Protein AF-A0A7S0QQI0-F1 (afdb_monomer)

InterPro domains:
  IPR000209 Peptidase S8/S53 domain [PF00082] (5-312)
  IPR003137 PA domain [PF02225] (69-157)
  IPR008979 Galactose-binding-like domain superfamily [SSF49785] (331-449)
  IPR023828 Peptidase S8, subtilisin, Ser-active site [PS00138] (237-247)
  IPR036852 Peptidase S8/S53 domain superfamily [G3DSA:3.40.50.200] (168-278)
  IPR036852 Peptidase S8/S53 domain superfamily [SSF52743] (4-320)
  IPR046450 PA domain superfamily [SSF52025] (88-168)
  IPR051048 Peptidase S8/S53 subtilisin kexin sedolisin [PTHR43399] (6-418)

Solvent-accessible surface area (backbone atoms only — not comparable to full-atom values): 24967 Å² total; per-residue (Å²): 101,51,70,49,50,83,76,58,61,47,80,73,59,86,22,46,14,17,17,21,22,76,58,21,37,48,73,76,65,64,54,73,52,52,25,40,31,27,70,37,44,54,89,93,40,50,70,42,35,33,55,47,27,51,32,76,34,37,47,79,80,53,92,95,51,84,69,49,71,35,45,55,34,79,38,37,54,48,54,24,75,50,76,44,79,50,24,84,68,26,47,72,13,25,30,40,30,40,52,64,95,58,55,55,14,47,26,48,35,27,39,43,76,23,38,20,60,29,32,40,36,15,40,76,53,94,48,91,73,66,55,74,40,56,29,66,93,42,11,86,75,30,80,43,38,38,33,20,32,33,23,67,58,41,51,51,54,51,58,45,57,76,76,33,76,34,28,38,31,35,59,39,78,43,78,63,64,86,83,60,53,55,72,65,30,42,26,51,38,72,76,27,34,22,32,45,32,98,45,65,28,68,21,20,40,24,20,23,54,4,32,55,40,73,43,82,33,94,90,29,46,66,81,83,76,50,95,46,93,54,18,47,42,72,46,66,34,37,79,45,3,39,57,52,47,49,52,52,51,50,52,56,48,48,41,31,44,34,13,19,66,76,71,29,49,84,31,61,92,61,38,37,89,69,36,73,31,28,51,50,24,50,51,42,61,14,27,37,78,40,29,37,81,55,96,89,37,82,41,68,64,92,65,71,61,34,37,59,40,11,35,9,33,65,34,62,79,76,52,60,43,37,79,82,58,84,51,43,50,50,79,40,55,75,45,73,33,35,55,78,30,75,47,79,47,30,34,34,36,36,78,83,20,66,37,38,37,41,24,40,16,34,67,58,62,89,51,60,87,91,45,76,62,42,59,58,51,36,63,43,41,36,41,36,40,74,88,70,51,78,42,48,17,54,65,39,78,47,75,44,94,91,70,43,76,40,69,41,75,63,78,52,54,58,56,32,42,40,77,39,73,58,43,72,56,40,51,35,40,40,36,43,29,14,74,41,27,87,78,57,67,45,50,30,9,36,38,38,42,25,41,61,47,84,41,93,73,67,84,67,89,80,71,67,86,82,77,59,62,88,82,70,63,130

Sequence (474 aa):
APPCGPPATAKNILSVGSSTNSRAALLEYGDLAVLLTVISGPPETAGQSCDLQPAAFGPAVILGGPVWTGSLVLMKPLLGCGAATNAAQLSGAMALIQRGTCEFGTKVLNAQRAGAIAAIVFDNVLSINLLTMSAGADGGSVNIPSCFISLRNGQALKTYLDSAAVTISFPSWETVLPGEGSDAHNRLDDFSSRGPTLDQRFKPDIVCPGGNIRSALSFGNTMPRQCGAGSVVEMSGTSMAAPSCAGASALARQYFREGYHIDGVRNPSAGLNATAALIKAVMIHSGRPVYILQGGLLVLPQKVPDRSQGYGRVDLLSVLRFEESGFNLSVWNKEQVSDGGSRHYCLVVNPGASRLRVTVVWTDPPGTLGSNRILINDLDLSVVTSDSAFYYGNVLTQWSEAHGSHAVIDNLNNVEQVTLELPTAGTYRIRVDGADVPLGPQYFAMVVTGSYSWTEACSKDLVCPSNCSGHGSC

Radius of gyration: 24.89 Å; Cα contacts (8 Å, |Δi|>4): 1193; chains: 1; bounding box: 60×59×74 Å

Structure (mmCIF, N/CA/C/O backbone):
data_AF-A0A7S0QQI0-F1
#
_entry.id   AF-A0A7S0QQI0-F1
#
loop_
_atom_site.group_PDB
_atom_site.id
_atom_site.type_symbol
_atom_site.label_atom_id
_atom_site.label_alt_id
_atom_site.label_comp_id
_atom_site.label_asym_id
_atom_site.label_entity_id
_atom_site.label_seq_id
_atom_site.pdbx_PDB_ins_code
_atom_site.Cartn_x
_atom_site.Cartn_y
_atom_site.Cartn_z
_atom_site.occupancy
_atom_site.B_iso_or_equiv
_atom_site.auth_seq_id
_atom_site.auth_comp_id
_atom_site.auth_asym_id
_atom_site.auth_atom_id
_atom_site.pdbx_PDB_model_num
ATOM 1 N N . ALA A 1 1 ? 18.884 -10.183 9.380 1.00 63.31 1 ALA A N 1
ATOM 2 C CA . ALA A 1 1 ? 18.389 -8.826 9.674 1.00 63.31 1 ALA A CA 1
ATOM 3 C C . ALA A 1 1 ? 18.287 -8.628 11.182 1.00 63.31 1 ALA A C 1
ATOM 5 O O . ALA A 1 1 ? 17.952 -9.592 11.868 1.00 63.31 1 ALA A O 1
ATOM 6 N N . PRO A 1 2 ? 18.594 -7.427 11.695 1.00 76.25 2 PRO A N 1
ATOM 7 C CA . PRO A 1 2 ? 18.431 -7.100 13.111 1.00 76.25 2 PRO A CA 1
ATOM 8 C C . PRO A 1 2 ? 16.943 -7.087 13.524 1.00 76.25 2 PRO A C 1
ATOM 10 O O . PRO A 1 2 ? 16.082 -6.827 12.681 1.00 76.25 2 PRO A O 1
ATOM 13 N N . PRO A 1 3 ? 16.609 -7.345 14.800 1.00 86.50 3 PRO A N 1
ATOM 14 C CA . PRO A 1 3 ? 15.228 -7.269 15.275 1.00 86.50 3 PRO A CA 1
ATOM 15 C C . PRO A 1 3 ? 14.728 -5.816 15.350 1.00 86.50 3 PRO A C 1
ATOM 17 O O . PRO A 1 3 ? 15.511 -4.881 15.536 1.00 86.50 3 PRO A O 1
ATOM 20 N N . CYS A 1 4 ? 13.414 -5.610 15.237 1.00 86.25 4 CYS A N 1
ATOM 21 C CA . CYS A 1 4 ? 12.785 -4.323 15.546 1.00 86.25 4 CYS A CA 1
ATOM 22 C C . CYS A 1 4 ? 12.866 -4.024 17.056 1.00 86.25 4 CYS A C 1
ATOM 24 O O . CYS A 1 4 ? 12.324 -4.769 17.870 1.00 86.25 4 CYS A O 1
ATOM 26 N N . GLY A 1 5 ? 13.502 -2.908 17.428 1.00 87.50 5 GLY A N 1
ATOM 27 C CA . GLY A 1 5 ? 13.627 -2.447 18.817 1.00 87.50 5 GLY A CA 1
ATOM 28 C C . GLY A 1 5 ? 12.861 -1.147 19.109 1.00 87.50 5 GLY A C 1
ATOM 29 O O . GLY A 1 5 ? 12.347 -0.507 18.189 1.00 87.50 5 GLY A O 1
ATOM 30 N N . PRO A 1 6 ? 12.759 -0.724 20.381 1.00 88.94 6 PRO A N 1
ATOM 31 C CA . PRO A 1 6 ? 12.222 0.588 20.734 1.00 88.94 6 PRO A CA 1
ATOM 32 C C . PRO A 1 6 ? 13.024 1.735 20.080 1.00 88.94 6 PRO A C 1
ATOM 34 O O . PRO A 1 6 ? 14.236 1.607 19.919 1.00 88.94 6 PRO A O 1
ATOM 37 N N . PRO A 1 7 ? 12.385 2.863 19.714 1.00 92.25 7 PRO A N 1
ATOM 38 C CA . PRO A 1 7 ? 10.961 3.153 19.877 1.00 92.25 7 PRO A CA 1
ATOM 39 C C . PRO A 1 7 ? 10.070 2.502 18.806 1.00 92.25 7 PRO A C 1
ATOM 41 O O . PRO A 1 7 ? 8.853 2.544 18.960 1.00 92.25 7 PRO A O 1
ATOM 44 N N . ALA A 1 8 ? 10.638 1.874 17.764 1.00 93.56 8 ALA A N 1
ATOM 45 C CA . ALA A 1 8 ? 9.912 1.324 16.607 1.00 93.56 8 ALA A CA 1
ATOM 46 C C . ALA A 1 8 ? 8.825 0.291 16.983 1.00 93.56 8 ALA A C 1
ATOM 48 O O . ALA A 1 8 ? 7.848 0.112 16.258 1.00 93.56 8 ALA A O 1
ATOM 49 N N . THR A 1 9 ? 8.956 -0.355 18.143 1.00 92.19 9 THR A N 1
ATOM 50 C CA . THR A 1 9 ? 7.989 -1.329 18.665 1.00 92.19 9 THR A CA 1
ATOM 51 C C . THR A 1 9 ? 6.738 -0.708 19.294 1.00 92.19 9 THR A C 1
ATOM 53 O O . THR A 1 9 ? 5.811 -1.449 19.615 1.00 92.19 9 THR A O 1
ATOM 56 N N . ALA A 1 10 ? 6.636 0.615 19.464 1.00 93.06 10 ALA A N 1
ATOM 57 C CA . ALA A 1 10 ? 5.429 1.234 20.018 1.00 93.06 10 ALA A CA 1
ATOM 58 C C . ALA A 1 10 ? 4.189 1.012 19.114 1.00 93.06 10 ALA A C 1
ATOM 60 O O . ALA A 1 10 ? 4.271 1.050 17.884 1.00 93.06 10 ALA A O 1
ATOM 61 N N . LYS A 1 11 ? 3.017 0.765 19.721 1.00 93.12 11 LYS A N 1
ATOM 62 C CA . LYS A 1 11 ? 1.751 0.464 19.009 1.00 93.12 11 LYS A CA 1
ATOM 63 C C . LYS A 1 11 ? 1.309 1.615 18.098 1.00 93.12 11 LYS A C 1
ATOM 65 O O . LYS A 1 11 ? 1.011 1.439 16.917 1.00 93.12 11 LYS A O 1
ATOM 70 N N . ASN A 1 12 ? 1.350 2.832 18.633 1.00 95.56 12 ASN A N 1
ATOM 71 C CA . ASN A 1 12 ? 0.722 3.998 18.005 1.00 95.5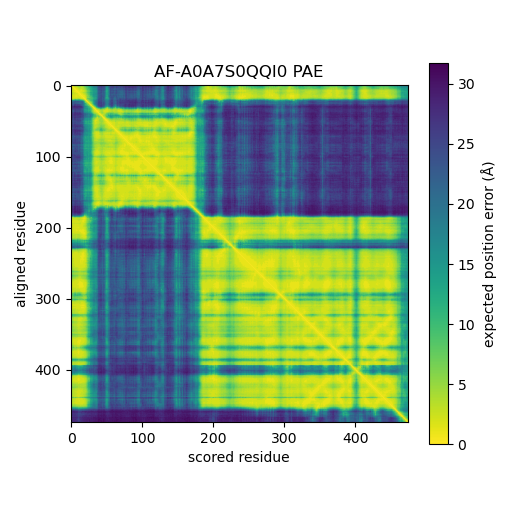6 12 ASN A CA 1
ATOM 72 C C . ASN A 1 12 ? 1.598 4.730 16.985 1.00 95.56 12 ASN A C 1
ATOM 74 O O . ASN A 1 12 ? 1.113 5.637 16.315 1.00 95.56 12 ASN A O 1
ATOM 78 N N . ILE A 1 13 ? 2.871 4.360 16.848 1.00 94.19 13 ILE A N 1
ATOM 79 C CA . ILE A 1 13 ? 3.745 4.965 15.839 1.00 94.19 13 ILE A CA 1
ATOM 80 C C . ILE A 1 13 ? 3.626 4.238 14.499 1.00 94.19 13 ILE A C 1
ATOM 82 O O . ILE A 1 13 ? 3.208 3.078 14.439 1.00 94.19 13 ILE A O 1
ATOM 86 N N . LEU A 1 14 ? 4.050 4.922 13.440 1.00 95.62 14 LEU A N 1
ATOM 87 C CA . LEU A 1 14 ? 4.304 4.343 12.128 1.00 95.62 14 LEU A CA 1
ATOM 88 C C . LEU A 1 14 ? 5.803 4.033 12.020 1.00 95.62 14 LEU A C 1
ATOM 90 O O . LEU A 1 14 ? 6.625 4.921 11.817 1.00 95.62 14 LEU A O 1
ATOM 94 N N . SER A 1 15 ? 6.158 2.776 12.242 1.00 96.69 15 SER A N 1
ATOM 95 C CA . SER A 1 15 ? 7.515 2.256 12.101 1.00 96.69 15 SER A CA 1
ATOM 96 C C . SER A 1 15 ? 7.800 1.885 10.649 1.00 96.69 15 SER A C 1
ATOM 98 O O . SER A 1 15 ? 6.928 1.375 9.941 1.00 96.69 15 SER A O 1
ATOM 100 N N . VAL A 1 16 ? 9.028 2.155 10.214 1.00 97.31 16 VAL A N 1
ATOM 101 C CA . VAL A 1 16 ? 9.394 2.154 8.799 1.00 97.31 16 VAL A CA 1
ATOM 102 C C . VAL A 1 16 ? 10.585 1.229 8.568 1.00 97.31 16 VAL A C 1
ATOM 104 O O . VAL A 1 16 ? 11.648 1.412 9.163 1.00 97.31 16 VAL A O 1
ATOM 107 N N . GLY A 1 17 ? 10.391 0.234 7.707 1.00 95.56 17 GLY A N 1
ATOM 108 C CA . GLY A 1 17 ? 11.454 -0.561 7.101 1.00 95.56 17 GLY A CA 1
ATOM 109 C C . GLY A 1 17 ? 12.031 0.123 5.864 1.00 95.56 17 GLY A C 1
ATOM 110 O O . GLY A 1 17 ? 11.492 1.118 5.375 1.00 95.56 17 GLY A O 1
ATOM 111 N N . SER A 1 18 ? 13.123 -0.425 5.343 1.00 92.00 18 SER A N 1
ATOM 112 C CA . SER A 1 18 ? 13.828 0.119 4.181 1.00 92.00 18 SER A CA 1
ATOM 113 C C . SER A 1 18 ? 13.670 -0.787 2.968 1.00 92.00 18 SER A C 1
ATOM 115 O O . SER A 1 18 ? 13.859 -1.999 3.079 1.00 92.00 18 SER A O 1
ATOM 117 N N . SER A 1 19 ? 13.319 -0.204 1.823 1.00 87.19 19 SER A N 1
ATOM 118 C CA . SER A 1 19 ? 13.445 -0.850 0.518 1.00 87.19 19 SER A CA 1
ATOM 119 C C . SER A 1 19 ? 14.544 -0.199 -0.305 1.00 87.19 19 SER A C 1
ATOM 121 O O . SER A 1 19 ? 14.843 0.995 -0.147 1.00 87.19 19 SER A O 1
ATOM 123 N N . THR A 1 20 ? 15.018 -0.949 -1.293 1.00 73.56 20 THR A N 1
ATOM 124 C CA . THR A 1 20 ? 15.780 -0.398 -2.398 1.00 73.56 20 THR A CA 1
ATOM 125 C C . THR A 1 20 ? 14.975 0.724 -3.057 1.00 73.56 20 THR A C 1
ATOM 127 O O . THR A 1 20 ? 13.737 0.755 -3.055 1.00 73.56 20 THR A O 1
ATOM 130 N N . ASN A 1 21 ? 15.700 1.716 -3.558 1.00 68.06 21 ASN A N 1
ATOM 131 C CA . ASN A 1 21 ? 15.177 2.706 -4.488 1.00 68.06 21 ASN A CA 1
ATOM 132 C C . ASN A 1 21 ? 15.724 2.396 -5.891 1.00 68.06 21 ASN A C 1
ATOM 134 O O . ASN A 1 21 ? 16.496 1.447 -6.073 1.00 68.06 21 ASN A O 1
ATOM 138 N N . SER A 1 22 ? 15.387 3.240 -6.869 1.00 53.81 22 SER A N 1
ATOM 139 C CA . SER A 1 22 ? 15.897 3.096 -8.235 1.00 53.81 22 SER A CA 1
ATOM 140 C C . SER A 1 22 ? 17.412 3.191 -8.394 1.00 53.81 22 SER A C 1
ATOM 142 O O . SER A 1 22 ? 17.951 2.810 -9.421 1.00 53.81 22 SER A O 1
ATOM 144 N N . ARG A 1 23 ? 18.107 3.665 -7.361 1.00 45.88 23 ARG A N 1
ATOM 145 C CA . ARG A 1 23 ? 19.550 3.896 -7.297 1.00 45.88 23 ARG A CA 1
ATOM 146 C C . ARG A 1 23 ? 20.294 2.875 -6.414 1.00 45.88 23 ARG A C 1
ATOM 148 O O . ARG A 1 23 ? 21.486 2.671 -6.606 1.00 45.88 23 ARG A O 1
ATOM 155 N N . ALA A 1 24 ? 19.621 2.223 -5.466 1.00 39.00 24 ALA A N 1
ATOM 156 C CA . ALA A 1 24 ? 20.200 1.313 -4.478 1.00 39.00 24 ALA A CA 1
ATOM 157 C C . ALA A 1 24 ? 20.375 -0.100 -5.011 1.00 39.00 24 ALA A C 1
ATOM 159 O O . ALA A 1 24 ? 21.438 -0.692 -4.844 1.00 39.00 24 ALA A O 1
ATOM 160 N N . ALA A 1 25 ? 19.374 -0.566 -5.762 1.00 41.28 25 ALA A N 1
ATOM 161 C CA . ALA A 1 25 ? 19.464 -1.792 -6.549 1.00 41.28 25 ALA A CA 1
ATOM 162 C C . ALA A 1 25 ? 20.680 -1.782 -7.505 1.00 41.28 25 ALA A C 1
ATOM 164 O O . ALA A 1 25 ? 21.235 -2.827 -7.821 1.00 41.28 25 ALA A O 1
ATOM 165 N N . LEU A 1 26 ? 21.140 -0.588 -7.908 1.00 40.66 26 LEU A N 1
ATOM 166 C CA . LEU A 1 26 ? 22.240 -0.400 -8.858 1.00 40.66 26 LEU A CA 1
ATOM 167 C C . LEU A 1 26 ? 23.635 -0.645 -8.264 1.00 40.66 26 LEU A C 1
ATOM 169 O O . LEU A 1 26 ? 24.542 -1.036 -8.992 1.00 40.66 26 LEU A O 1
ATOM 173 N N . LEU A 1 27 ? 23.838 -0.355 -6.973 1.00 37.09 27 LEU A N 1
ATOM 174 C CA . LEU A 1 27 ? 25.177 -0.295 -6.363 1.00 37.09 27 LEU A CA 1
ATOM 175 C C . LEU A 1 27 ? 25.500 -1.498 -5.471 1.00 37.09 27 LEU A C 1
ATOM 177 O O . LEU A 1 27 ? 26.676 -1.792 -5.279 1.00 37.09 27 LEU A O 1
ATOM 181 N N . GLU A 1 28 ? 24.492 -2.170 -4.906 1.00 38.47 28 GLU A N 1
ATOM 182 C CA . GLU A 1 28 ? 24.725 -3.212 -3.897 1.00 38.47 28 GLU A CA 1
ATOM 183 C C . GLU A 1 28 ? 24.873 -4.621 -4.498 1.00 38.47 28 GLU A C 1
ATOM 185 O O . GLU A 1 28 ? 25.611 -5.427 -3.937 1.00 38.47 28 GLU A O 1
ATOM 190 N N . TYR A 1 29 ? 24.248 -4.918 -5.648 1.00 40.91 29 TYR A N 1
ATOM 191 C CA . TYR A 1 29 ? 24.170 -6.309 -6.130 1.00 40.91 29 TYR A CA 1
ATOM 192 C C . TYR A 1 29 ? 24.457 -6.564 -7.610 1.00 40.91 29 TYR A C 1
ATOM 194 O O . TYR A 1 29 ? 24.559 -7.728 -7.987 1.00 40.91 29 TYR A O 1
ATOM 202 N N . GLY A 1 30 ? 24.645 -5.542 -8.455 1.00 40.12 30 GLY A N 1
ATOM 203 C CA . GLY A 1 30 ? 24.792 -5.793 -9.897 1.00 40.12 30 GLY A CA 1
ATOM 204 C C . GLY A 1 30 ? 23.633 -6.644 -10.437 1.00 40.12 30 GLY A C 1
ATOM 205 O O . GLY A 1 30 ? 23.866 -7.578 -11.202 1.00 40.12 30 GLY A O 1
ATOM 206 N N . ASP A 1 31 ? 22.412 -6.368 -9.961 1.00 40.31 31 ASP A N 1
ATOM 207 C CA . ASP A 1 31 ? 21.219 -7.162 -10.245 1.00 40.31 31 ASP A CA 1
ATOM 208 C C . ASP A 1 31 ? 20.957 -7.189 -11.755 1.00 40.31 31 ASP A C 1
ATOM 210 O O . ASP A 1 31 ? 20.660 -6.173 -12.386 1.00 40.31 31 ASP A O 1
ATOM 214 N N . LEU A 1 32 ? 21.074 -8.381 -12.335 1.00 43.75 32 LEU A N 1
ATOM 215 C CA . LEU A 1 32 ? 20.760 -8.641 -13.733 1.00 43.75 32 LEU A CA 1
ATOM 216 C C . LEU A 1 32 ? 19.244 -8.818 -13.848 1.00 43.75 32 LEU A C 1
ATOM 218 O O . LEU A 1 32 ? 18.727 -9.930 -13.741 1.00 43.75 32 LEU A O 1
ATOM 222 N N . ALA A 1 33 ? 18.526 -7.711 -14.034 1.00 49.53 33 ALA A N 1
ATOM 223 C CA . ALA A 1 33 ? 17.143 -7.761 -14.488 1.00 49.53 33 ALA A CA 1
ATOM 224 C C . ALA A 1 33 ? 17.112 -8.282 -15.934 1.00 49.53 33 ALA A C 1
ATOM 226 O O . ALA A 1 33 ? 17.933 -7.887 -16.765 1.00 49.53 33 ALA A O 1
ATOM 227 N N . VAL A 1 34 ? 16.175 -9.183 -16.240 1.00 54.00 34 VAL A N 1
ATO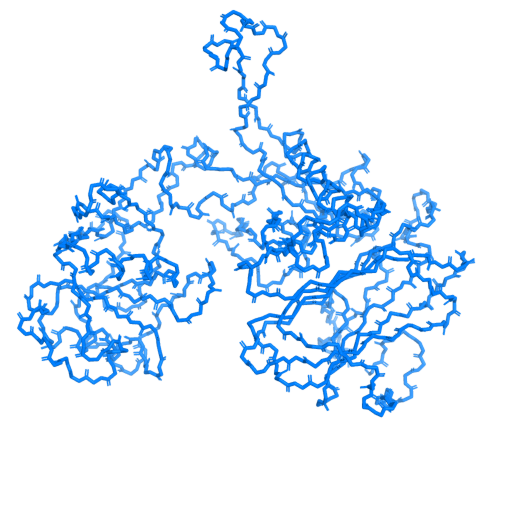M 228 C CA . VAL A 1 34 ? 15.902 -9.564 -17.628 1.00 54.00 34 VAL A CA 1
ATOM 229 C C . VAL A 1 34 ? 14.961 -8.511 -18.185 1.00 54.00 34 VAL A C 1
ATOM 231 O O . VAL A 1 34 ? 13.826 -8.391 -17.724 1.00 54.00 34 VAL A O 1
ATOM 234 N N . LEU A 1 35 ? 15.449 -7.729 -19.141 1.00 67.00 35 LEU A N 1
ATOM 235 C CA . LEU A 1 35 ? 14.724 -6.581 -19.661 1.00 67.00 35 LEU A CA 1
ATOM 236 C C . LEU A 1 35 ? 14.259 -6.810 -21.097 1.00 67.00 35 LEU A C 1
ATOM 238 O O . LEU A 1 35 ? 14.845 -7.567 -21.880 1.00 67.00 35 LEU A O 1
ATOM 242 N N . LEU A 1 36 ? 13.170 -6.121 -21.418 1.00 72.31 36 LEU A N 1
ATOM 243 C CA . LEU A 1 36 ? 12.729 -5.834 -22.770 1.00 72.31 36 LEU A CA 1
ATOM 244 C C . LEU A 1 36 ? 13.088 -4.381 -23.073 1.00 72.31 36 LEU A C 1
ATOM 246 O O . LEU A 1 36 ? 12.588 -3.493 -22.385 1.00 72.31 36 LEU A O 1
ATOM 250 N N . THR A 1 37 ? 13.891 -4.138 -24.110 1.00 74.62 37 THR A N 1
ATOM 251 C CA . THR A 1 37 ? 14.334 -2.785 -24.488 1.00 74.62 37 THR A CA 1
ATOM 252 C C . THR A 1 37 ? 13.801 -2.379 -25.857 1.00 74.62 37 THR A C 1
ATOM 254 O O . THR A 1 37 ? 13.885 -3.134 -26.829 1.00 74.62 37 THR A O 1
ATOM 257 N N . VAL A 1 38 ? 13.292 -1.153 -25.950 1.00 76.88 38 VAL A N 1
ATOM 258 C CA . VAL A 1 38 ? 12.930 -0.487 -27.202 1.00 76.88 38 VAL A CA 1
ATOM 259 C C . VAL A 1 38 ? 14.193 0.091 -27.839 1.00 76.88 38 VAL A C 1
ATOM 261 O O . VAL A 1 38 ? 14.771 1.055 -27.349 1.00 76.88 38 VAL A O 1
ATOM 264 N N . ILE A 1 39 ? 14.633 -0.493 -28.952 1.00 77.00 39 ILE A N 1
ATOM 265 C CA . ILE A 1 39 ? 15.858 -0.086 -29.662 1.00 77.00 39 ILE A CA 1
ATOM 266 C C . ILE A 1 39 ? 15.596 1.098 -30.596 1.00 77.00 39 ILE A C 1
ATOM 268 O O . ILE A 1 39 ? 16.447 1.968 -30.766 1.00 77.00 39 ILE A O 1
ATOM 272 N N . SER A 1 40 ? 14.415 1.145 -31.211 1.00 77.25 40 SER A N 1
ATOM 273 C CA . SER A 1 40 ? 13.984 2.263 -32.048 1.00 77.25 40 SER A CA 1
ATOM 274 C C . SER A 1 40 ? 12.463 2.387 -32.046 1.00 77.25 40 SER A C 1
ATOM 276 O O . SER A 1 40 ? 11.750 1.391 -31.920 1.00 77.25 40 SER A O 1
ATOM 278 N N . GLY A 1 41 ? 11.978 3.621 -32.160 1.00 70.12 41 GLY A N 1
ATOM 279 C CA . GLY A 1 41 ? 10.569 3.993 -32.057 1.00 70.12 41 GLY A CA 1
ATOM 280 C C . GLY A 1 41 ? 10.422 5.519 -32.086 1.00 70.12 41 GLY A C 1
ATOM 281 O O . GLY A 1 41 ? 11.374 6.208 -32.472 1.00 70.12 41 GLY A O 1
ATOM 282 N N . PRO A 1 42 ? 9.267 6.076 -31.680 1.00 64.50 42 PRO A N 1
ATOM 283 C CA . PRO A 1 42 ? 9.113 7.517 -31.472 1.00 64.50 42 PRO A CA 1
ATOM 284 C C . PRO A 1 42 ? 10.250 8.097 -30.601 1.00 64.50 42 PRO A C 1
ATOM 286 O O . PRO A 1 42 ? 10.728 7.388 -29.710 1.00 64.50 42 PRO A O 1
ATOM 289 N N . PRO A 1 43 ? 10.689 9.358 -30.806 1.00 51.50 43 PRO A N 1
ATOM 290 C CA . PRO A 1 43 ? 11.887 9.926 -30.163 1.00 51.50 43 PRO A CA 1
ATOM 291 C C . PRO A 1 43 ? 11.919 9.823 -28.630 1.00 51.50 43 PRO A C 1
ATOM 293 O O . PRO A 1 43 ? 12.988 9.763 -28.037 1.00 51.50 43 PRO A O 1
ATOM 296 N N . GLU A 1 44 ? 10.747 9.780 -28.001 1.00 52.16 44 GLU A N 1
ATOM 297 C CA . GLU A 1 44 ? 10.538 9.641 -26.554 1.00 52.16 44 GLU A CA 1
ATOM 298 C C . GLU A 1 44 ? 10.642 8.203 -26.010 1.00 52.16 44 GLU A C 1
ATOM 300 O O . GLU A 1 44 ? 10.529 8.005 -24.805 1.00 52.16 44 GLU A O 1
ATOM 305 N N . THR A 1 45 ? 10.847 7.204 -26.874 1.00 51.78 45 THR A N 1
ATOM 306 C CA . THR A 1 45 ? 10.770 5.770 -26.519 1.00 51.78 45 THR A CA 1
ATOM 307 C C . THR A 1 45 ? 12.053 4.985 -26.785 1.00 51.78 45 THR A C 1
ATOM 309 O O . THR A 1 45 ? 12.207 3.877 -26.278 1.00 51.78 45 THR A O 1
ATOM 312 N N . ALA A 1 46 ? 12.985 5.528 -27.573 1.00 53.34 46 ALA A N 1
ATOM 313 C CA . ALA A 1 46 ? 14.241 4.851 -27.881 1.00 53.34 46 ALA A CA 1
ATOM 314 C C . ALA A 1 46 ? 15.127 4.763 -26.626 1.00 53.34 46 ALA A C 1
ATOM 316 O O . ALA A 1 46 ? 15.440 5.780 -26.012 1.00 53.34 46 ALA A O 1
ATOM 317 N N . GLY A 1 47 ? 15.531 3.545 -26.261 1.00 54.62 47 GLY A N 1
ATOM 318 C CA . GLY A 1 47 ? 16.278 3.249 -25.038 1.00 54.62 47 GLY A CA 1
ATOM 319 C C . GLY A 1 47 ? 15.405 2.873 -23.839 1.00 54.62 47 GLY A C 1
ATOM 320 O O . GLY A 1 47 ? 15.955 2.469 -22.816 1.00 54.62 47 GLY A O 1
ATOM 321 N N . GLN A 1 48 ? 14.071 2.938 -23.957 1.00 63.31 48 GLN A N 1
ATOM 322 C CA . GLN A 1 48 ? 13.200 2.554 -22.850 1.00 63.31 48 GLN A CA 1
ATOM 323 C C . GLN A 1 48 ? 13.243 1.056 -22.587 1.00 63.31 48 GLN A C 1
ATOM 325 O O . GLN A 1 48 ? 13.143 0.252 -23.518 1.00 63.31 48 GLN A O 1
ATOM 330 N N . SER A 1 49 ? 13.345 0.686 -21.313 1.00 66.44 49 SER A N 1
ATOM 331 C CA . SER A 1 49 ? 13.366 -0.712 -20.883 1.00 66.44 49 SER A CA 1
ATOM 332 C C . SER A 1 49 ? 12.262 -1.013 -19.880 1.00 66.44 49 SER A C 1
ATOM 334 O O . SER A 1 49 ? 11.844 -0.147 -19.115 1.00 66.44 49 SER A O 1
ATOM 336 N N . CYS A 1 50 ? 11.777 -2.251 -19.879 1.00 66.06 50 CYS A N 1
ATOM 337 C CA . CYS A 1 50 ? 10.847 -2.724 -18.865 1.00 66.06 50 CYS A CA 1
ATOM 338 C C . CYS A 1 50 ? 11.103 -4.176 -18.467 1.00 66.06 50 CYS A C 1
ATOM 340 O O . CYS A 1 50 ? 11.661 -4.951 -19.249 1.00 66.06 50 CYS A O 1
ATOM 342 N N . ASP A 1 51 ? 10.661 -4.544 -17.265 1.00 65.19 51 ASP A N 1
ATOM 343 C CA . ASP A 1 51 ? 10.753 -5.925 -16.798 1.00 65.19 51 ASP A CA 1
ATOM 344 C C . ASP A 1 51 ? 9.949 -6.883 -17.668 1.00 65.19 51 ASP A C 1
ATOM 346 O O . ASP A 1 51 ? 8.824 -6.593 -18.104 1.00 65.19 51 ASP A O 1
ATOM 350 N N . LEU A 1 52 ? 10.519 -8.072 -17.836 1.00 72.06 52 LEU A N 1
ATOM 351 C CA . LEU A 1 52 ? 9.849 -9.213 -18.425 1.00 72.06 52 LEU A CA 1
ATOM 352 C C . LEU A 1 52 ? 9.999 -10.449 -17.533 1.00 72.06 52 LEU A C 1
ATOM 354 O O . LEU A 1 52 ? 10.969 -10.601 -16.796 1.00 72.06 52 LEU A O 1
ATOM 358 N N . GLN A 1 53 ? 9.047 -11.369 -17.652 1.00 73.94 53 GLN A N 1
ATOM 359 C CA . GLN A 1 53 ? 9.134 -12.711 -17.087 1.00 73.94 53 GLN A CA 1
ATOM 360 C C . GLN A 1 53 ? 9.225 -13.721 -18.237 1.00 73.94 53 GLN A C 1
ATOM 362 O O . GLN A 1 53 ? 8.282 -13.818 -19.026 1.00 73.94 53 GLN A O 1
ATOM 367 N N . PRO A 1 54 ? 10.323 -14.482 -18.380 1.00 77.31 54 PRO A N 1
ATOM 368 C CA . PRO A 1 54 ? 10.422 -15.532 -19.388 1.00 77.31 54 PRO A CA 1
ATOM 369 C C . PRO A 1 54 ? 9.302 -16.571 -19.292 1.00 77.31 54 PRO A C 1
ATOM 371 O O . PRO A 1 54 ? 8.855 -16.930 -18.198 1.00 77.31 54 PRO A O 1
ATOM 374 N N . ALA A 1 55 ? 8.877 -17.101 -20.438 1.00 80.81 55 ALA A N 1
ATOM 375 C CA . ALA A 1 55 ? 8.001 -18.263 -20.458 1.00 80.81 55 ALA A CA 1
ATOM 376 C C . ALA A 1 55 ? 8.732 -19.517 -19.952 1.00 80.81 55 ALA A C 1
ATOM 378 O O . ALA A 1 55 ? 9.926 -19.698 -20.184 1.00 80.81 55 ALA A O 1
ATOM 379 N N . ALA A 1 56 ? 7.999 -20.426 -19.306 1.00 76.12 56 ALA A N 1
ATOM 380 C CA . ALA A 1 56 ? 8.532 -21.713 -18.850 1.00 76.12 56 ALA A CA 1
ATOM 381 C C . ALA A 1 56 ? 8.581 -22.779 -19.969 1.00 76.12 56 ALA A C 1
ATOM 383 O O . ALA A 1 56 ? 8.666 -23.973 -19.689 1.00 76.12 56 ALA A O 1
ATOM 384 N N . PHE A 1 57 ? 8.457 -22.365 -21.232 1.00 83.12 57 PHE A N 1
ATOM 385 C CA . PHE A 1 57 ? 8.387 -23.231 -22.406 1.00 83.12 57 PHE A CA 1
ATOM 386 C C . PHE A 1 57 ? 9.034 -22.567 -23.622 1.00 83.12 57 PHE A C 1
ATOM 388 O O . PHE A 1 57 ? 9.227 -21.351 -23.655 1.00 83.12 57 PHE A O 1
ATOM 395 N N . GLY A 1 58 ? 9.325 -23.376 -24.640 1.00 86.31 58 GLY A N 1
ATOM 396 C CA . GLY A 1 58 ? 10.100 -22.950 -25.799 1.00 86.31 58 GLY A CA 1
ATOM 397 C C . GLY A 1 58 ? 11.581 -22.720 -25.475 1.00 86.31 58 GLY A C 1
ATOM 398 O O . GLY A 1 58 ? 12.065 -23.149 -24.423 1.00 86.31 58 GLY A O 1
ATOM 399 N N . PRO A 1 59 ? 12.330 -22.081 -26.390 1.00 84.56 59 PRO A N 1
ATOM 400 C CA . PRO A 1 59 ? 13.716 -21.696 -26.167 1.00 84.56 59 PRO A CA 1
ATOM 401 C C . PRO A 1 59 ? 13.876 -20.880 -24.883 1.00 84.56 59 PRO A C 1
ATOM 403 O O . PRO A 1 59 ? 13.196 -19.873 -24.680 1.00 84.56 59 PRO A O 1
ATOM 406 N N . ALA A 1 60 ? 14.800 -21.317 -24.029 1.00 72.19 60 ALA A N 1
ATOM 407 C CA . ALA A 1 60 ? 15.028 -20.693 -22.737 1.00 72.19 60 ALA A CA 1
ATOM 408 C C . ALA A 1 60 ? 15.627 -19.285 -22.898 1.00 72.19 60 ALA A C 1
ATOM 410 O O . ALA A 1 60 ? 16.665 -19.103 -23.536 1.00 72.19 60 ALA A O 1
ATOM 411 N N . VAL A 1 61 ? 14.985 -18.298 -22.273 1.00 70.06 61 VAL A N 1
ATOM 412 C CA . VAL A 1 61 ? 15.492 -16.926 -22.145 1.00 70.06 61 VAL A CA 1
ATOM 413 C C . VAL A 1 61 ? 16.310 -16.865 -20.855 1.00 70.06 61 VAL A C 1
ATOM 415 O O . VAL A 1 61 ? 15.753 -16.746 -19.766 1.00 70.06 61 VAL A O 1
ATOM 418 N N . ILE A 1 62 ? 17.627 -17.027 -20.976 1.00 60.25 62 ILE A N 1
ATOM 419 C CA . ILE A 1 62 ? 18.557 -17.117 -19.842 1.00 60.25 62 ILE A CA 1
ATOM 420 C C . ILE A 1 62 ? 19.644 -16.050 -19.925 1.00 60.25 62 ILE A C 1
ATOM 422 O O . ILE A 1 62 ? 19.981 -15.554 -21.001 1.00 60.25 62 ILE A O 1
ATOM 426 N N . LEU A 1 63 ? 20.227 -15.732 -18.774 1.00 53.56 63 LEU A N 1
ATOM 427 C CA . LEU A 1 63 ? 21.361 -14.827 -18.679 1.00 53.56 63 LEU A CA 1
ATOM 428 C C . LEU A 1 63 ? 22.558 -15.341 -19.500 1.00 53.56 63 LEU A C 1
ATOM 430 O O . LEU A 1 63 ? 22.922 -16.512 -19.403 1.00 53.56 63 LEU A O 1
ATOM 434 N N . GLY A 1 64 ? 23.168 -14.462 -20.303 1.00 56.38 64 GLY A N 1
ATOM 435 C CA . GLY A 1 64 ? 24.266 -14.819 -21.213 1.00 56.38 64 GLY A CA 1
ATOM 436 C C . GLY A 1 64 ? 23.837 -15.649 -22.433 1.00 56.38 64 GLY A C 1
ATOM 437 O O . GLY A 1 64 ? 24.692 -16.094 -23.196 1.00 56.38 64 GLY A O 1
ATOM 438 N N . GLY A 1 65 ? 22.530 -15.867 -22.614 1.00 65.25 65 GLY A N 1
ATOM 439 C CA . GLY A 1 65 ? 21.953 -16.517 -23.786 1.00 65.25 65 GLY A CA 1
ATOM 440 C C . GLY A 1 65 ? 21.881 -15.607 -25.023 1.00 65.25 65 GLY A C 1
ATOM 441 O O . GLY A 1 65 ? 22.311 -14.451 -24.985 1.00 65.25 65 GLY A O 1
ATOM 442 N N . PRO A 1 66 ? 21.342 -16.124 -26.143 1.00 72.94 66 PRO A N 1
ATOM 443 C CA . PRO A 1 66 ? 21.156 -15.343 -27.363 1.00 72.94 66 PRO A CA 1
ATOM 444 C C . PRO A 1 66 ? 20.184 -14.175 -27.142 1.00 72.94 66 PRO A C 1
ATOM 446 O O . PRO A 1 66 ? 19.152 -14.328 -26.494 1.00 72.94 66 PRO A O 1
ATOM 449 N N . VAL A 1 67 ? 20.517 -13.018 -27.720 1.00 79.50 67 VAL A N 1
ATOM 450 C CA . VAL A 1 67 ? 19.659 -11.827 -27.747 1.00 79.50 67 VAL A CA 1
ATOM 451 C C . VAL A 1 67 ? 18.848 -11.840 -29.038 1.00 79.50 67 VAL A C 1
ATOM 453 O O . VAL A 1 67 ? 19.405 -11.967 -30.129 1.00 79.50 67 VAL A O 1
ATOM 456 N N . TRP A 1 68 ? 17.533 -11.697 -28.921 1.00 85.19 68 TRP A N 1
ATOM 457 C CA . TRP A 1 68 ? 16.617 -11.594 -30.047 1.00 85.19 68 TRP A CA 1
ATOM 458 C C . TRP A 1 68 ? 16.266 -10.131 -30.281 1.00 85.19 68 TRP A C 1
ATOM 460 O O . TRP A 1 68 ? 15.817 -9.448 -29.366 1.00 85.19 68 TRP A O 1
ATOM 470 N N . THR A 1 69 ? 16.428 -9.658 -31.515 1.00 89.94 69 THR A N 1
ATOM 471 C CA . THR A 1 69 ? 16.075 -8.292 -31.925 1.00 89.94 69 THR A CA 1
ATOM 472 C C . THR A 1 69 ? 15.195 -8.344 -33.165 1.00 89.94 69 THR A C 1
ATOM 474 O O . THR A 1 69 ? 15.468 -9.110 -34.089 1.00 89.94 69 THR A O 1
ATOM 477 N N . GLY A 1 70 ? 14.132 -7.543 -33.200 1.00 91.00 70 GLY A N 1
ATOM 478 C CA . GLY A 1 70 ? 13.212 -7.533 -34.330 1.00 91.00 70 GLY A CA 1
ATOM 479 C C . GLY A 1 70 ? 12.150 -6.449 -34.238 1.00 91.00 70 GLY A C 1
ATOM 480 O O . GLY A 1 70 ? 11.906 -5.870 -33.179 1.00 91.00 70 GLY A O 1
ATOM 481 N N . SER A 1 71 ? 11.513 -6.167 -35.373 1.00 94.81 71 SER A N 1
ATOM 482 C CA . SER A 1 71 ? 10.372 -5.256 -35.424 1.00 94.81 71 SER A CA 1
ATOM 483 C C . SER A 1 71 ? 9.189 -5.853 -34.666 1.00 94.81 71 SER A C 1
ATOM 485 O O . SER A 1 71 ? 8.885 -7.037 -34.808 1.00 94.81 71 SER A O 1
ATOM 487 N N . LEU A 1 72 ? 8.522 -5.036 -33.862 1.00 95.75 72 LEU A N 1
ATOM 488 C CA . LEU A 1 72 ? 7.359 -5.421 -33.080 1.00 95.75 72 LEU A CA 1
ATOM 489 C C . LEU A 1 72 ? 6.092 -5.248 -33.916 1.00 95.75 72 LEU A C 1
ATOM 491 O O . LEU A 1 72 ? 5.883 -4.212 -34.543 1.00 95.75 72 LEU A O 1
ATOM 495 N N . VAL A 1 73 ? 5.230 -6.260 -33.915 1.00 97.19 73 VAL A N 1
ATOM 496 C CA . VAL A 1 73 ? 3.970 -6.256 -34.659 1.00 97.19 73 VAL A CA 1
ATOM 497 C C . VAL A 1 73 ? 2.844 -6.731 -33.754 1.00 97.19 73 VAL A C 1
ATOM 499 O O . VAL A 1 73 ? 2.916 -7.792 -33.135 1.00 97.19 73 VAL A O 1
ATOM 502 N N . LEU A 1 74 ? 1.765 -5.950 -33.700 1.00 96.94 74 LEU A N 1
ATOM 503 C CA . LEU A 1 74 ? 0.557 -6.328 -32.975 1.00 96.94 74 LEU A CA 1
ATOM 504 C C . LEU A 1 74 ? -0.127 -7.517 -33.669 1.00 96.94 74 LEU A C 1
ATOM 506 O O . LEU A 1 74 ? -0.488 -7.440 -34.849 1.00 96.94 74 LEU A O 1
ATOM 510 N N . MET A 1 75 ? -0.331 -8.616 -32.944 1.00 96.94 75 MET A N 1
ATOM 511 C CA . MET A 1 75 ? -0.983 -9.807 -33.493 1.00 96.94 75 MET A CA 1
ATOM 512 C C . MET A 1 75 ? -2.477 -9.558 -33.758 1.00 96.94 75 MET A C 1
ATOM 514 O O . MET A 1 75 ? -3.155 -8.888 -32.978 1.00 96.94 75 MET A O 1
ATOM 518 N N . LYS A 1 76 ? -3.019 -10.119 -34.850 1.00 95.88 76 LYS A N 1
ATOM 519 C CA . LYS A 1 76 ? -4.460 -10.093 -35.157 1.00 95.88 76 LYS A CA 1
ATOM 520 C C . LYS A 1 76 ? -4.992 -11.513 -35.394 1.00 95.88 76 LYS A C 1
ATOM 522 O O . LYS A 1 76 ? -4.599 -12.122 -36.388 1.00 95.88 76 LYS A O 1
ATOM 527 N N . PRO A 1 77 ? -5.916 -12.037 -34.566 1.00 96.06 77 PRO A N 1
ATOM 528 C CA . PRO A 1 77 ? -6.592 -11.364 -33.453 1.00 96.06 77 PRO A CA 1
ATOM 529 C C . PRO A 1 77 ? -5.656 -11.080 -32.268 1.00 96.06 77 PRO A C 1
ATOM 531 O O . PRO A 1 77 ? -4.738 -11.851 -32.007 1.00 96.06 77 PRO A O 1
ATOM 534 N N . LEU A 1 78 ? -5.936 -10.004 -31.522 1.00 94.06 78 LEU A N 1
ATOM 535 C CA . LEU A 1 78 ? -5.080 -9.503 -30.433 1.00 94.06 78 LEU A CA 1
ATOM 536 C C . LEU A 1 78 ? -4.807 -10.537 -29.335 1.00 94.06 78 LEU A C 1
ATOM 538 O O . LEU A 1 78 ? -3.731 -10.556 -28.744 1.00 94.06 78 LEU A O 1
ATOM 542 N N . LEU A 1 79 ? -5.776 -11.416 -29.075 1.00 95.19 79 LEU A N 1
ATOM 543 C CA . LEU A 1 79 ? -5.632 -12.467 -28.072 1.00 95.19 79 LEU A CA 1
ATOM 544 C C . LEU A 1 79 ? -4.814 -13.667 -28.569 1.00 95.19 79 LEU A C 1
ATOM 546 O O . LEU A 1 79 ? -4.539 -14.550 -27.769 1.00 95.19 79 LEU A O 1
ATOM 550 N N . GLY A 1 80 ? -4.484 -13.770 -29.858 1.00 94.44 80 GLY A N 1
ATOM 551 C CA . GLY A 1 80 ? -3.707 -14.889 -30.407 1.00 94.44 80 GLY A CA 1
ATOM 552 C C . GLY A 1 80 ? -4.363 -16.273 -30.300 1.00 94.44 80 GLY A C 1
ATOM 553 O O . GLY A 1 80 ? -3.693 -17.285 -30.481 1.00 94.44 80 GLY A O 1
ATOM 554 N N . CYS A 1 81 ? -5.667 -16.344 -30.011 1.00 95.00 81 CYS A N 1
ATOM 555 C CA . CYS A 1 81 ? -6.376 -17.612 -29.787 1.00 95.00 81 CYS A CA 1
ATOM 556 C C . CYS A 1 81 ? -6.728 -18.382 -31.069 1.00 95.00 81 CYS A C 1
ATOM 558 O O . CYS A 1 81 ? -7.221 -19.501 -30.992 1.00 95.00 81 CYS A O 1
ATOM 560 N N . GLY A 1 82 ? -6.482 -17.798 -32.240 1.00 93.31 82 GLY A N 1
ATOM 561 C CA . GLY A 1 82 ? -6.673 -18.438 -33.538 1.00 93.31 82 GLY A CA 1
ATOM 562 C C . GLY A 1 82 ? -5.546 -18.073 -34.497 1.00 93.31 82 GLY A C 1
ATOM 563 O O . GLY A 1 82 ? -4.629 -17.331 -34.135 1.00 93.31 82 GLY A O 1
ATOM 564 N N . ALA A 1 83 ? -5.628 -18.585 -35.726 1.00 94.31 83 ALA A N 1
ATOM 565 C CA . ALA A 1 83 ? -4.649 -18.295 -36.769 1.00 94.31 83 ALA A CA 1
ATOM 566 C C . ALA A 1 83 ? -4.504 -16.780 -36.993 1.00 94.31 83 ALA A C 1
ATOM 568 O O . ALA A 1 83 ? -5.498 -16.048 -37.044 1.00 94.31 83 ALA A O 1
ATOM 569 N N . ALA A 1 84 ? -3.261 -16.311 -37.126 1.00 95.88 84 ALA A N 1
ATOM 570 C CA . ALA A 1 84 ? -3.001 -14.898 -37.345 1.00 95.88 84 ALA A CA 1
ATOM 571 C C . ALA A 1 84 ? -3.471 -14.472 -38.743 1.00 95.88 84 ALA A C 1
ATOM 573 O O . ALA A 1 84 ? -2.997 -14.967 -39.762 1.00 95.88 84 ALA A O 1
ATOM 574 N N . THR A 1 85 ? -4.375 -13.501 -38.785 1.00 97.12 85 THR A N 1
ATOM 575 C CA . THR A 1 85 ? -4.889 -12.891 -40.022 1.00 97.12 85 THR A CA 1
ATOM 576 C C . THR A 1 85 ? -3.878 -11.953 -40.683 1.00 97.12 85 THR A C 1
ATOM 578 O O . THR A 1 85 ? -3.997 -11.654 -41.866 1.00 97.12 85 THR A O 1
ATOM 581 N N . ASN A 1 86 ? -2.856 -11.513 -39.942 1.00 96.75 86 ASN A N 1
ATOM 582 C CA . ASN A 1 86 ? -1.782 -10.647 -40.420 1.00 96.75 86 ASN A CA 1
ATOM 583 C C . ASN A 1 86 ? -0.421 -11.358 -40.505 1.00 96.75 86 ASN A C 1
ATOM 585 O O . ASN A 1 86 ? 0.615 -10.746 -40.254 1.00 96.75 86 ASN A O 1
ATOM 589 N N . ALA A 1 87 ? -0.409 -12.641 -40.883 1.00 94.69 87 ALA A N 1
ATOM 590 C CA . ALA A 1 87 ? 0.813 -13.448 -40.958 1.00 94.69 87 ALA A CA 1
ATOM 591 C C . ALA A 1 87 ? 1.925 -12.820 -41.819 1.00 94.69 87 ALA A C 1
ATOM 593 O O . ALA A 1 87 ? 3.086 -12.843 -41.429 1.00 94.69 87 ALA A O 1
ATOM 594 N N . ALA A 1 88 ? 1.580 -12.160 -42.930 1.00 94.88 88 ALA A N 1
ATOM 595 C CA . ALA A 1 88 ? 2.562 -11.467 -43.771 1.00 94.88 88 ALA A CA 1
ATOM 596 C C . ALA A 1 88 ? 3.340 -10.361 -43.027 1.00 94.88 88 ALA A C 1
ATOM 598 O O . ALA A 1 88 ? 4.492 -10.109 -43.355 1.00 94.88 88 ALA A O 1
ATOM 599 N N . GLN A 1 89 ? 2.726 -9.718 -42.026 1.00 94.62 89 GLN A N 1
ATOM 600 C CA . GLN A 1 89 ? 3.380 -8.705 -41.189 1.00 94.62 89 GLN A CA 1
ATOM 601 C C . GLN A 1 89 ? 4.181 -9.336 -40.044 1.00 94.62 89 GLN A C 1
ATOM 603 O O . GLN A 1 89 ? 5.163 -8.759 -39.598 1.00 94.62 89 GLN A O 1
ATOM 608 N N . LEU A 1 90 ? 3.748 -10.502 -39.554 1.00 96.75 90 LEU A N 1
ATOM 609 C CA . LEU A 1 90 ? 4.399 -11.219 -38.455 1.00 96.75 90 LEU A CA 1
ATOM 610 C C . LEU A 1 90 ? 5.624 -12.021 -38.907 1.00 96.75 90 LEU A C 1
ATOM 612 O O . LEU A 1 90 ? 6.502 -12.281 -38.091 1.00 96.75 90 LEU A O 1
ATOM 616 N N . SER A 1 91 ? 5.698 -12.405 -40.181 1.00 96.94 91 SER A N 1
ATOM 617 C CA . SER A 1 91 ? 6.818 -13.166 -40.733 1.00 96.94 91 SER A CA 1
ATOM 618 C C . SER A 1 91 ? 8.146 -12.420 -40.556 1.00 96.94 91 SER A C 1
ATOM 620 O O . SER A 1 91 ? 8.365 -11.380 -41.172 1.00 96.94 91 SER A O 1
ATOM 622 N N . GLY A 1 92 ? 9.049 -12.963 -39.735 1.00 94.69 92 GLY A N 1
ATOM 623 C CA . GLY A 1 92 ? 10.335 -12.338 -39.402 1.00 94.69 92 GLY A CA 1
ATOM 624 C C . GLY A 1 92 ? 10.275 -11.283 -38.286 1.00 94.69 92 GLY A C 1
ATOM 625 O O . GLY A 1 92 ? 11.306 -10.708 -37.951 1.00 94.69 92 GLY A O 1
ATOM 626 N N . ALA A 1 93 ? 9.100 -11.032 -37.703 1.00 96.56 93 ALA A N 1
ATOM 627 C CA . ALA A 1 93 ? 8.860 -10.012 -36.682 1.00 96.56 93 ALA A CA 1
ATOM 628 C C . ALA A 1 93 ? 8.584 -10.624 -35.294 1.00 96.56 93 ALA A C 1
ATOM 630 O O . ALA A 1 93 ? 8.411 -11.835 -35.142 1.00 96.56 93 ALA A O 1
ATOM 631 N N . MET A 1 94 ? 8.532 -9.783 -34.261 1.00 96.62 94 MET A N 1
ATOM 632 C CA . MET A 1 94 ? 8.118 -10.166 -32.909 1.00 96.62 94 MET A CA 1
ATOM 633 C C . MET A 1 94 ? 6.628 -9.894 -32.712 1.00 96.62 94 MET A C 1
ATOM 635 O O . MET A 1 94 ? 6.150 -8.792 -32.983 1.00 96.62 94 MET A O 1
ATOM 639 N N . ALA A 1 95 ? 5.887 -10.877 -32.208 1.00 97.94 95 ALA A N 1
ATOM 640 C CA . ALA A 1 95 ? 4.451 -10.743 -31.987 1.00 97.94 95 ALA A CA 1
ATOM 641 C C . ALA A 1 95 ? 4.148 -10.118 -30.616 1.00 97.94 95 ALA A C 1
ATOM 643 O O . ALA A 1 95 ? 4.519 -10.692 -29.595 1.00 97.94 95 ALA A O 1
ATOM 644 N N . LEU A 1 96 ? 3.411 -9.003 -30.578 1.00 97.62 96 LEU A N 1
ATOM 645 C CA . LEU A 1 96 ? 2.794 -8.478 -29.353 1.00 97.62 96 LEU A CA 1
ATOM 646 C C . LEU A 1 96 ? 1.369 -9.030 -29.215 1.00 97.62 96 LEU A C 1
ATOM 648 O O . LEU A 1 96 ? 0.525 -8.811 -30.089 1.00 97.62 96 LEU A O 1
ATOM 652 N N . ILE A 1 97 ? 1.099 -9.738 -28.117 1.00 98.25 97 ILE A N 1
ATOM 653 C CA . ILE A 1 97 ? -0.140 -10.498 -27.899 1.00 98.25 97 ILE A CA 1
ATOM 654 C C . ILE A 1 97 ? -0.715 -10.150 -26.527 1.00 98.25 97 ILE A C 1
ATOM 656 O O . ILE A 1 97 ? 0.009 -10.114 -25.539 1.00 98.25 97 ILE A O 1
ATOM 660 N N . GLN A 1 98 ? -2.025 -9.949 -26.426 1.00 97.19 98 GLN A N 1
ATOM 661 C CA . GLN A 1 98 ? -2.662 -9.725 -25.129 1.00 97.19 98 GLN A CA 1
ATOM 662 C C . GLN A 1 98 ? -3.055 -11.052 -24.462 1.00 97.19 98 GLN A C 1
ATOM 664 O O . GLN A 1 98 ? -3.569 -11.990 -25.097 1.00 97.19 98 GLN A O 1
ATOM 669 N N . ARG A 1 99 ? -2.865 -11.135 -23.143 1.00 94.19 99 ARG A N 1
ATOM 670 C CA . ARG A 1 99 ? -3.447 -12.195 -22.315 1.00 94.19 99 ARG A CA 1
ATOM 671 C C . ARG A 1 99 ? -4.973 -12.205 -22.461 1.00 94.19 99 ARG A C 1
ATOM 673 O O . ARG A 1 99 ? -5.612 -11.179 -22.665 1.00 94.19 99 ARG A O 1
ATOM 680 N N . GLY A 1 100 ? -5.573 -13.388 -22.398 1.00 91.56 100 GLY A N 1
ATOM 681 C CA . GLY A 1 100 ? -7.012 -13.537 -22.572 1.00 91.56 100 GLY A CA 1
ATOM 682 C C . GLY A 1 100 ? -7.462 -14.957 -22.280 1.00 91.56 100 GLY A C 1
ATOM 683 O O . GLY A 1 100 ? -6.924 -15.602 -21.390 1.00 91.56 100 GLY A O 1
ATOM 684 N N . THR A 1 101 ? -8.428 -15.435 -23.054 1.00 90.56 101 THR A N 1
ATOM 685 C CA . THR A 1 101 ? -9.188 -16.660 -22.767 1.00 90.56 101 THR A CA 1
ATOM 686 C C . THR A 1 101 ? -8.486 -17.970 -23.124 1.00 90.56 101 THR A C 1
ATOM 688 O O . THR A 1 101 ? -8.834 -19.001 -22.563 1.00 90.56 101 THR A O 1
ATOM 691 N N . CYS A 1 102 ? -7.524 -17.957 -24.047 1.00 93.19 102 CYS A N 1
ATOM 692 C CA . CYS A 1 102 ? -6.761 -19.144 -24.444 1.00 93.19 102 CYS A CA 1
ATOM 693 C C . CYS A 1 102 ? -5.414 -19.259 -23.717 1.00 93.19 102 CYS A C 1
ATOM 695 O O . CYS A 1 102 ? -4.877 -18.270 -23.209 1.00 93.19 102 CYS A O 1
ATOM 697 N N . GLU A 1 103 ? -4.853 -20.468 -23.726 1.00 94.31 103 GLU A N 1
ATOM 698 C CA . GLU A 1 103 ? -3.580 -20.795 -23.082 1.00 94.31 103 GLU A CA 1
ATOM 699 C C . GLU A 1 103 ? -2.381 -20.071 -23.712 1.00 94.31 103 GLU A C 1
ATOM 701 O O . GLU A 1 103 ? -2.373 -19.718 -24.895 1.00 94.31 103 GLU A O 1
ATOM 706 N N . PHE A 1 104 ? -1.330 -19.865 -22.915 1.00 95.62 104 PHE A N 1
ATOM 707 C CA . PHE A 1 104 ? -0.115 -19.174 -23.345 1.00 95.62 104 PHE A CA 1
ATOM 708 C C . PHE A 1 104 ? 0.631 -19.909 -24.464 1.00 95.62 104 PHE A C 1
ATOM 710 O O . PHE A 1 104 ? 1.021 -19.267 -25.439 1.00 95.62 104 PHE A O 1
ATOM 717 N N . GLY A 1 105 ? 0.776 -21.236 -24.370 1.00 95.25 105 GLY A N 1
ATOM 718 C CA . GLY A 1 105 ? 1.400 -22.043 -25.423 1.00 95.25 105 GLY A CA 1
ATOM 719 C C . GLY A 1 105 ? 0.699 -21.888 -26.772 1.00 95.25 105 GLY A C 1
ATOM 720 O O . GLY A 1 105 ? 1.357 -21.633 -27.777 1.00 95.25 105 GLY A O 1
ATOM 721 N N . THR A 1 106 ? -0.638 -21.924 -26.790 1.00 97.19 106 THR A N 1
ATOM 722 C CA . THR A 1 106 ? -1.447 -21.744 -28.008 1.00 97.19 106 THR A CA 1
ATOM 723 C C . THR A 1 106 ? -1.202 -20.385 -28.664 1.00 97.19 106 THR A C 1
ATOM 725 O O . THR A 1 106 ? -1.028 -20.305 -29.881 1.00 97.19 106 THR A O 1
ATOM 728 N N . LYS A 1 107 ? -1.140 -19.307 -27.869 1.00 97.94 107 LYS A N 1
ATOM 729 C CA . LYS A 1 107 ? -0.863 -17.947 -28.366 1.00 97.94 107 LYS A CA 1
ATOM 730 C C . LYS A 1 107 ? 0.476 -17.881 -29.092 1.00 97.94 107 LYS A C 1
ATOM 732 O O . LYS A 1 107 ? 0.546 -17.421 -30.232 1.00 97.94 107 LYS A O 1
ATOM 737 N N . VAL A 1 108 ? 1.526 -18.358 -28.425 1.00 98.00 108 VAL A N 1
ATOM 738 C CA . VAL A 1 108 ? 2.894 -18.307 -28.952 1.00 98.00 108 VAL A CA 1
ATOM 739 C C . VAL A 1 108 ? 3.036 -19.232 -30.163 1.00 98.00 108 VAL A C 1
ATOM 741 O O . VAL A 1 108 ? 3.630 -18.838 -31.163 1.00 98.00 108 VAL A O 1
ATOM 744 N N . LEU A 1 109 ? 2.411 -20.413 -30.142 1.00 97.94 109 LEU A N 1
ATOM 745 C CA . LEU A 1 109 ? 2.404 -21.337 -31.277 1.00 97.94 109 LEU A CA 1
ATOM 746 C C . LEU A 1 109 ? 1.709 -20.739 -32.511 1.00 97.94 109 LEU A C 1
ATOM 748 O O . LEU A 1 109 ? 2.178 -20.918 -33.635 1.00 97.94 109 LEU A O 1
ATOM 752 N N . ASN A 1 110 ? 0.612 -20.002 -32.329 1.00 97.94 110 ASN A N 1
ATOM 753 C CA . ASN A 1 110 ? -0.067 -19.326 -33.435 1.00 97.94 110 ASN A CA 1
ATOM 754 C C . ASN A 1 110 ? 0.775 -18.184 -34.021 1.00 97.94 110 ASN A C 1
ATOM 756 O O . ASN A 1 110 ? 0.799 -18.020 -35.241 1.00 97.94 110 ASN A O 1
ATOM 760 N N . ALA A 1 111 ? 1.502 -17.436 -33.187 1.00 98.00 111 ALA A N 1
ATOM 761 C CA . ALA A 1 111 ? 2.467 -16.445 -33.659 1.00 98.00 111 ALA A CA 1
ATOM 762 C C . ALA A 1 111 ? 3.624 -17.100 -34.436 1.00 98.00 111 ALA A C 1
ATOM 764 O O . ALA A 1 111 ? 3.957 -16.658 -35.533 1.00 98.00 111 ALA A O 1
ATOM 765 N N . GLN A 1 112 ? 4.170 -18.208 -33.929 1.00 98.12 112 GLN A N 1
ATOM 766 C CA . GLN A 1 112 ? 5.195 -18.997 -34.618 1.00 98.12 112 GLN A CA 1
ATOM 767 C C . GLN A 1 112 ? 4.722 -19.497 -35.986 1.00 98.12 112 GLN A C 1
ATOM 769 O O . GLN A 1 112 ? 5.438 -19.368 -36.974 1.00 98.12 112 GLN A O 1
ATOM 774 N N . ARG A 1 113 ? 3.506 -20.050 -36.072 1.00 97.56 113 ARG A N 1
ATOM 775 C CA . ARG A 1 113 ? 2.912 -20.505 -37.344 1.00 97.56 113 ARG A CA 1
ATOM 776 C C . ARG A 1 113 ? 2.730 -19.366 -38.347 1.00 97.56 113 ARG A C 1
ATOM 778 O O . ARG A 1 113 ? 2.745 -19.610 -39.547 1.00 97.56 113 ARG A O 1
ATOM 785 N N . ALA A 1 114 ? 2.574 -18.140 -37.856 1.00 97.38 114 ALA A N 1
ATOM 786 C CA . ALA A 1 114 ? 2.517 -16.930 -38.666 1.00 97.38 114 ALA A CA 1
ATOM 787 C C . ALA A 1 114 ? 3.905 -16.416 -39.099 1.00 97.38 114 ALA A C 1
ATOM 789 O O . ALA A 1 114 ? 3.984 -15.402 -39.785 1.00 97.38 114 ALA A O 1
ATOM 790 N N . GLY A 1 115 ? 4.984 -17.102 -38.708 1.00 97.00 115 GLY A N 1
ATOM 791 C CA . GLY A 1 115 ? 6.364 -16.759 -39.044 1.00 97.00 115 GLY A CA 1
ATOM 792 C C . GLY A 1 115 ? 7.040 -15.798 -38.064 1.00 97.00 115 GLY A C 1
ATOM 793 O O . GLY A 1 115 ? 8.121 -15.302 -38.381 1.00 97.00 115 GLY A O 1
ATOM 794 N N . ALA A 1 116 ? 6.440 -15.520 -36.901 1.00 97.81 116 ALA A N 1
ATOM 795 C CA . ALA A 1 116 ? 7.078 -14.687 -35.884 1.00 97.81 116 ALA A CA 1
ATOM 796 C C . ALA A 1 116 ? 8.355 -15.349 -35.349 1.00 97.81 116 ALA A C 1
ATOM 798 O O . ALA A 1 116 ? 8.401 -16.565 -35.171 1.00 97.81 116 ALA A O 1
ATOM 799 N N . ILE A 1 117 ? 9.373 -14.540 -35.056 1.00 96.19 117 ILE A N 1
ATOM 800 C CA . ILE A 1 117 ? 10.666 -15.001 -34.524 1.00 96.19 117 ILE A CA 1
ATOM 801 C C . ILE A 1 117 ? 10.721 -14.987 -32.991 1.00 96.19 117 ILE A C 1
ATOM 803 O O . ILE A 1 117 ? 11.613 -15.594 -32.409 1.00 96.19 117 ILE A O 1
ATOM 807 N N . ALA A 1 118 ? 9.777 -14.298 -32.343 1.00 95.69 118 ALA A N 1
ATOM 808 C CA . ALA A 1 118 ? 9.611 -14.218 -30.893 1.00 95.69 118 ALA A CA 1
ATOM 809 C C . ALA A 1 118 ? 8.185 -13.755 -30.537 1.00 95.69 118 ALA A C 1
ATOM 811 O O . ALA A 1 118 ? 7.493 -13.175 -31.382 1.00 95.69 118 ALA A O 1
ATOM 812 N N . ALA A 1 119 ? 7.747 -13.967 -29.292 1.00 97.31 119 ALA A N 1
ATOM 813 C CA . ALA A 1 119 ? 6.446 -13.491 -28.815 1.00 97.31 119 ALA A CA 1
ATOM 814 C C . ALA A 1 119 ? 6.520 -12.800 -27.445 1.00 97.31 119 ALA A C 1
ATOM 816 O O . ALA A 1 119 ? 7.129 -13.305 -26.508 1.00 97.31 119 ALA A O 1
ATOM 817 N N . ILE A 1 120 ? 5.830 -11.670 -27.317 1.00 96.81 120 ILE A N 1
ATOM 818 C CA . ILE A 1 120 ? 5.697 -10.891 -26.086 1.00 96.81 120 ILE A CA 1
ATOM 819 C C . ILE A 1 120 ? 4.218 -10.891 -25.705 1.00 96.81 120 ILE A C 1
ATOM 821 O O . ILE A 1 120 ? 3.376 -10.367 -26.441 1.00 96.81 120 ILE A O 1
ATOM 825 N N . VAL A 1 121 ? 3.889 -11.493 -24.564 1.00 97.19 121 VAL A N 1
ATOM 826 C CA . VAL A 1 121 ? 2.520 -11.530 -24.046 1.00 97.19 121 VAL A CA 1
ATOM 827 C C . VAL A 1 121 ? 2.370 -10.490 -22.945 1.00 97.19 121 VAL A C 1
ATOM 829 O O . VAL A 1 121 ? 3.049 -10.566 -21.930 1.00 97.19 121 VAL A O 1
ATOM 832 N N . PHE A 1 122 ? 1.472 -9.525 -23.108 1.00 93.69 122 PHE A N 1
ATOM 833 C CA . PHE A 1 122 ? 1.201 -8.543 -22.058 1.00 93.69 122 PHE A CA 1
ATOM 834 C C . PHE A 1 122 ? -0.081 -8.863 -21.297 1.00 93.69 122 PHE A C 1
ATOM 836 O O . PHE A 1 122 ? -1.033 -9.419 -21.857 1.00 93.69 122 PHE A O 1
ATOM 843 N N . ASP A 1 123 ? -0.101 -8.526 -20.010 1.00 87.88 123 ASP A N 1
ATOM 844 C CA . ASP A 1 123 ? -1.242 -8.802 -19.144 1.00 87.88 123 ASP A CA 1
ATOM 845 C C . ASP A 1 123 ? -2.517 -8.085 -19.625 1.00 87.88 123 ASP A C 1
ATOM 847 O O . ASP A 1 123 ? -2.474 -7.066 -20.312 1.00 87.88 123 ASP A O 1
ATOM 851 N N . ASN A 1 124 ? -3.678 -8.624 -19.265 1.00 88.38 124 ASN A N 1
ATOM 852 C CA . ASN A 1 124 ? -4.982 -7.979 -19.430 1.00 88.38 124 ASN A CA 1
ATOM 853 C C . ASN A 1 124 ? -5.537 -7.438 -18.105 1.00 88.38 124 ASN A C 1
ATOM 855 O O . ASN A 1 124 ? -6.620 -6.857 -18.093 1.00 88.38 124 ASN A O 1
ATOM 859 N N . VAL A 1 125 ? -4.792 -7.616 -17.014 1.00 73.56 125 VAL A N 1
ATOM 860 C CA . VAL A 1 125 ? -5.087 -7.087 -15.683 1.00 73.56 125 VAL A CA 1
ATOM 861 C C . VAL A 1 125 ? -4.043 -6.032 -15.326 1.00 73.56 125 VAL A C 1
ATOM 863 O O . VAL A 1 125 ? -2.850 -6.223 -15.554 1.00 73.56 125 VAL A O 1
ATOM 866 N N . LEU A 1 126 ? -4.482 -4.902 -14.762 1.00 62.91 126 LEU A N 1
ATOM 867 C CA . LEU A 1 126 ? -3.563 -3.888 -14.250 1.00 62.91 126 LEU A CA 1
ATOM 868 C C . LEU A 1 126 ? -2.913 -4.405 -12.961 1.00 62.91 126 LEU A C 1
ATOM 870 O O . LEU A 1 126 ? -3.474 -4.284 -11.876 1.00 62.91 126 LEU A O 1
ATOM 874 N N . SER A 1 127 ? -1.739 -5.008 -13.114 1.00 49.50 127 SER A N 1
ATOM 875 C CA . SER A 1 127 ? -0.952 -5.640 -12.059 1.00 49.50 127 SER A CA 1
ATOM 876 C C . SER A 1 127 ? 0.523 -5.279 -12.228 1.00 49.50 127 SER A C 1
ATOM 878 O O . SER A 1 127 ? 0.993 -5.072 -13.349 1.00 49.50 127 SER A O 1
ATOM 880 N N . ILE A 1 128 ? 1.247 -5.212 -11.110 1.00 46.50 128 ILE A N 1
ATOM 881 C CA . ILE A 1 128 ? 2.716 -5.107 -11.086 1.00 46.50 128 ILE A CA 1
ATOM 882 C C . ILE A 1 128 ? 3.391 -6.486 -11.013 1.00 46.50 128 ILE A C 1
ATOM 884 O O . ILE A 1 128 ? 4.598 -6.592 -11.160 1.00 46.50 128 ILE A O 1
ATOM 888 N N . ASN A 1 129 ? 2.619 -7.555 -10.803 1.00 49.53 129 ASN A N 1
ATOM 889 C CA . ASN A 1 129 ? 3.142 -8.917 -10.771 1.00 49.53 129 ASN A CA 1
ATOM 890 C C . ASN A 1 129 ? 3.180 -9.477 -12.190 1.00 49.53 129 ASN A C 1
ATOM 892 O O . ASN A 1 129 ? 2.130 -9.617 -12.822 1.00 49.53 129 ASN A O 1
ATOM 896 N N . LEU A 1 130 ? 4.370 -9.841 -12.663 1.00 57.81 130 LEU A N 1
ATOM 897 C CA . LEU A 1 130 ? 4.520 -10.592 -13.902 1.00 57.81 130 LEU A CA 1
ATOM 898 C C . LEU A 1 130 ? 4.209 -12.071 -13.662 1.00 57.81 130 LEU A C 1
ATOM 900 O O . LEU A 1 130 ? 4.549 -12.641 -12.625 1.00 57.81 130 LEU A O 1
ATOM 904 N N . LEU A 1 131 ? 3.540 -12.696 -14.626 1.00 66.94 131 LEU A N 1
ATOM 905 C CA . LEU A 1 131 ? 3.164 -14.100 -14.548 1.00 66.94 131 LEU A CA 1
ATOM 906 C C . LEU A 1 131 ? 4.175 -14.970 -15.283 1.00 66.94 131 LEU A C 1
ATOM 908 O O . LEU A 1 131 ? 4.553 -14.681 -16.417 1.00 66.94 131 LEU A O 1
ATOM 912 N N . THR A 1 132 ? 4.531 -16.103 -14.682 1.00 75.25 132 THR A N 1
ATOM 913 C CA . THR A 1 132 ? 5.238 -17.164 -15.402 1.00 75.25 132 THR A CA 1
ATOM 914 C C . THR A 1 132 ? 4.266 -17.862 -16.347 1.00 75.25 132 THR A C 1
ATOM 916 O O . THR A 1 132 ? 3.325 -18.537 -15.918 1.00 75.25 132 THR A O 1
ATOM 919 N N . MET A 1 133 ? 4.491 -17.714 -17.652 1.00 83.44 133 MET A N 1
ATOM 920 C CA . MET A 1 133 ? 3.669 -18.369 -18.667 1.00 83.44 133 MET A CA 1
ATOM 921 C C . MET A 1 133 ? 3.920 -19.881 -18.657 1.00 83.44 133 MET A C 1
ATOM 923 O O . MET A 1 133 ? 5.020 -20.343 -18.958 1.00 83.44 133 MET A O 1
ATOM 927 N N . SER A 1 134 ? 2.884 -20.651 -18.325 1.00 77.81 134 SER A N 1
ATOM 928 C CA . SER A 1 134 ? 2.910 -22.118 -18.364 1.00 77.81 134 SER A CA 1
ATOM 929 C C . SER A 1 134 ? 2.662 -22.651 -19.777 1.00 77.81 134 SER A C 1
ATOM 931 O O . SER A 1 134 ? 1.922 -22.040 -20.549 1.00 77.81 134 SER A O 1
ATOM 933 N N . ALA A 1 135 ? 3.256 -23.806 -20.094 1.00 79.19 135 ALA A N 1
ATOM 934 C CA . ALA A 1 135 ? 3.240 -24.412 -21.428 1.00 79.19 135 ALA A CA 1
ATOM 935 C C . ALA A 1 135 ? 1.830 -24.696 -21.970 1.00 79.19 135 ALA A C 1
ATOM 937 O O . ALA A 1 135 ? 1.573 -24.478 -23.153 1.00 79.19 135 ALA A O 1
ATOM 938 N N . GLY A 1 136 ? 0.915 -25.165 -21.117 1.00 89.75 136 GLY A N 1
ATOM 939 C CA . GLY A 1 136 ? -0.377 -25.678 -21.579 1.00 89.75 136 GLY A CA 1
ATOM 940 C C . GLY A 1 136 ? -0.219 -26.898 -22.497 1.00 89.75 136 GLY A C 1
ATOM 941 O O . GLY A 1 136 ? 0.844 -27.524 -22.529 1.00 89.75 136 GLY A O 1
ATOM 942 N N . ALA A 1 137 ? -1.263 -27.227 -23.256 1.00 90.94 137 ALA A N 1
ATOM 943 C CA . ALA A 1 137 ? -1.249 -28.372 -24.173 1.00 90.94 137 ALA A CA 1
ATOM 944 C C . ALA A 1 137 ? -0.285 -28.176 -25.362 1.00 90.94 137 ALA A C 1
ATOM 946 O O . ALA A 1 137 ? 0.351 -29.122 -25.824 1.00 90.94 137 ALA A O 1
ATOM 947 N N . ASP A 1 138 ? -0.150 -26.934 -25.832 1.00 92.69 138 ASP A N 1
ATOM 948 C CA . ASP A 1 138 ? 0.575 -26.601 -27.064 1.00 92.69 138 ASP A CA 1
ATOM 949 C C . ASP A 1 138 ? 2.039 -26.187 -26.841 1.00 92.69 138 ASP A C 1
ATOM 951 O O . ASP A 1 138 ? 2.821 -26.130 -27.794 1.00 92.69 138 ASP A O 1
ATOM 955 N N . GLY A 1 139 ? 2.443 -25.894 -25.600 1.00 87.81 139 GLY A N 1
ATOM 956 C CA . GLY A 1 139 ? 3.758 -25.314 -25.304 1.00 87.81 139 GLY A CA 1
ATOM 957 C C . GLY A 1 139 ? 4.943 -26.207 -25.679 1.00 87.81 139 GLY A C 1
ATOM 958 O O . GLY A 1 139 ? 6.017 -25.690 -25.972 1.00 87.81 139 GLY A O 1
ATOM 959 N N . GLY A 1 140 ? 4.748 -27.528 -25.755 1.00 90.56 140 GLY A N 1
ATOM 960 C CA . GLY A 1 140 ? 5.773 -28.468 -26.229 1.00 90.56 140 GLY A CA 1
ATOM 961 C C . GLY A 1 140 ? 6.096 -28.356 -27.726 1.00 90.56 140 GLY A C 1
ATOM 962 O O . GLY A 1 140 ? 7.114 -28.879 -28.165 1.00 90.56 140 GLY A O 1
ATOM 963 N N . SER A 1 141 ? 5.254 -27.672 -28.510 1.00 95.88 141 SER A N 1
ATOM 964 C CA . SER A 1 141 ? 5.466 -27.424 -29.948 1.00 95.88 141 SER A CA 1
ATOM 965 C C . SER A 1 141 ? 6.019 -26.022 -30.252 1.00 95.88 141 SER A C 1
ATOM 967 O O . SER A 1 141 ? 6.185 -25.649 -31.419 1.00 95.88 141 SER A O 1
ATOM 969 N N . VAL A 1 142 ? 6.266 -25.215 -29.217 1.00 96.88 142 VAL A N 1
ATOM 970 C CA . VAL A 1 142 ? 6.801 -23.856 -29.341 1.00 96.88 142 VAL A CA 1
ATOM 971 C C . VAL A 1 142 ? 8.327 -23.908 -29.438 1.00 96.88 142 VAL A C 1
ATOM 973 O O . VAL A 1 142 ? 9.001 -24.423 -28.556 1.00 96.88 142 VAL A O 1
ATOM 976 N N . ASN A 1 143 ? 8.862 -23.319 -30.502 1.00 96.12 143 ASN A N 1
ATOM 977 C CA . ASN A 1 143 ? 10.275 -23.262 -30.880 1.00 96.12 143 ASN A CA 1
ATOM 978 C C . ASN A 1 143 ? 10.805 -21.820 -30.991 1.00 96.12 143 ASN A C 1
ATOM 980 O O . ASN A 1 143 ? 11.942 -21.625 -31.415 1.00 96.12 143 ASN A O 1
ATOM 984 N N . ILE A 1 144 ? 10.005 -20.813 -30.625 1.00 96.00 144 ILE A N 1
ATOM 985 C CA . ILE A 1 144 ? 10.410 -19.400 -30.571 1.00 96.00 144 ILE A CA 1
ATOM 986 C C . ILE A 1 144 ? 10.429 -18.899 -29.121 1.00 96.00 144 ILE A C 1
ATOM 988 O O . ILE A 1 144 ? 9.586 -19.328 -28.327 1.00 96.00 144 ILE A O 1
ATOM 992 N N . PRO A 1 145 ? 11.367 -18.013 -28.746 1.00 92.12 145 PRO A N 1
ATOM 993 C CA . PRO A 1 145 ? 11.429 -17.435 -27.405 1.00 92.12 145 PRO A CA 1
ATOM 994 C C . PRO A 1 145 ? 10.177 -16.607 -27.100 1.00 92.12 145 PRO A C 1
ATOM 996 O O . PRO A 1 145 ? 9.603 -15.956 -27.983 1.00 92.12 145 PRO A O 1
ATOM 999 N N . SER A 1 146 ? 9.768 -16.594 -25.830 1.00 93.19 146 SER A N 1
ATOM 1000 C CA . SER A 1 146 ? 8.663 -15.745 -25.393 1.00 93.19 146 SER A CA 1
ATOM 1001 C C . SER A 1 146 ? 8.780 -15.254 -23.954 1.00 93.19 146 SER A C 1
ATOM 1003 O O . SER A 1 146 ? 9.450 -15.867 -23.119 1.00 93.19 146 SER A O 1
ATOM 1005 N N . CYS A 1 147 ? 8.133 -14.124 -23.674 1.00 88.75 147 CYS A N 1
ATOM 1006 C CA . CYS A 1 147 ? 8.126 -13.488 -22.362 1.00 88.75 147 CYS A CA 1
ATOM 1007 C C . CYS A 1 147 ? 6.780 -12.826 -22.042 1.00 88.75 147 CYS A C 1
ATOM 1009 O O . CYS A 1 147 ? 5.943 -12.604 -22.923 1.00 88.75 147 CYS A O 1
ATOM 1011 N N . PHE A 1 148 ? 6.597 -12.506 -20.764 1.00 84.69 148 PHE A N 1
ATOM 1012 C CA . PHE A 1 148 ? 5.427 -11.845 -20.214 1.00 84.69 148 PHE A CA 1
ATOM 1013 C C . PHE A 1 148 ? 5.770 -10.450 -19.686 1.00 84.69 148 PHE A C 1
ATOM 1015 O O . PHE A 1 148 ? 6.768 -10.299 -18.985 1.00 84.69 148 PHE A O 1
ATOM 1022 N N . ILE A 1 149 ? 4.930 -9.452 -19.969 1.00 82.62 149 ILE A N 1
ATOM 1023 C CA . ILE A 1 149 ? 5.078 -8.071 -19.477 1.00 82.62 149 ILE A CA 1
ATOM 1024 C C . ILE A 1 149 ? 3.767 -7.537 -18.876 1.00 82.62 149 ILE A C 1
ATOM 1026 O O . ILE A 1 149 ? 2.683 -8.074 -19.115 1.00 82.62 149 ILE A O 1
ATOM 1030 N N . SER A 1 150 ? 3.848 -6.453 -18.101 1.00 77.81 150 SER A N 1
ATOM 1031 C CA . SER A 1 150 ? 2.675 -5.842 -17.460 1.00 77.81 150 SER A CA 1
ATOM 1032 C C . SER A 1 150 ? 1.679 -5.261 -18.476 1.00 77.81 150 SER A C 1
ATOM 1034 O O . SER A 1 150 ? 2.049 -4.882 -19.593 1.00 77.81 150 SER A O 1
ATOM 1036 N N . LEU A 1 151 ? 0.411 -5.111 -18.067 1.00 76.75 151 LEU A N 1
ATOM 1037 C CA . LEU A 1 151 ? -0.608 -4.428 -18.877 1.00 76.75 151 LEU A CA 1
ATOM 1038 C C . LEU A 1 151 ? -0.168 -3.005 -19.251 1.00 76.75 151 LEU A C 1
ATOM 1040 O O . LEU A 1 151 ? -0.369 -2.589 -20.388 1.00 76.75 151 LEU A O 1
ATOM 1044 N N . ARG A 1 152 ? 0.459 -2.278 -18.316 1.00 70.69 152 ARG A N 1
ATOM 1045 C CA . ARG A 1 152 ? 0.925 -0.900 -18.534 1.00 70.69 152 ARG A CA 1
ATOM 1046 C C . ARG A 1 152 ? 1.952 -0.834 -19.663 1.00 70.69 152 ARG A C 1
ATOM 1048 O O . ARG A 1 152 ? 1.807 -0.018 -20.568 1.00 70.69 152 ARG A O 1
ATOM 1055 N N . ASN A 1 153 ? 2.944 -1.723 -19.633 1.00 76.94 153 ASN A N 1
ATOM 1056 C CA . ASN A 1 153 ? 4.006 -1.759 -20.640 1.00 76.94 153 ASN A CA 1
ATOM 1057 C C . ASN A 1 153 ? 3.455 -2.219 -21.994 1.00 76.94 153 ASN A C 1
ATOM 1059 O O . ASN A 1 153 ? 3.753 -1.618 -23.022 1.00 76.94 153 ASN A O 1
ATOM 1063 N N . GLY A 1 154 ? 2.573 -3.224 -22.004 1.00 83.62 154 GLY A N 1
ATOM 1064 C CA . GLY A 1 154 ? 1.909 -3.673 -23.227 1.00 83.62 154 GLY A CA 1
ATOM 1065 C C . GLY A 1 154 ? 1.025 -2.608 -23.879 1.00 83.62 154 GLY A C 1
ATOM 1066 O O . GLY A 1 154 ? 1.042 -2.453 -25.099 1.00 83.62 154 GLY A O 1
ATOM 1067 N N . GLN A 1 155 ? 0.281 -1.838 -23.079 1.00 82.00 155 GLN A N 1
ATOM 1068 C CA . GLN A 1 155 ? -0.508 -0.705 -23.568 1.00 82.00 155 GLN A CA 1
ATOM 1069 C C . GLN A 1 155 ? 0.382 0.412 -24.117 1.00 82.00 155 GLN A C 1
ATOM 1071 O O . GLN A 1 155 ? 0.077 0.938 -25.183 1.00 82.00 155 GLN A O 1
ATOM 1076 N N . ALA A 1 156 ? 1.491 0.732 -23.443 1.00 77.62 156 ALA A N 1
ATOM 1077 C CA . ALA A 1 156 ? 2.458 1.713 -23.931 1.00 77.62 156 ALA A CA 1
ATOM 1078 C C . ALA A 1 156 ? 3.041 1.301 -25.293 1.00 77.62 156 ALA A C 1
ATOM 1080 O O . ALA A 1 156 ? 2.950 2.065 -26.251 1.00 77.62 156 ALA A O 1
ATOM 1081 N N . LEU A 1 157 ? 3.518 0.056 -25.421 1.00 84.19 157 LEU A N 1
ATOM 1082 C CA . LEU A 1 157 ? 4.017 -0.488 -26.690 1.00 84.19 157 LEU A CA 1
ATOM 1083 C C . LEU A 1 157 ? 2.963 -0.434 -27.800 1.00 84.19 157 LEU A C 1
ATOM 1085 O O . LEU A 1 157 ? 3.283 -0.122 -28.944 1.00 84.19 157 LEU A O 1
ATOM 1089 N N . LYS A 1 158 ? 1.699 -0.714 -27.474 1.00 87.12 158 LYS A N 1
ATOM 1090 C CA . LYS A 1 158 ? 0.600 -0.632 -28.437 1.00 87.12 158 LYS A CA 1
ATOM 1091 C C . LYS A 1 158 ? 0.379 0.803 -28.926 1.00 87.12 158 LYS A C 1
ATOM 1093 O O . LYS A 1 158 ? 0.267 1.002 -30.128 1.00 87.12 158 LYS A O 1
ATOM 1098 N N . THR A 1 159 ? 0.387 1.784 -28.025 1.00 81.62 159 THR A N 1
ATOM 1099 C CA . THR A 1 159 ? 0.313 3.208 -28.388 1.00 81.62 159 THR A CA 1
ATOM 1100 C C . THR A 1 159 ? 1.494 3.629 -29.267 1.00 81.62 159 THR A C 1
ATOM 1102 O O . THR A 1 159 ? 1.315 4.395 -30.208 1.00 81.62 159 THR A O 1
ATOM 1105 N N . TYR A 1 160 ? 2.699 3.110 -29.013 1.00 82.94 160 TYR A N 1
ATOM 1106 C CA . TYR A 1 160 ? 3.873 3.403 -29.846 1.00 82.94 160 TYR A CA 1
ATOM 1107 C C . TYR A 1 160 ? 3.751 2.825 -31.257 1.00 82.94 160 TYR A C 1
ATOM 1109 O O . TYR A 1 160 ? 4.134 3.480 -32.221 1.00 82.94 160 TYR A O 1
ATOM 1117 N N . LEU A 1 161 ? 3.169 1.631 -31.393 1.00 87.31 161 LEU A N 1
ATOM 1118 C CA . LEU A 1 161 ? 2.908 1.015 -32.697 1.00 87.31 161 LEU A CA 1
ATOM 1119 C C . LEU A 1 161 ? 1.888 1.793 -33.543 1.00 87.31 161 LEU A C 1
ATOM 1121 O O . LEU A 1 161 ? 1.910 1.668 -34.767 1.00 87.31 161 LEU A O 1
ATOM 1125 N N . ASP A 1 162 ? 1.017 2.591 -32.919 1.00 82.12 162 ASP A N 1
ATOM 1126 C CA . ASP A 1 162 ? 0.079 3.461 -33.637 1.00 82.12 162 ASP A CA 1
ATOM 1127 C C . ASP A 1 162 ? 0.777 4.702 -34.229 1.00 82.12 162 ASP A C 1
ATOM 1129 O O . ASP A 1 162 ? 0.271 5.291 -35.187 1.00 82.12 162 ASP A O 1
ATOM 1133 N N . SER A 1 163 ? 1.936 5.104 -33.691 1.00 76.94 163 SER A N 1
ATOM 1134 C CA . SER A 1 163 ? 2.650 6.317 -34.106 1.00 76.94 163 SER A CA 1
ATOM 1135 C C . SER A 1 163 ? 3.871 6.054 -34.990 1.0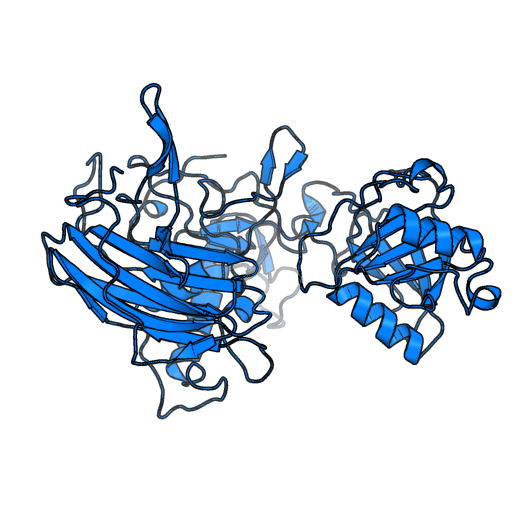0 76.94 163 SER A C 1
ATOM 1137 O O . SER A 1 163 ? 4.130 6.840 -35.904 1.00 76.94 163 SER A O 1
ATOM 1139 N N . ALA A 1 164 ? 4.616 4.968 -34.766 1.00 83.75 164 ALA A N 1
ATOM 1140 C CA . ALA A 1 164 ? 5.768 4.600 -35.588 1.00 83.75 164 ALA A CA 1
ATOM 1141 C C . ALA A 1 164 ? 6.097 3.100 -35.510 1.00 83.75 164 ALA A C 1
ATOM 1143 O O . ALA A 1 164 ? 5.612 2.364 -34.654 1.00 83.75 164 ALA A O 1
ATOM 1144 N N . ALA A 1 165 ? 6.976 2.639 -36.404 1.00 88.19 165 ALA A N 1
ATOM 1145 C CA . ALA A 1 165 ? 7.548 1.302 -36.298 1.00 88.19 165 ALA A CA 1
ATOM 1146 C C . ALA A 1 165 ? 8.425 1.197 -35.039 1.00 88.19 165 ALA A C 1
ATOM 1148 O O . ALA A 1 165 ? 9.281 2.050 -34.805 1.00 88.19 165 ALA A O 1
ATOM 1149 N N . VAL A 1 166 ? 8.226 0.131 -34.262 1.00 87.69 166 VAL A N 1
ATOM 1150 C CA . VAL A 1 166 ? 8.964 -0.134 -33.021 1.00 87.69 166 VAL A CA 1
ATOM 1151 C C . VAL A 1 166 ? 9.861 -1.352 -33.220 1.00 87.69 166 VAL A C 1
ATOM 1153 O O . VAL A 1 166 ? 9.406 -2.379 -33.721 1.00 87.69 166 VAL A O 1
ATOM 1156 N N . THR A 1 167 ? 11.124 -1.261 -32.812 1.00 89.31 167 THR A N 1
ATOM 1157 C CA . THR A 1 167 ? 12.057 -2.398 -32.771 1.00 89.31 167 THR A CA 1
ATOM 1158 C C . THR A 1 167 ? 12.381 -2.724 -31.325 1.00 89.31 167 THR A C 1
ATOM 1160 O O . THR A 1 167 ? 12.769 -1.838 -30.567 1.00 89.31 167 THR A O 1
ATOM 1163 N N . ILE A 1 168 ? 12.242 -3.993 -30.951 1.00 87.25 168 ILE A N 1
ATOM 1164 C CA . ILE A 1 168 ? 12.487 -4.486 -29.595 1.00 87.25 168 ILE A CA 1
ATOM 1165 C C . ILE A 1 168 ? 13.686 -5.426 -29.595 1.00 87.25 168 ILE A C 1
ATOM 1167 O O . ILE A 1 168 ? 13.922 -6.146 -30.567 1.00 87.25 168 ILE A O 1
ATOM 1171 N N . SER A 1 169 ? 14.413 -5.436 -28.482 1.00 83.69 169 SER A N 1
ATOM 1172 C CA . SER A 1 169 ? 15.405 -6.453 -28.166 1.00 83.69 169 SER A CA 1
ATOM 1173 C C . SER A 1 169 ? 15.121 -7.088 -26.806 1.00 83.69 169 SER A C 1
ATOM 1175 O O . SER A 1 169 ? 14.810 -6.375 -25.850 1.00 83.69 169 SER A O 1
ATOM 1177 N N . PHE A 1 170 ? 15.222 -8.416 -26.713 1.00 75.81 170 PHE A N 1
ATOM 1178 C CA . PHE A 1 170 ? 15.220 -9.141 -25.442 1.00 75.81 170 PHE A CA 1
ATOM 1179 C C . PHE A 1 170 ? 15.956 -10.490 -25.559 1.00 75.81 170 PHE A C 1
ATOM 1181 O O . PHE A 1 170 ? 16.020 -11.049 -26.651 1.00 75.81 170 PHE A O 1
ATOM 1188 N N . PRO A 1 171 ? 16.475 -11.051 -24.456 1.00 64.31 171 PRO A N 1
ATOM 1189 C CA . PRO A 1 171 ? 16.711 -10.362 -23.200 1.00 64.31 171 PRO A CA 1
ATOM 1190 C C . PRO A 1 171 ? 17.844 -9.353 -23.400 1.00 64.31 171 PRO A C 1
ATOM 1192 O O . PRO A 1 171 ? 18.897 -9.701 -23.933 1.00 64.31 171 PRO A O 1
ATOM 1195 N N . SER A 1 172 ? 17.650 -8.107 -22.984 1.00 56.81 172 SER A N 1
ATOM 1196 C CA . SER A 1 172 ? 18.787 -7.242 -22.684 1.00 56.81 172 SER A CA 1
ATOM 1197 C C . SER A 1 172 ? 19.190 -7.516 -21.242 1.00 56.81 172 SER A C 1
ATOM 1199 O O . SER A 1 172 ? 18.361 -7.615 -20.335 1.00 56.81 172 SER A O 1
ATOM 1201 N N . TRP A 1 173 ? 20.484 -7.733 -21.055 1.00 56.31 173 TRP A N 1
ATOM 1202 C CA . TRP A 1 173 ? 21.112 -7.756 -19.749 1.00 56.31 173 TRP A CA 1
ATOM 1203 C C . TRP A 1 173 ? 21.834 -6.422 -19.641 1.00 56.31 173 TRP A C 1
ATOM 1205 O O . TRP A 1 173 ? 22.821 -6.180 -20.325 1.00 56.31 173 TRP A O 1
ATOM 1215 N N . GLU A 1 174 ? 21.315 -5.517 -18.832 1.00 43.41 174 GLU A N 1
ATOM 1216 C CA . GLU A 1 174 ? 22.060 -4.323 -18.468 1.00 43.41 174 GLU A CA 1
ATOM 1217 C C . GLU A 1 174 ? 22.348 -4.388 -16.977 1.00 43.41 174 GLU A C 1
ATOM 1219 O O . GLU A 1 174 ? 21.479 -4.716 -16.170 1.00 43.41 174 GLU A O 1
ATOM 1224 N N . THR A 1 175 ? 23.571 -4.025 -16.590 1.00 38.06 175 THR A N 1
ATOM 1225 C CA . THR A 1 175 ? 23.741 -3.316 -15.323 1.00 38.06 175 THR A CA 1
ATOM 1226 C C . THR A 1 175 ? 22.893 -2.062 -15.437 1.00 38.06 175 THR A C 1
ATOM 1228 O O . THR A 1 175 ? 23.297 -1.128 -16.127 1.00 38.06 175 THR A O 1
ATOM 1231 N N . VAL A 1 176 ? 21.700 -2.084 -14.842 1.00 35.81 176 VAL A N 1
ATOM 1232 C CA . VAL A 1 176 ? 20.731 -0.990 -14.923 1.00 35.81 176 VAL A CA 1
ATOM 1233 C C . VAL A 1 176 ? 21.444 0.314 -14.545 1.00 35.81 176 VAL A C 1
ATOM 1235 O O . VAL A 1 176 ? 21.909 0.494 -13.421 1.00 35.81 176 VAL A O 1
ATOM 1238 N N . LEU A 1 177 ? 21.613 1.216 -15.508 1.00 34.44 177 LEU A N 1
ATOM 1239 C CA . LEU A 1 177 ? 22.061 2.583 -15.253 1.00 34.44 177 LEU A CA 1
ATOM 1240 C C . LEU A 1 177 ? 20.831 3.433 -14.880 1.00 34.44 177 LEU A C 1
ATOM 1242 O O . LEU A 1 177 ? 19.705 3.079 -15.228 1.00 34.44 177 LEU A O 1
ATOM 1246 N N . PRO A 1 178 ? 20.998 4.520 -14.105 1.00 33.34 178 PRO A N 1
ATOM 1247 C CA . PRO A 1 178 ? 19.880 5.189 -13.445 1.00 33.34 178 PRO A CA 1
ATOM 1248 C C . PRO A 1 178 ? 18.861 5.740 -14.450 1.00 33.34 178 PRO A C 1
ATOM 1250 O O . PRO A 1 178 ? 19.179 6.674 -15.180 1.00 33.34 178 PRO A O 1
ATOM 1253 N N . GLY A 1 179 ? 17.623 5.233 -14.419 1.00 37.25 179 GLY A N 1
ATOM 1254 C CA . GLY A 1 179 ? 16.485 5.908 -15.055 1.00 37.25 179 GLY A CA 1
ATOM 1255 C C . GLY A 1 179 ? 15.393 5.033 -15.665 1.00 37.25 179 GLY A C 1
ATOM 1256 O O . GLY A 1 179 ? 14.282 5.526 -15.813 1.00 37.25 179 GLY A O 1
ATOM 1257 N N . GLU A 1 180 ? 15.643 3.762 -15.971 1.00 37.25 180 GLU A N 1
ATOM 1258 C CA . GLU A 1 180 ? 14.752 3.000 -16.860 1.00 37.25 180 GLU A CA 1
ATOM 1259 C C . GLU A 1 180 ? 14.263 1.690 -16.203 1.00 37.25 180 GLU A C 1
ATOM 1261 O O . GLU A 1 180 ? 14.946 0.671 -16.187 1.00 37.25 180 GLU A O 1
ATOM 1266 N N . GLY A 1 181 ? 13.062 1.741 -15.617 1.00 39.34 181 GLY A N 1
ATOM 1267 C CA . GLY A 1 181 ? 12.046 0.689 -15.773 1.00 39.34 181 GLY A CA 1
ATOM 1268 C C . GLY A 1 181 ? 12.227 -0.729 -15.204 1.00 39.34 181 GLY A C 1
ATOM 1269 O O . GLY A 1 181 ? 11.522 -1.603 -15.704 1.00 39.34 181 GLY A O 1
ATOM 1270 N N . SER A 1 182 ? 13.060 -0.981 -14.182 1.00 43.12 182 SER A N 1
ATOM 1271 C CA . SER A 1 182 ? 13.113 -2.312 -13.528 1.00 43.12 182 SER A CA 1
ATOM 1272 C C . SER A 1 182 ? 12.531 -2.366 -12.100 1.00 43.12 182 SER A C 1
ATOM 1274 O O . SER A 1 182 ? 12.814 -1.525 -11.248 1.00 43.12 182 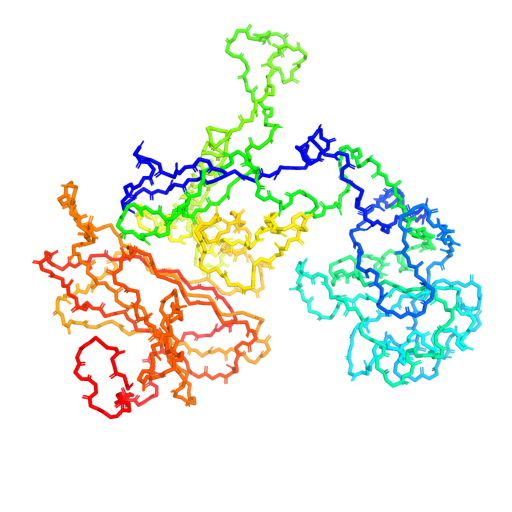SER A O 1
ATOM 1276 N N . ASP A 1 183 ? 11.752 -3.397 -11.784 1.00 46.44 183 ASP A N 1
ATOM 1277 C CA . ASP A 1 183 ? 11.140 -3.699 -10.483 1.00 46.44 183 ASP A CA 1
ATOM 1278 C C . ASP A 1 183 ? 12.170 -4.214 -9.452 1.00 46.44 183 ASP A C 1
ATOM 1280 O O . ASP A 1 183 ? 11.835 -4.420 -8.280 1.00 46.44 183 ASP A O 1
ATOM 1284 N N . ALA A 1 184 ? 13.458 -4.301 -9.822 1.00 44.97 184 ALA A N 1
ATOM 1285 C CA . ALA A 1 184 ? 14.598 -4.437 -8.898 1.00 44.97 184 ALA A CA 1
ATOM 1286 C C . ALA A 1 184 ? 14.626 -3.317 -7.831 1.00 44.97 184 ALA A C 1
ATOM 1288 O O . ALA A 1 184 ? 15.222 -3.425 -6.756 1.00 44.97 184 ALA A O 1
ATOM 1289 N N . HIS A 1 185 ? 13.915 -2.225 -8.104 1.00 59.53 185 HIS A N 1
ATOM 1290 C CA . HIS A 1 185 ? 13.717 -1.085 -7.222 1.00 59.53 185 HIS A CA 1
ATOM 1291 C C . HIS A 1 185 ? 12.651 -1.316 -6.142 1.00 59.53 185 HIS A C 1
ATOM 1293 O O . HIS A 1 185 ? 12.343 -0.381 -5.411 1.00 59.53 185 HIS A O 1
ATOM 1299 N N . ASN A 1 186 ? 12.031 -2.499 -6.067 1.00 69.81 186 ASN A N 1
ATOM 1300 C CA . ASN A 1 186 ? 10.967 -2.857 -5.124 1.00 69.81 186 ASN A CA 1
ATOM 1301 C C . ASN A 1 186 ? 11.374 -4.033 -4.215 1.00 69.81 186 ASN A C 1
ATOM 1303 O O . ASN A 1 186 ? 10.591 -4.961 -4.017 1.00 69.81 186 ASN A O 1
ATOM 1307 N N . ARG A 1 187 ? 12.603 -4.017 -3.679 1.00 76.31 187 ARG A N 1
ATOM 1308 C CA . ARG A 1 187 ? 13.152 -5.064 -2.798 1.00 76.31 187 ARG A CA 1
ATOM 1309 C C . ARG A 1 187 ? 13.327 -4.548 -1.374 1.00 76.31 187 ARG A C 1
ATOM 1311 O O . ARG A 1 187 ? 13.740 -3.411 -1.188 1.00 76.31 187 ARG A O 1
ATOM 1318 N N . LEU A 1 188 ? 13.058 -5.364 -0.360 1.00 83.00 188 LEU A N 1
ATOM 1319 C CA . LEU A 1 188 ? 13.421 -5.052 1.024 1.00 83.00 188 LEU A CA 1
ATOM 1320 C C . LEU A 1 188 ? 14.951 -5.037 1.181 1.00 83.00 188 LEU A C 1
ATOM 1322 O O . LEU A 1 188 ? 15.612 -5.998 0.792 1.00 83.00 188 LEU A O 1
ATOM 1326 N N . ASP A 1 189 ? 15.513 -3.990 1.788 1.00 79.00 189 ASP A N 1
ATOM 1327 C CA . ASP A 1 189 ? 16.952 -3.939 2.062 1.00 79.00 189 ASP A CA 1
ATOM 1328 C C . ASP A 1 189 ? 17.347 -4.981 3.121 1.00 79.00 189 ASP A C 1
ATOM 1330 O O . ASP A 1 189 ? 16.650 -5.182 4.124 1.00 79.00 189 ASP A O 1
ATOM 1334 N N . ASP A 1 190 ? 18.508 -5.615 2.951 1.00 78.19 190 ASP A N 1
ATOM 1335 C CA . ASP A 1 190 ? 18.962 -6.699 3.833 1.00 78.19 190 ASP A CA 1
ATOM 1336 C C . ASP A 1 190 ? 19.264 -6.230 5.263 1.00 78.19 190 ASP A C 1
ATOM 1338 O O . ASP A 1 190 ? 19.088 -6.986 6.231 1.00 78.19 190 ASP A O 1
ATOM 1342 N N . PHE A 1 191 ? 19.658 -4.961 5.409 1.00 79.06 191 PHE A N 1
ATOM 1343 C CA . PHE A 1 191 ? 19.866 -4.315 6.702 1.00 79.06 191 PHE A CA 1
ATOM 1344 C C . PHE A 1 191 ? 18.556 -3.924 7.401 1.00 79.06 191 PHE A C 1
ATOM 1346 O O . PHE A 1 191 ? 18.586 -3.621 8.596 1.00 79.06 191 PHE A O 1
ATOM 1353 N N . SER A 1 192 ? 17.416 -3.897 6.694 1.00 89.00 192 SER A N 1
ATOM 1354 C CA . SER A 1 192 ? 16.142 -3.469 7.277 1.00 89.00 192 SER A CA 1
ATOM 1355 C C . SER A 1 192 ? 15.764 -4.386 8.435 1.00 89.00 192 SER A C 1
ATOM 1357 O O . SER A 1 192 ? 15.689 -5.607 8.271 1.00 89.00 192 SER A O 1
ATOM 1359 N N . SER A 1 193 ? 15.506 -3.799 9.607 1.00 91.25 193 SER A N 1
ATOM 1360 C CA . SER A 1 193 ? 15.047 -4.557 10.769 1.00 91.25 193 SER A CA 1
ATOM 1361 C C . SER A 1 193 ? 13.745 -5.289 10.469 1.00 91.25 193 SER A C 1
ATOM 1363 O O . SER A 1 193 ? 12.893 -4.782 9.737 1.00 91.25 193 SER A O 1
ATOM 1365 N N . ARG A 1 194 ? 13.591 -6.468 11.069 1.00 91.25 194 ARG A N 1
ATOM 1366 C CA . ARG A 1 194 ? 12.406 -7.315 10.917 1.00 91.25 194 ARG A CA 1
ATOM 1367 C C . ARG A 1 194 ? 11.795 -7.591 12.281 1.00 91.25 194 ARG A C 1
ATOM 1369 O O . ARG A 1 194 ? 12.499 -7.679 13.289 1.00 91.25 194 ARG A O 1
ATOM 1376 N N . GLY A 1 195 ? 10.480 -7.692 12.301 1.00 90.50 195 GLY A N 1
ATOM 1377 C CA . GLY A 1 195 ? 9.723 -8.139 13.445 1.00 90.50 195 GLY A CA 1
ATOM 1378 C C . GLY A 1 195 ? 9.735 -9.666 13.598 1.00 90.50 195 GLY A C 1
ATOM 1379 O O . GLY A 1 195 ? 10.544 -10.370 12.985 1.00 90.50 195 GLY A O 1
ATOM 1380 N N . PRO A 1 196 ? 8.808 -10.195 14.408 1.00 92.19 196 PRO A N 1
ATOM 1381 C CA . PRO A 1 196 ? 7.783 -9.439 15.123 1.00 92.19 196 PRO A CA 1
ATOM 1382 C C . PRO A 1 196 ? 8.384 -8.639 16.292 1.00 92.19 196 PRO A C 1
ATOM 1384 O O . PRO A 1 196 ? 9.577 -8.733 16.588 1.00 92.19 196 PRO A O 1
ATOM 1387 N N . THR A 1 197 ? 7.565 -7.844 16.976 1.00 91.50 197 THR A N 1
ATOM 1388 C CA . THR A 1 197 ? 7.930 -7.346 18.311 1.00 91.50 197 THR A CA 1
ATOM 1389 C C . THR A 1 197 ? 8.020 -8.499 19.321 1.00 91.50 197 THR A C 1
ATOM 1391 O O . THR A 1 197 ? 7.631 -9.631 19.030 1.00 91.50 197 THR A O 1
ATOM 1394 N N . LEU A 1 198 ? 8.496 -8.217 20.541 1.00 89.69 198 LEU A N 1
ATOM 1395 C CA . LEU A 1 198 ? 8.511 -9.208 21.628 1.00 89.69 198 LEU A CA 1
ATOM 1396 C C . LEU A 1 198 ? 7.107 -9.769 21.922 1.00 89.69 198 LEU A C 1
ATOM 1398 O O . LEU A 1 198 ? 6.964 -10.970 22.124 1.00 89.69 198 LEU A O 1
ATOM 1402 N N . ASP A 1 199 ? 6.079 -8.920 21.852 1.00 89.94 199 ASP A N 1
ATOM 1403 C CA . ASP A 1 199 ? 4.661 -9.278 21.990 1.00 89.94 199 ASP A CA 1
ATOM 1404 C C . ASP A 1 199 ? 3.995 -9.685 20.659 1.00 89.94 199 ASP A C 1
ATOM 1406 O O . ASP A 1 199 ? 2.790 -9.552 20.489 1.00 89.94 199 ASP A O 1
ATOM 1410 N N . GLN A 1 200 ? 4.784 -10.170 19.694 1.00 90.94 200 GLN A N 1
ATOM 1411 C CA . GLN A 1 200 ? 4.338 -10.787 18.437 1.00 90.94 200 GLN A CA 1
ATOM 1412 C C . GLN A 1 200 ? 3.621 -9.881 17.409 1.00 90.94 200 GLN A C 1
ATOM 1414 O O . GLN A 1 200 ? 3.232 -10.376 16.350 1.00 90.94 200 GLN A O 1
ATOM 1419 N N . ARG A 1 201 ? 3.522 -8.563 17.630 1.00 92.56 201 ARG A N 1
ATOM 1420 C CA . ARG A 1 201 ? 2.942 -7.615 16.658 1.00 92.56 201 ARG A CA 1
ATOM 1421 C C . ARG A 1 201 ? 3.766 -7.500 15.378 1.00 92.56 201 ARG A C 1
ATOM 1423 O O . ARG A 1 201 ? 4.997 -7.637 15.385 1.00 92.56 201 ARG A O 1
ATOM 1430 N N . PHE A 1 202 ? 3.090 -7.156 14.284 1.00 92.56 202 PHE A N 1
ATOM 1431 C CA . PHE A 1 202 ? 3.726 -6.851 13.009 1.00 92.56 202 PHE A CA 1
ATOM 1432 C C . PHE A 1 202 ? 4.500 -5.535 13.092 1.00 92.56 202 PHE A C 1
ATOM 1434 O O . PHE A 1 202 ? 3.935 -4.465 13.332 1.00 92.56 202 PHE A O 1
ATOM 1441 N N . LYS A 1 203 ? 5.818 -5.626 12.897 1.00 94.19 203 LYS A N 1
ATOM 1442 C CA . LYS A 1 203 ? 6.726 -4.492 12.712 1.00 94.19 203 LYS A CA 1
ATOM 1443 C C . LYS A 1 203 ? 7.800 -4.866 11.675 1.00 94.19 203 LYS A C 1
ATOM 1445 O O . LYS A 1 203 ? 8.197 -6.029 11.664 1.00 94.19 203 LYS A O 1
ATOM 1450 N N . PRO A 1 204 ? 8.291 -3.925 10.845 1.00 96.31 204 PRO A N 1
ATOM 1451 C CA . PRO A 1 204 ? 7.805 -2.546 10.706 1.00 96.31 204 PRO A CA 1
ATOM 1452 C C . PRO A 1 204 ? 6.345 -2.492 10.215 1.00 96.31 204 PRO A C 1
ATOM 1454 O O . PRO A 1 204 ? 5.807 -3.512 9.804 1.00 96.31 204 PRO A O 1
ATOM 1457 N N . ASP A 1 205 ? 5.670 -1.341 10.304 1.00 97.25 205 ASP A N 1
ATOM 1458 C CA . ASP A 1 205 ? 4.295 -1.218 9.788 1.00 97.25 205 ASP A CA 1
ATOM 1459 C C . ASP A 1 205 ? 4.322 -1.103 8.256 1.00 97.25 205 ASP A C 1
ATOM 1461 O O . ASP A 1 205 ? 3.499 -1.691 7.568 1.00 97.25 205 ASP A O 1
ATOM 1465 N N . ILE A 1 206 ? 5.274 -0.347 7.713 1.00 97.25 206 ILE A N 1
ATOM 1466 C CA . ILE A 1 206 ? 5.397 -0.062 6.279 1.00 97.25 206 ILE A CA 1
ATOM 1467 C C . ILE A 1 206 ? 6.864 0.000 5.872 1.00 97.25 206 ILE A C 1
ATOM 1469 O O . ILE A 1 206 ? 7.759 0.066 6.716 1.00 97.25 206 ILE A O 1
ATOM 1473 N N . VAL A 1 207 ? 7.109 0.063 4.570 1.00 95.38 207 VAL A N 1
ATOM 1474 C CA . VAL A 1 207 ? 8.438 0.244 3.992 1.00 95.38 207 VAL A CA 1
ATOM 1475 C C . VAL A 1 207 ? 8.481 1.520 3.151 1.00 95.38 207 VAL A C 1
ATOM 1477 O O . VAL A 1 207 ? 7.518 1.873 2.469 1.00 95.38 207 VAL A O 1
ATOM 1480 N N . CYS A 1 208 ? 9.611 2.219 3.185 1.00 94.12 208 CYS A N 1
ATOM 1481 C CA . CYS A 1 208 ? 9.910 3.313 2.267 1.00 94.12 208 CYS A CA 1
ATOM 1482 C C . CYS A 1 208 ? 11.309 3.141 1.668 1.00 94.12 208 CYS A C 1
ATOM 1484 O O . CYS A 1 208 ? 12.141 2.445 2.255 1.00 94.12 208 CYS A O 1
ATOM 1486 N N . PRO A 1 209 ? 11.603 3.803 0.536 1.00 89.75 209 PRO A N 1
ATOM 1487 C CA . PRO A 1 209 ? 12.941 3.783 -0.028 1.00 89.75 209 PRO A CA 1
ATOM 1488 C C . PRO A 1 209 ? 13.961 4.375 0.955 1.00 89.75 209 PRO A C 1
ATOM 1490 O O . PRO A 1 209 ? 13.814 5.524 1.384 1.00 89.75 209 PRO A O 1
ATOM 1493 N N . GLY A 1 210 ? 14.971 3.582 1.316 1.00 86.50 210 GLY A N 1
ATOM 1494 C CA . GLY A 1 210 ? 15.995 3.953 2.297 1.00 86.50 210 GLY A CA 1
ATOM 1495 C C . GLY A 1 210 ? 17.414 3.504 1.950 1.00 86.50 210 GLY A C 1
ATOM 1496 O O . GLY A 1 210 ? 18.352 3.990 2.580 1.00 86.50 210 GLY A O 1
ATOM 1497 N N . GLY A 1 211 ? 17.599 2.649 0.942 1.00 77.69 211 GLY A N 1
ATOM 1498 C CA . GLY A 1 211 ? 18.906 2.403 0.334 1.00 77.69 211 GLY A CA 1
ATOM 1499 C C . GLY A 1 211 ? 19.343 3.567 -0.563 1.00 77.69 211 GLY A C 1
ATOM 1500 O O . GLY A 1 211 ? 18.536 4.109 -1.318 1.00 77.69 211 GLY A O 1
ATOM 1501 N N . ASN A 1 212 ? 20.618 3.946 -0.489 1.00 70.44 212 ASN A N 1
ATOM 1502 C CA . ASN A 1 212 ? 21.318 4.902 -1.356 1.00 70.44 212 ASN A CA 1
ATOM 1503 C C . ASN A 1 212 ? 20.522 6.188 -1.619 1.00 70.44 212 ASN A C 1
ATOM 1505 O O . ASN A 1 212 ? 20.304 6.619 -2.758 1.00 70.44 212 ASN A O 1
ATOM 1509 N N . ILE A 1 213 ? 20.046 6.798 -0.536 1.00 78.69 213 ILE A N 1
ATOM 1510 C CA . ILE A 1 213 ? 19.278 8.038 -0.567 1.00 78.69 213 ILE A CA 1
ATOM 1511 C C . ILE A 1 213 ? 20.247 9.211 -0.570 1.00 78.69 213 ILE A C 1
ATOM 1513 O O . ILE A 1 213 ? 21.026 9.399 0.364 1.00 78.69 213 ILE A O 1
ATOM 1517 N N . ARG A 1 214 ? 20.166 10.040 -1.614 1.00 78.12 214 ARG A N 1
ATOM 1518 C CA . ARG A 1 214 ? 20.848 11.333 -1.651 1.00 78.12 214 ARG A CA 1
ATOM 1519 C C . ARG A 1 214 ? 20.031 12.387 -0.923 1.00 78.12 214 ARG A C 1
ATOM 1521 O O . ARG A 1 214 ? 18.907 12.679 -1.319 1.00 78.12 214 ARG A O 1
ATOM 1528 N N . SER A 1 215 ? 20.626 12.993 0.094 1.00 84.31 215 SER A N 1
ATOM 1529 C CA . SER A 1 215 ? 20.020 14.092 0.843 1.00 84.31 215 SER A CA 1
ATOM 1530 C C . SER A 1 215 ? 21.057 15.156 1.200 1.00 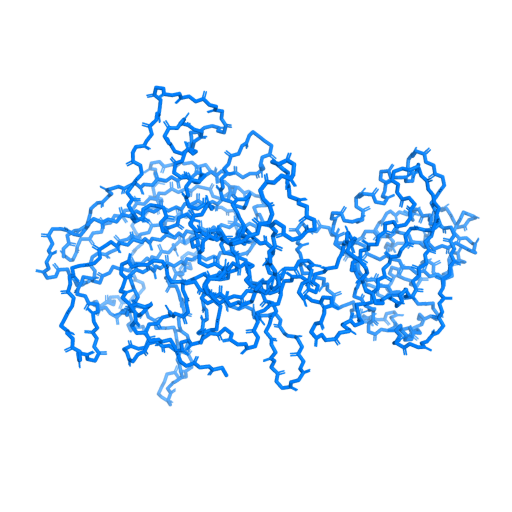84.31 215 SER A C 1
ATOM 1532 O O . SER A 1 215 ? 22.242 15.016 0.894 1.00 84.31 215 SER A O 1
ATOM 1534 N N . ALA A 1 216 ? 20.604 16.254 1.800 1.00 86.38 216 ALA A N 1
ATOM 1535 C CA . ALA A 1 216 ? 21.441 17.389 2.166 1.00 86.38 216 ALA A CA 1
ATOM 1536 C C . ALA A 1 216 ? 22.593 16.968 3.094 1.00 86.38 216 ALA A C 1
ATOM 1538 O O . ALA A 1 216 ? 22.379 16.328 4.124 1.00 86.38 216 ALA A O 1
ATOM 1539 N N . LEU A 1 217 ? 23.817 17.364 2.740 1.00 85.06 217 LEU A N 1
ATOM 1540 C CA . LEU A 1 217 ? 24.989 17.198 3.591 1.00 85.06 217 LEU A CA 1
ATOM 1541 C C . LEU A 1 217 ? 25.133 18.439 4.474 1.00 85.06 217 LEU A C 1
ATOM 1543 O O . LEU A 1 217 ? 25.317 19.539 3.961 1.00 85.06 217 LEU A O 1
ATOM 1547 N N . SER A 1 218 ? 25.077 18.277 5.799 1.00 84.44 218 SER A N 1
ATOM 1548 C CA . SER A 1 218 ? 25.069 19.417 6.735 1.00 84.44 218 SER A CA 1
ATOM 1549 C C . SER A 1 218 ? 26.292 20.338 6.619 1.00 84.44 218 SER A C 1
ATOM 1551 O O . SER A 1 218 ? 26.173 21.528 6.889 1.00 84.44 218 SER A O 1
ATOM 1553 N N . PHE A 1 219 ? 27.456 19.802 6.246 1.00 82.12 219 PHE A N 1
ATOM 1554 C CA . PHE A 1 219 ? 28.698 20.552 5.999 1.00 82.12 219 PHE A CA 1
ATOM 1555 C C . PHE A 1 219 ? 29.024 20.648 4.503 1.00 82.12 219 PHE A C 1
ATOM 1557 O O . PHE A 1 219 ? 30.165 20.886 4.110 1.00 82.12 219 PHE A O 1
ATOM 1564 N N . GLY A 1 220 ? 28.021 20.403 3.663 1.00 76.62 220 GLY A N 1
ATOM 1565 C CA . GLY A 1 220 ? 28.162 20.423 2.226 1.00 76.62 220 GLY A CA 1
ATOM 1566 C C . GLY A 1 220 ? 28.269 21.833 1.663 1.00 76.62 220 GLY A C 1
ATOM 1567 O O . GLY A 1 220 ? 27.877 22.816 2.291 1.00 76.62 220 GLY A O 1
ATOM 1568 N N . ASN A 1 221 ? 28.783 21.935 0.441 1.00 78.06 221 ASN A N 1
ATOM 1569 C CA . ASN A 1 221 ? 28.883 23.210 -0.251 1.00 78.06 221 ASN A CA 1
ATOM 1570 C C . ASN A 1 221 ? 27.480 23.791 -0.508 1.00 78.06 221 ASN A C 1
ATOM 1572 O O . ASN A 1 221 ? 26.699 23.233 -1.276 1.00 78.06 221 ASN A O 1
ATOM 1576 N N . THR A 1 222 ? 27.157 24.924 0.112 1.00 78.38 222 THR A N 1
ATOM 1577 C CA . THR A 1 222 ? 25.862 25.605 -0.047 1.00 78.38 222 THR A CA 1
ATOM 1578 C C . THR A 1 222 ? 25.819 26.549 -1.254 1.00 78.38 222 THR A C 1
ATOM 1580 O O . THR A 1 222 ? 24.749 27.048 -1.600 1.00 78.38 222 THR A O 1
ATOM 1583 N N . MET A 1 223 ? 26.948 26.770 -1.937 1.00 73.88 223 MET A N 1
ATOM 1584 C CA . MET A 1 223 ? 27.064 27.548 -3.176 1.00 73.88 223 MET A CA 1
ATOM 1585 C C . MET A 1 223 ? 27.175 26.564 -4.350 1.00 73.88 223 MET A C 1
ATOM 1587 O O . MET A 1 223 ? 28.214 25.921 -4.490 1.00 73.88 223 MET A O 1
ATOM 1591 N N . PRO A 1 224 ? 26.113 26.368 -5.159 1.00 70.88 224 PRO A N 1
ATOM 1592 C CA . PRO A 1 224 ? 25.323 27.432 -5.797 1.00 70.88 224 PRO A CA 1
ATOM 1593 C C . PRO A 1 224 ? 23.838 27.506 -5.370 1.00 70.88 224 PRO A C 1
ATOM 1595 O O . PRO A 1 224 ? 22.987 27.881 -6.172 1.00 70.88 224 PRO A O 1
ATOM 1598 N N . ARG A 1 225 ? 23.485 27.130 -4.131 1.00 71.12 225 ARG A N 1
ATOM 1599 C CA . ARG A 1 225 ? 22.088 26.919 -3.672 1.00 71.12 225 ARG A CA 1
ATOM 1600 C C . ARG A 1 225 ? 21.314 25.883 -4.496 1.00 71.12 225 ARG A C 1
ATOM 1602 O O . ARG A 1 225 ? 20.088 25.902 -4.541 1.00 71.12 225 ARG A O 1
ATOM 1609 N N . GLN A 1 226 ? 22.032 24.974 -5.142 1.00 66.19 226 GLN A N 1
ATOM 1610 C CA . GLN A 1 226 ? 21.464 23.841 -5.861 1.00 66.19 226 GLN A CA 1
ATOM 1611 C C . GLN A 1 226 ? 22.058 22.544 -5.318 1.00 66.19 226 GLN A C 1
ATOM 1613 O O . GLN A 1 226 ? 23.098 22.548 -4.658 1.00 66.19 226 GLN A O 1
ATOM 1618 N N . CYS A 1 227 ? 21.399 21.426 -5.613 1.00 66.62 227 CYS A N 1
ATOM 1619 C CA . CYS A 1 227 ? 21.922 20.101 -5.308 1.00 66.62 227 CYS A CA 1
ATOM 1620 C C . CYS A 1 227 ? 23.136 19.824 -6.217 1.00 66.62 227 CYS A C 1
ATOM 1622 O O . CYS A 1 227 ? 22.962 19.420 -7.363 1.00 66.62 227 CYS A O 1
ATOM 1624 N N . GLY A 1 228 ? 24.355 20.089 -5.733 1.00 62.25 228 GLY A N 1
ATOM 1625 C CA . GLY A 1 228 ? 25.601 19.958 -6.497 1.00 62.25 228 GLY A CA 1
ATOM 1626 C C . GLY A 1 228 ? 26.644 19.042 -5.850 1.00 62.25 228 GLY A C 1
ATOM 1627 O O . GLY A 1 228 ? 26.421 18.454 -4.786 1.00 62.25 228 GLY A O 1
ATOM 1628 N N . ALA A 1 229 ? 27.801 18.909 -6.511 1.00 63.09 229 ALA A N 1
ATOM 1629 C CA . ALA A 1 229 ? 28.939 18.141 -6.006 1.00 63.09 229 ALA A CA 1
ATOM 1630 C C . ALA A 1 229 ? 29.406 18.712 -4.656 1.00 63.09 229 ALA A C 1
ATOM 1632 O O . ALA A 1 229 ? 29.835 19.860 -4.562 1.00 63.09 229 ALA A O 1
ATOM 1633 N N . GLY A 1 230 ? 29.270 17.903 -3.606 1.00 72.12 230 GLY A N 1
ATOM 1634 C CA . GLY A 1 230 ? 29.587 18.287 -2.234 1.00 72.12 230 GLY A CA 1
ATOM 1635 C C . GLY A 1 230 ? 28.435 18.918 -1.448 1.00 72.12 230 GLY A C 1
ATOM 1636 O O . GLY A 1 230 ? 28.617 19.123 -0.261 1.00 72.12 230 GLY A O 1
ATOM 1637 N N . SER A 1 231 ? 27.265 19.205 -2.035 1.00 80.38 231 SER A N 1
ATOM 1638 C CA . SER A 1 231 ? 26.085 19.740 -1.313 1.00 80.38 231 SER A CA 1
ATOM 1639 C C . SER A 1 231 ? 25.182 18.644 -0.736 1.00 80.38 231 SER A C 1
ATOM 1641 O O . SER A 1 231 ? 24.420 18.871 0.204 1.00 80.38 231 SER A O 1
ATOM 1643 N N . VAL A 1 232 ? 25.242 17.453 -1.331 1.00 82.00 232 VAL A N 1
ATOM 1644 C CA . VAL A 1 232 ? 24.441 16.283 -0.966 1.00 82.00 232 VAL A CA 1
ATOM 1645 C C . VAL A 1 232 ? 25.345 15.085 -0.714 1.00 82.00 232 VAL A C 1
ATOM 1647 O O . VAL A 1 232 ? 26.398 14.950 -1.341 1.00 82.00 232 VAL A O 1
ATOM 1650 N N . VAL A 1 233 ? 24.914 14.201 0.176 1.00 78.00 233 VAL A N 1
ATOM 1651 C CA . VAL A 1 233 ? 25.575 12.932 0.483 1.00 78.00 233 VAL A CA 1
ATOM 1652 C C . VAL A 1 233 ? 24.591 11.793 0.298 1.00 78.00 233 VAL A C 1
ATOM 1654 O O . VAL A 1 233 ? 23.382 11.972 0.443 1.00 78.00 233 VAL A O 1
ATOM 1657 N N . GLU A 1 234 ? 25.119 10.634 -0.064 1.00 78.19 234 GLU A N 1
ATOM 1658 C CA . GLU A 1 234 ? 24.357 9.401 -0.136 1.00 78.19 234 GLU A CA 1
ATOM 1659 C C . GLU A 1 234 ? 24.512 8.619 1.166 1.00 78.19 234 GLU A C 1
ATOM 1661 O O . GLU A 1 234 ? 25.624 8.449 1.664 1.00 78.19 234 GLU A O 1
ATOM 1666 N N . MET A 1 235 ? 23.392 8.172 1.724 1.00 76.31 235 MET A N 1
ATOM 1667 C CA . MET A 1 235 ? 23.358 7.329 2.913 1.00 76.31 235 MET A CA 1
ATOM 1668 C C . MET A 1 235 ? 22.293 6.245 2.752 1.00 76.31 235 MET A C 1
ATOM 1670 O O . MET A 1 235 ? 21.311 6.432 2.029 1.00 76.31 235 MET A O 1
ATOM 1674 N N . SER A 1 236 ? 22.479 5.143 3.473 1.00 78.88 236 SER A N 1
ATOM 1675 C CA . SER A 1 236 ? 21.552 4.013 3.502 1.00 78.88 236 SER A CA 1
ATOM 1676 C C . SER A 1 236 ? 21.110 3.724 4.925 1.00 78.88 236 SER A C 1
ATOM 1678 O O . SER A 1 236 ? 21.915 3.767 5.857 1.00 78.88 236 SER A O 1
ATOM 1680 N N . GLY A 1 237 ? 19.829 3.421 5.096 1.00 81.38 237 GLY A N 1
ATOM 1681 C CA . GLY A 1 237 ? 19.291 3.017 6.385 1.00 81.38 237 GLY A CA 1
ATOM 1682 C C . GLY A 1 237 ? 17.782 3.176 6.484 1.00 81.38 237 GLY A C 1
ATOM 1683 O O . GLY A 1 237 ? 17.165 3.989 5.795 1.00 81.38 237 GLY A O 1
ATOM 1684 N N . THR A 1 238 ? 17.182 2.485 7.452 1.00 90.69 238 THR A N 1
ATOM 1685 C CA . THR A 1 238 ? 15.805 2.780 7.882 1.00 90.69 238 THR A CA 1
ATOM 1686 C C . THR A 1 238 ? 15.673 4.228 8.372 1.00 90.69 238 THR A C 1
ATOM 1688 O O . THR A 1 238 ? 14.620 4.838 8.205 1.00 90.69 238 THR A O 1
ATOM 1691 N N . SER A 1 239 ? 16.766 4.829 8.861 1.00 92.06 239 SER A N 1
ATOM 1692 C CA . SER A 1 239 ? 16.889 6.264 9.154 1.00 92.06 239 SER A CA 1
ATOM 1693 C C . SER A 1 239 ? 16.664 7.175 7.943 1.00 92.06 239 SER A C 1
ATOM 1695 O O . SER A 1 239 ? 16.284 8.325 8.133 1.00 92.06 239 SER A O 1
ATOM 1697 N N . MET A 1 240 ? 16.889 6.689 6.718 1.00 91.19 240 MET A N 1
ATOM 1698 C CA . MET A 1 240 ? 16.634 7.414 5.468 1.00 91.19 240 MET A CA 1
ATOM 1699 C C . MET A 1 240 ? 15.243 7.086 4.910 1.00 91.19 240 MET A C 1
ATOM 1701 O O . MET A 1 240 ? 14.579 7.964 4.363 1.00 91.19 240 MET A O 1
ATOM 1705 N N . ALA A 1 241 ? 14.749 5.863 5.125 1.00 94.25 241 ALA A N 1
ATOM 1706 C CA . ALA A 1 241 ? 13.370 5.497 4.799 1.00 94.25 241 ALA A CA 1
ATOM 1707 C C . ALA A 1 241 ? 12.339 6.266 5.650 1.00 94.25 241 ALA A C 1
ATOM 1709 O O . ALA A 1 241 ? 11.320 6.730 5.134 1.00 94.25 241 ALA A O 1
ATOM 1710 N N . ALA A 1 242 ? 12.606 6.438 6.948 1.00 96.44 242 ALA A N 1
ATOM 1711 C CA . ALA A 1 242 ? 11.722 7.128 7.885 1.00 96.44 242 ALA A CA 1
ATOM 1712 C C . ALA A 1 242 ? 11.340 8.561 7.443 1.00 96.44 242 ALA A C 1
ATOM 1714 O O . ALA A 1 242 ? 10.140 8.841 7.376 1.00 96.44 242 ALA A O 1
ATOM 1715 N N . PRO A 1 243 ? 12.276 9.469 7.086 1.00 96.44 243 PRO A N 1
ATOM 1716 C CA . PRO A 1 243 ? 11.924 10.798 6.590 1.00 96.44 243 PRO A CA 1
ATOM 1717 C C . PRO A 1 243 ? 11.225 10.774 5.223 1.00 96.44 243 PRO A C 1
ATOM 1719 O O . PRO A 1 243 ? 10.349 11.609 5.004 1.00 96.44 243 PRO A O 1
ATOM 1722 N N . SER A 1 244 ? 11.515 9.808 4.338 1.00 94.06 244 SER A N 1
ATOM 1723 C CA . SER A 1 244 ? 10.750 9.621 3.091 1.00 94.06 244 SER A CA 1
ATOM 1724 C C . SER A 1 244 ? 9.270 9.336 3.388 1.00 94.06 244 SER A C 1
ATOM 1726 O O . SER A 1 244 ? 8.376 10.006 2.868 1.00 94.06 244 SER A O 1
ATOM 1728 N N . CYS A 1 245 ? 9.003 8.406 4.306 1.00 96.94 245 CYS A N 1
ATOM 1729 C CA . CYS A 1 245 ? 7.652 8.090 4.777 1.00 96.94 245 CYS A CA 1
ATOM 1730 C C . CYS A 1 245 ? 6.997 9.259 5.538 1.00 96.94 245 CYS A C 1
ATOM 1732 O O . CYS A 1 245 ? 5.785 9.466 5.433 1.00 96.94 245 CYS A O 1
ATOM 1734 N N . ALA A 1 246 ? 7.770 10.054 6.284 1.00 97.81 246 ALA A N 1
ATOM 1735 C CA . ALA A 1 246 ? 7.268 11.248 6.961 1.00 97.81 246 ALA A CA 1
ATOM 1736 C C . ALA A 1 246 ? 6.834 12.334 5.959 1.00 97.81 246 ALA A C 1
ATOM 1738 O O . ALA A 1 246 ? 5.764 12.920 6.122 1.00 97.81 246 ALA A O 1
ATOM 1739 N N . GLY A 1 247 ? 7.610 12.555 4.892 1.00 97.94 247 GLY A N 1
ATOM 1740 C CA . GLY A 1 247 ? 7.241 13.448 3.791 1.00 97.94 247 GLY A CA 1
ATOM 1741 C C . GLY A 1 247 ? 5.964 12.993 3.079 1.00 97.94 247 GLY A C 1
ATOM 1742 O O . GLY A 1 247 ? 5.040 13.786 2.902 1.00 97.94 247 GLY A O 1
ATOM 1743 N N . ALA A 1 248 ? 5.854 11.698 2.771 1.00 97.38 248 ALA A N 1
ATOM 1744 C CA . ALA A 1 248 ? 4.630 11.107 2.225 1.00 97.38 248 ALA A CA 1
ATOM 1745 C C . ALA A 1 248 ? 3.421 11.291 3.168 1.00 97.38 248 ALA A C 1
ATOM 1747 O O . ALA A 1 248 ? 2.342 11.691 2.732 1.00 97.38 248 ALA A O 1
ATOM 1748 N N . SER A 1 249 ? 3.611 11.105 4.477 1.00 98.25 249 SER A N 1
ATOM 1749 C CA . SER A 1 249 ? 2.565 11.344 5.484 1.00 98.25 249 SER A CA 1
ATOM 1750 C C . SER A 1 249 ? 2.131 12.816 5.536 1.00 98.25 249 SER A C 1
ATOM 1752 O O . SER A 1 249 ? 0.950 13.111 5.735 1.00 98.25 249 SER A O 1
ATOM 1754 N N . ALA A 1 250 ? 3.063 13.755 5.336 1.00 98.25 250 ALA A N 1
ATOM 1755 C CA . ALA A 1 250 ? 2.758 15.182 5.265 1.00 98.25 250 ALA A CA 1
ATOM 1756 C C . ALA A 1 250 ? 1.908 15.523 4.029 1.00 98.25 250 ALA A C 1
ATOM 1758 O O . ALA A 1 250 ? 0.927 16.257 4.161 1.00 98.25 250 ALA A O 1
ATOM 1759 N N . LEU A 1 251 ? 2.220 14.935 2.868 1.00 98.19 251 LEU A N 1
ATOM 1760 C CA . LEU A 1 251 ? 1.411 15.064 1.649 1.00 98.19 251 LEU A CA 1
ATOM 1761 C C . LEU A 1 251 ? 0.007 14.476 1.838 1.00 98.19 251 LEU A C 1
ATOM 1763 O O . LEU A 1 251 ? -0.980 15.133 1.516 1.00 98.19 251 LEU A O 1
ATOM 1767 N N . ALA A 1 252 ? -0.105 13.288 2.442 1.00 98.12 252 ALA A N 1
ATOM 1768 C CA . ALA A 1 252 ? -1.401 12.695 2.770 1.00 98.12 252 ALA A CA 1
ATOM 1769 C C . ALA A 1 252 ? -2.219 13.606 3.703 1.00 98.12 252 ALA A C 1
ATOM 1771 O O . ALA A 1 252 ? -3.416 13.808 3.502 1.00 98.12 252 ALA A O 1
ATOM 1772 N N . ARG A 1 253 ? -1.585 14.237 4.700 1.00 98.31 253 ARG A N 1
ATOM 1773 C CA . ARG A 1 253 ? -2.283 15.183 5.579 1.00 98.31 253 ARG A CA 1
ATOM 1774 C C . ARG A 1 253 ? -2.699 16.468 4.866 1.00 98.31 253 ARG A C 1
ATOM 1776 O O . ARG A 1 253 ? -3.782 16.983 5.146 1.00 98.31 253 ARG A O 1
ATOM 1783 N N . GLN A 1 254 ? -1.879 16.972 3.946 1.00 98.00 254 GLN A N 1
ATOM 1784 C CA . GLN A 1 254 ? -2.242 18.103 3.093 1.00 98.00 254 GLN A CA 1
ATOM 1785 C C . GLN A 1 254 ? -3.452 17.771 2.211 1.00 98.00 254 GLN A C 1
ATOM 1787 O O . GLN A 1 254 ? -4.384 18.570 2.160 1.00 98.00 254 GLN A O 1
ATOM 1792 N N . TYR A 1 255 ? -3.478 16.584 1.598 1.00 98.25 255 TYR A N 1
ATOM 1793 C CA . TYR A 1 255 ? -4.589 16.093 0.779 1.00 98.25 255 TYR A CA 1
ATOM 1794 C C . TYR A 1 255 ? -5.934 16.160 1.525 1.00 98.25 255 TYR A C 1
ATOM 1796 O O . TYR A 1 255 ? -6.908 16.711 1.010 1.00 98.25 255 TYR A O 1
ATOM 1804 N N . PHE A 1 256 ? -5.984 15.695 2.780 1.00 98.19 256 PHE A N 1
ATOM 1805 C CA . PHE A 1 256 ? -7.200 15.808 3.597 1.00 98.19 256 PHE A CA 1
ATOM 1806 C C . PHE A 1 256 ? -7.531 17.250 3.972 1.00 98.19 256 PHE A C 1
ATOM 1808 O O . PHE A 1 256 ? -8.688 17.653 3.855 1.00 98.19 256 PHE A O 1
ATOM 1815 N N . ARG A 1 257 ? -6.533 18.045 4.377 1.00 97.75 257 ARG A N 1
ATOM 1816 C CA . ARG A 1 257 ? -6.731 19.453 4.759 1.00 97.75 257 ARG A CA 1
ATOM 1817 C C . ARG A 1 257 ? -7.295 20.292 3.611 1.00 97.75 257 ARG A C 1
ATOM 1819 O O . ARG A 1 257 ? -8.032 21.237 3.858 1.00 97.75 257 ARG A O 1
ATOM 1826 N N . GLU A 1 258 ? -6.947 19.953 2.377 1.00 97.56 258 GLU A N 1
ATOM 1827 C CA . GLU A 1 258 ? -7.413 20.638 1.170 1.00 97.56 258 GLU A CA 1
ATOM 1828 C C . GLU A 1 258 ? -8.688 20.027 0.564 1.00 97.56 258 GLU A C 1
ATOM 1830 O O . GLU A 1 258 ? -9.161 20.510 -0.463 1.00 97.56 258 GLU A O 1
ATOM 1835 N N . GLY A 1 259 ? -9.261 19.004 1.208 1.00 97.06 259 GLY A N 1
ATOM 1836 C CA . GLY A 1 259 ? -10.585 18.465 0.890 1.00 97.06 259 GLY A CA 1
ATOM 1837 C C . GLY A 1 259 ? -10.666 17.562 -0.340 1.00 97.06 259 GLY A C 1
ATOM 1838 O O . GLY A 1 259 ? -11.768 17.234 -0.759 1.00 97.06 259 GLY A O 1
ATOM 1839 N N . TYR A 1 260 ? -9.534 17.098 -0.877 1.00 96.94 260 TYR A N 1
ATOM 1840 C CA . TYR A 1 260 ? -9.518 16.220 -2.058 1.00 96.94 260 TYR A CA 1
ATOM 1841 C C . TYR A 1 260 ? -10.216 14.867 -1.844 1.00 96.94 260 TYR A C 1
ATOM 1843 O O . TYR A 1 260 ? -10.649 14.231 -2.796 1.00 96.94 260 TYR A O 1
ATOM 1851 N N . HIS A 1 261 ? -10.333 14.409 -0.598 1.00 95.00 261 HIS A N 1
ATOM 1852 C CA . HIS A 1 261 ? -10.859 13.086 -0.244 1.00 95.00 261 HIS A CA 1
ATOM 1853 C C . HIS A 1 261 ? -12.333 12.838 -0.594 1.00 95.00 261 HIS A C 1
ATOM 1855 O O . HIS A 1 261 ? -12.774 11.695 -0.495 1.00 95.00 261 HIS A O 1
ATOM 1861 N N . ILE A 1 262 ? -13.089 13.872 -0.970 1.00 91.62 262 ILE A N 1
ATOM 1862 C CA . ILE A 1 262 ? -14.502 13.745 -1.338 1.00 91.62 262 ILE A CA 1
ATOM 1863 C C . ILE A 1 262 ? -14.629 13.192 -2.758 1.00 91.62 262 ILE A C 1
ATOM 1865 O O . ILE A 1 262 ? -15.127 12.088 -2.969 1.00 91.62 262 ILE A O 1
ATOM 1869 N N . ASP A 1 263 ? -14.140 13.944 -3.738 1.00 89.94 263 ASP A N 1
ATOM 1870 C CA . ASP A 1 263 ? -14.335 13.670 -5.159 1.00 89.94 263 ASP A CA 1
ATOM 1871 C C . ASP A 1 263 ? -13.023 13.633 -5.963 1.00 89.94 263 ASP A C 1
ATOM 1873 O O . ASP A 1 263 ? -13.049 13.246 -7.131 1.00 89.94 263 ASP A O 1
ATOM 1877 N N . GLY A 1 264 ? -11.878 13.880 -5.326 1.00 92.88 264 GLY A N 1
ATOM 1878 C CA . GLY A 1 264 ? -10.574 13.977 -5.977 1.00 92.88 264 GLY A CA 1
ATOM 1879 C C . GLY A 1 264 ? -10.222 15.390 -6.438 1.00 92.88 264 GLY A C 1
ATOM 1880 O O . GLY A 1 264 ? -9.152 15.574 -7.019 1.00 92.88 264 GLY A O 1
ATOM 1881 N N . VAL A 1 265 ? -11.072 16.380 -6.148 1.00 95.19 265 VAL A N 1
ATOM 1882 C CA . VAL A 1 265 ? -10.891 17.788 -6.511 1.00 95.19 265 VAL A CA 1
ATOM 1883 C C . VAL A 1 265 ? -10.639 18.622 -5.260 1.00 95.19 265 VAL A C 1
ATOM 1885 O O . VAL A 1 265 ? -11.172 18.371 -4.180 1.00 95.19 265 VAL A O 1
ATOM 1888 N N . ARG A 1 266 ? -9.793 19.648 -5.386 1.00 96.12 266 ARG A N 1
ATOM 1889 C CA . ARG A 1 266 ? -9.476 20.539 -4.270 1.00 96.12 266 ARG A CA 1
ATOM 1890 C C . ARG A 1 266 ? -10.732 21.268 -3.785 1.00 96.12 266 ARG A C 1
ATOM 1892 O O . ARG A 1 266 ? -11.261 22.122 -4.492 1.00 96.12 266 ARG A O 1
ATOM 1899 N N . ASN A 1 267 ? -11.128 21.032 -2.538 1.00 96.19 267 ASN A N 1
ATOM 1900 C CA . ASN A 1 267 ? -12.262 21.6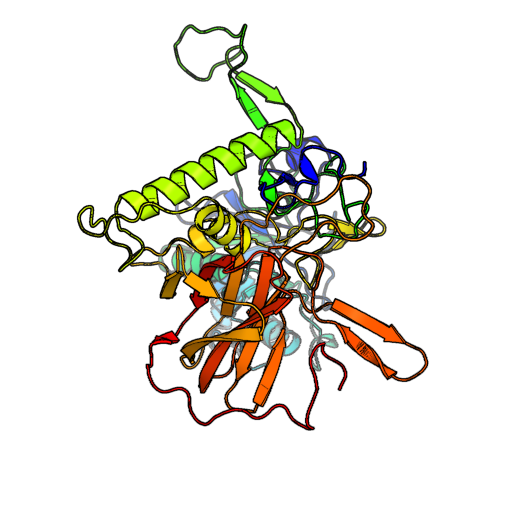95 -1.899 1.00 96.19 267 ASN A CA 1
ATOM 1901 C C . ASN A 1 267 ? -11.913 22.099 -0.454 1.00 96.19 267 ASN A C 1
ATOM 1903 O O . ASN A 1 267 ? -12.205 21.365 0.489 1.00 96.19 267 ASN A O 1
ATOM 1907 N N . PRO A 1 268 ? -11.320 23.287 -0.229 1.00 94.19 268 PRO A N 1
ATOM 1908 C CA . PRO A 1 268 ? -10.885 23.706 1.105 1.00 94.19 268 PRO A CA 1
ATOM 1909 C C . PRO A 1 268 ? -12.006 23.775 2.147 1.00 94.19 268 PRO A C 1
ATOM 1911 O O . PRO A 1 268 ? -11.742 23.566 3.328 1.00 94.19 268 PRO A O 1
ATOM 1914 N N . SER A 1 269 ? -13.251 24.048 1.734 1.00 96.31 269 SER A N 1
ATOM 1915 C CA . SER A 1 269 ? -14.408 24.031 2.642 1.00 96.31 269 SER A CA 1
ATOM 1916 C C . SER A 1 269 ? -14.768 22.631 3.135 1.00 96.31 269 SER A C 1
ATOM 1918 O O . SER A 1 269 ? -15.331 22.503 4.216 1.00 96.31 269 SER A O 1
ATOM 1920 N N . ALA A 1 270 ? -14.402 21.589 2.386 1.00 95.00 270 ALA A N 1
ATOM 1921 C CA . ALA A 1 270 ? -14.502 20.198 2.812 1.00 95.00 270 ALA A CA 1
ATOM 1922 C C . ALA A 1 270 ? -13.224 19.708 3.518 1.00 95.00 270 ALA A C 1
ATOM 1924 O O . ALA A 1 270 ? -13.033 18.508 3.676 1.00 95.00 270 ALA A O 1
ATOM 1925 N N . GLY A 1 271 ? -12.315 20.605 3.919 1.00 96.00 271 GLY A N 1
ATOM 1926 C CA . GLY A 1 271 ? -11.058 20.241 4.565 1.00 96.00 271 GLY A CA 1
ATOM 1927 C C . GLY A 1 271 ? -11.257 19.411 5.838 1.00 96.00 271 GLY A C 1
ATOM 1928 O O . GLY A 1 271 ? -12.009 19.780 6.739 1.00 96.00 271 GLY A O 1
ATOM 1929 N N . LEU A 1 272 ? -10.527 18.301 5.943 1.00 95.88 272 LEU A N 1
ATOM 1930 C CA . LEU A 1 272 ? -10.572 17.382 7.077 1.00 95.88 272 LEU A CA 1
ATOM 1931 C C . LEU A 1 272 ? -9.284 17.474 7.903 1.00 95.88 272 LEU A C 1
ATOM 1933 O O . LEU A 1 272 ? -8.180 17.253 7.399 1.00 95.88 272 LEU A O 1
ATOM 1937 N N . ASN A 1 273 ? -9.410 17.726 9.211 1.00 96.12 273 ASN A N 1
ATOM 1938 C CA . ASN A 1 273 ? -8.286 17.592 10.141 1.00 96.12 273 ASN A CA 1
ATOM 1939 C C . ASN A 1 273 ? -8.074 16.111 10.499 1.00 96.12 273 ASN A C 1
ATOM 1941 O O . ASN A 1 273 ? -8.588 15.609 11.504 1.00 96.12 273 ASN A O 1
ATOM 1945 N N . ALA A 1 274 ? -7.341 15.412 9.634 1.00 97.50 274 ALA A N 1
ATOM 1946 C CA . ALA A 1 274 ? -7.024 13.998 9.792 1.00 97.50 274 ALA A CA 1
ATOM 1947 C C . ALA A 1 274 ? -6.277 13.716 11.110 1.00 97.50 274 ALA A C 1
ATOM 1949 O O . ALA A 1 274 ? -5.307 14.403 11.453 1.00 97.50 274 ALA A O 1
ATOM 1950 N N . THR A 1 275 ? -6.729 12.698 11.845 1.00 97.88 275 THR A N 1
ATOM 1951 C CA . THR A 1 275 ? -6.072 12.192 13.057 1.00 97.88 275 THR A CA 1
ATOM 1952 C C . THR A 1 275 ? -4.783 11.446 12.723 1.00 97.88 275 THR A C 1
ATOM 1954 O O . THR A 1 275 ? -4.557 11.034 11.586 1.00 97.88 275 THR A O 1
ATOM 1957 N N . ALA A 1 276 ? -3.938 11.216 13.734 1.00 97.44 276 ALA A N 1
ATOM 1958 C CA . ALA A 1 276 ? -2.776 10.340 13.586 1.00 97.44 276 ALA A CA 1
ATOM 1959 C C . ALA A 1 276 ? -3.182 8.921 13.145 1.00 97.44 276 ALA A C 1
ATOM 1961 O O . ALA A 1 276 ? -2.509 8.339 12.299 1.00 97.44 276 ALA A O 1
ATOM 1962 N N . ALA A 1 277 ? -4.311 8.408 13.653 1.00 98.31 277 ALA A N 1
ATOM 1963 C CA . ALA A 1 277 ? -4.871 7.124 13.242 1.00 98.31 277 ALA A CA 1
ATOM 1964 C C . ALA A 1 277 ? -5.265 7.117 11.758 1.00 98.31 277 ALA A C 1
ATOM 1966 O O . ALA A 1 277 ? -4.891 6.185 11.056 1.00 98.31 277 ALA A O 1
ATOM 1967 N N . LEU A 1 278 ? -5.929 8.167 11.252 1.00 98.62 278 LEU A N 1
ATOM 1968 C CA . LEU A 1 278 ? -6.296 8.245 9.833 1.00 98.62 278 LEU A CA 1
ATOM 1969 C C . LEU A 1 278 ? -5.065 8.336 8.924 1.00 98.62 278 LEU A C 1
ATOM 1971 O O . LEU A 1 278 ? -4.995 7.632 7.922 1.00 98.62 278 LEU A O 1
ATOM 1975 N N . ILE A 1 279 ? -4.064 9.148 9.278 1.00 98.56 279 ILE A N 1
ATOM 1976 C CA . ILE A 1 279 ? -2.819 9.210 8.495 1.00 98.56 279 ILE A CA 1
ATOM 1977 C C . ILE A 1 279 ? -2.096 7.860 8.523 1.00 98.56 279 ILE A C 1
ATOM 1979 O O . ILE A 1 279 ? -1.687 7.374 7.472 1.00 98.56 279 ILE A O 1
ATOM 1983 N N . LYS A 1 280 ? -1.998 7.207 9.689 1.00 98.62 280 LYS A N 1
ATOM 1984 C CA . LYS A 1 280 ? -1.430 5.856 9.801 1.00 98.62 280 LYS A CA 1
ATOM 1985 C C . LYS A 1 280 ? -2.211 4.847 8.947 1.00 98.62 280 LYS A C 1
ATOM 1987 O O . LYS A 1 280 ? -1.583 4.084 8.219 1.00 98.62 280 LYS A O 1
ATOM 1992 N N . ALA A 1 281 ? -3.545 4.888 8.977 1.00 98.69 281 ALA A N 1
ATOM 1993 C CA . ALA A 1 281 ? -4.408 4.032 8.166 1.00 98.69 281 ALA A CA 1
ATOM 1994 C C . ALA A 1 281 ? -4.152 4.225 6.674 1.00 98.69 281 ALA A C 1
ATOM 1996 O O . ALA A 1 281 ? -3.958 3.243 5.977 1.00 98.69 281 ALA A O 1
ATOM 1997 N N . VAL A 1 282 ? -4.071 5.465 6.185 1.00 98.62 282 VAL A N 1
ATOM 1998 C CA . VAL A 1 282 ? -3.800 5.758 4.767 1.00 98.62 282 VAL A CA 1
ATOM 1999 C C . VAL A 1 282 ? -2.431 5.247 4.337 1.00 98.62 282 VAL A C 1
ATOM 2001 O O . VAL A 1 282 ? -2.320 4.587 3.307 1.00 98.62 282 VAL A O 1
ATOM 2004 N N . MET A 1 283 ? -1.397 5.501 5.140 1.00 98.56 283 MET A N 1
ATOM 2005 C CA . MET A 1 283 ? -0.040 5.041 4.843 1.00 98.56 283 MET A CA 1
ATOM 2006 C C . MET A 1 283 ? 0.035 3.510 4.776 1.00 98.56 283 MET A C 1
ATOM 2008 O O . MET A 1 283 ? 0.616 2.968 3.841 1.00 98.56 283 MET A O 1
ATOM 2012 N N . ILE A 1 284 ? -0.609 2.811 5.711 1.00 98.31 284 ILE A N 1
ATOM 2013 C CA . ILE A 1 284 ? -0.691 1.343 5.730 1.00 98.31 284 ILE A CA 1
ATOM 2014 C C . ILE A 1 284 ? -1.540 0.804 4.573 1.00 98.31 284 ILE A C 1
ATOM 2016 O O . ILE A 1 284 ? -1.148 -0.136 3.887 1.00 98.31 284 ILE A O 1
ATOM 2020 N N . HIS A 1 285 ? -2.687 1.426 4.314 1.00 98.06 285 HIS A N 1
ATOM 2021 C CA . HIS A 1 285 ? -3.598 1.053 3.237 1.00 98.06 285 HIS A CA 1
ATOM 2022 C C . HIS A 1 285 ? -2.950 1.188 1.856 1.00 98.06 285 HIS A C 1
ATOM 2024 O O . HIS A 1 285 ? -3.278 0.429 0.946 1.00 98.06 285 HIS A O 1
ATOM 2030 N N . SER A 1 286 ? -2.005 2.121 1.715 1.00 95.12 286 SER A N 1
ATOM 2031 C CA . SER A 1 286 ? -1.207 2.341 0.504 1.00 95.12 286 SER A CA 1
ATOM 2032 C C . SER A 1 286 ? -0.156 1.256 0.236 1.00 95.12 286 SER A C 1
ATOM 2034 O O . SER A 1 286 ? 0.464 1.246 -0.827 1.00 95.12 286 SER A O 1
ATOM 2036 N N . GLY A 1 287 ? 0.067 0.366 1.207 1.00 90.88 287 GLY A N 1
ATOM 2037 C CA . GLY A 1 287 ? 1.116 -0.637 1.178 1.00 90.88 287 GLY A CA 1
ATOM 2038 C C . GLY A 1 287 ? 1.011 -1.580 -0.021 1.00 90.88 287 GLY A C 1
ATOM 2039 O O . GLY A 1 287 ? -0.056 -2.128 -0.334 1.00 90.88 287 GLY A O 1
ATOM 2040 N N . ARG A 1 288 ? 2.142 -1.755 -0.706 1.00 83.12 288 ARG A N 1
ATOM 2041 C CA . ARG A 1 288 ? 2.344 -2.721 -1.786 1.00 83.12 288 ARG A CA 1
ATOM 2042 C C . ARG A 1 288 ? 3.428 -3.721 -1.397 1.00 83.12 288 ARG A C 1
ATOM 2044 O O . ARG A 1 288 ? 4.477 -3.283 -0.926 1.00 83.12 288 ARG A O 1
ATOM 2051 N N . PRO A 1 289 ? 3.229 -5.027 -1.620 1.00 81.06 289 PRO A N 1
ATOM 2052 C CA . PRO A 1 289 ? 4.271 -6.009 -1.361 1.00 81.06 289 PRO A CA 1
ATOM 2053 C C . PRO A 1 289 ? 5.588 -5.663 -2.077 1.00 81.06 289 PRO A C 1
ATOM 2055 O O . PRO A 1 289 ? 5.590 -5.185 -3.216 1.00 81.06 289 PRO A O 1
ATOM 2058 N N . VAL A 1 290 ? 6.701 -5.909 -1.394 1.00 75.31 290 VAL A N 1
ATOM 2059 C CA . VAL A 1 290 ? 8.068 -5.803 -1.910 1.00 75.31 290 VAL A CA 1
ATOM 2060 C C . VAL A 1 290 ? 8.702 -7.185 -1.978 1.00 75.31 290 VAL A C 1
ATOM 2062 O O . VAL A 1 290 ? 8.364 -8.073 -1.193 1.00 75.31 290 VAL A O 1
ATOM 2065 N N . TYR A 1 291 ? 9.643 -7.369 -2.898 1.00 74.06 291 TYR A N 1
ATOM 2066 C CA . TYR A 1 291 ? 10.435 -8.588 -2.970 1.00 74.06 291 TYR A CA 1
ATOM 2067 C C . TYR A 1 291 ? 11.287 -8.743 -1.708 1.00 74.06 291 TYR A C 1
ATOM 2069 O O . TYR A 1 291 ? 11.929 -7.796 -1.250 1.00 74.06 291 TYR A O 1
ATOM 2077 N N . ILE A 1 292 ? 11.325 -9.953 -1.164 1.00 69.75 292 ILE A N 1
ATOM 2078 C CA . ILE A 1 292 ? 12.204 -10.337 -0.062 1.00 69.75 292 ILE A CA 1
ATOM 2079 C C . ILE A 1 292 ? 13.145 -11.446 -0.529 1.00 69.75 292 ILE A C 1
ATOM 2081 O O . ILE A 1 292 ? 12.774 -12.279 -1.354 1.00 69.75 292 ILE A O 1
ATOM 2085 N N . LEU A 1 293 ? 14.364 -11.481 0.011 1.00 62.44 293 LEU A N 1
ATOM 2086 C CA . LEU A 1 293 ? 15.253 -12.621 -0.193 1.00 62.44 293 LEU A CA 1
ATOM 2087 C C . LEU A 1 293 ? 14.838 -13.785 0.710 1.00 62.44 293 LEU A C 1
ATOM 2089 O O . LEU A 1 293 ? 14.888 -13.680 1.939 1.00 62.44 293 LEU A O 1
ATOM 2093 N N . GLN A 1 294 ? 14.490 -14.915 0.099 1.00 56.50 294 GLN A N 1
ATOM 2094 C CA . GLN A 1 294 ? 14.200 -16.172 0.780 1.00 56.50 294 GLN A CA 1
ATOM 2095 C C . GLN A 1 294 ? 15.001 -17.302 0.126 1.00 56.50 294 GLN A C 1
ATOM 2097 O O . GLN A 1 294 ? 14.821 -17.609 -1.048 1.00 56.50 294 GLN A O 1
ATOM 2102 N N . GLY A 1 295 ? 15.931 -17.907 0.874 1.00 54.19 295 GLY A N 1
ATOM 2103 C CA . GLY A 1 295 ? 16.763 -19.005 0.360 1.00 54.19 295 GLY A CA 1
ATOM 2104 C C . GLY A 1 295 ? 17.664 -18.625 -0.825 1.00 54.19 295 GLY A C 1
ATOM 2105 O O . GLY A 1 295 ? 17.985 -19.485 -1.635 1.00 54.19 295 GLY A O 1
ATOM 2106 N N . GLY A 1 296 ? 18.044 -17.347 -0.947 1.00 49.75 296 GLY A N 1
ATOM 2107 C CA . GLY A 1 296 ? 18.847 -16.832 -2.065 1.00 49.75 296 GLY A CA 1
ATOM 2108 C C . GLY A 1 296 ? 18.042 -16.430 -3.305 1.00 49.75 296 GLY A C 1
ATOM 2109 O O . GLY A 1 296 ? 18.629 -15.940 -4.263 1.00 49.75 296 GLY A O 1
ATOM 2110 N N . LEU A 1 297 ? 16.715 -16.589 -3.287 1.00 47.12 297 LEU A N 1
ATOM 2111 C CA . LEU A 1 297 ? 15.816 -16.168 -4.361 1.00 47.12 297 LEU A CA 1
ATOM 2112 C C . LEU A 1 297 ? 15.005 -14.944 -3.935 1.00 47.12 297 LEU A C 1
ATOM 2114 O O . LEU A 1 297 ? 14.595 -14.832 -2.776 1.00 47.12 297 LEU A O 1
ATOM 2118 N N . LEU A 1 298 ? 14.748 -14.039 -4.881 1.00 58.50 298 LEU A N 1
ATOM 2119 C CA . LEU A 1 298 ? 13.779 -12.964 -4.694 1.00 58.50 298 LEU A CA 1
ATOM 2120 C C . LEU A 1 298 ? 12.372 -13.539 -4.811 1.00 58.50 298 LEU A C 1
ATOM 2122 O O . LEU A 1 298 ? 11.997 -14.103 -5.836 1.00 58.50 298 LEU A O 1
ATOM 2126 N N . VAL A 1 299 ? 11.596 -13.386 -3.745 1.00 56.50 299 VAL A N 1
ATOM 2127 C CA . VAL A 1 299 ? 10.216 -13.858 -3.660 1.00 56.50 299 VAL A CA 1
ATOM 2128 C C . VAL A 1 299 ? 9.335 -12.680 -3.292 1.00 56.50 299 VAL A C 1
ATOM 2130 O O . VAL A 1 299 ? 9.652 -11.931 -2.371 1.00 56.50 299 VAL A O 1
ATOM 2133 N N . LEU A 1 300 ? 8.218 -12.518 -3.998 1.00 63.44 300 LEU A N 1
ATOM 2134 C CA . LEU A 1 300 ? 7.179 -11.575 -3.604 1.00 63.44 300 LEU A CA 1
ATOM 2135 C C . LEU A 1 300 ? 6.200 -12.277 -2.651 1.00 63.44 300 LEU A C 1
ATOM 2137 O O . LEU A 1 300 ? 5.534 -13.235 -3.071 1.00 63.44 300 LEU A O 1
ATOM 2141 N N . PRO A 1 301 ? 6.090 -11.845 -1.381 1.00 64.25 301 PRO A N 1
ATOM 2142 C CA . PRO A 1 301 ? 5.180 -12.473 -0.432 1.00 64.25 301 PRO A CA 1
ATOM 2143 C C . PRO A 1 301 ? 3.734 -12.397 -0.918 1.00 64.25 301 PRO A C 1
ATOM 2145 O O . PRO A 1 301 ? 3.236 -11.333 -1.275 1.00 64.25 301 PRO A O 1
ATOM 2148 N N . GLN A 1 302 ? 3.059 -13.547 -0.918 1.00 58.62 302 GLN A N 1
ATOM 2149 C CA . GLN A 1 302 ? 1.674 -13.670 -1.389 1.00 58.62 302 GLN A CA 1
ATOM 2150 C C . GLN A 1 302 ? 0.650 -13.105 -0.394 1.00 58.62 302 GLN A C 1
ATOM 2152 O O . GLN A 1 302 ? -0.505 -12.895 -0.752 1.00 58.62 302 GLN A O 1
ATOM 2157 N N . LYS A 1 303 ? 1.053 -12.883 0.863 1.00 70.56 303 LYS A N 1
ATOM 2158 C CA . LYS A 1 303 ? 0.203 -12.346 1.929 1.00 70.56 303 LYS A CA 1
ATOM 2159 C C . LYS A 1 303 ? 0.950 -11.263 2.697 1.00 70.56 303 LYS A C 1
ATOM 2161 O O . LYS A 1 303 ? 2.078 -11.487 3.127 1.00 70.56 303 LYS A O 1
ATOM 2166 N N . VAL A 1 304 ? 0.282 -10.130 2.882 1.00 80.88 304 VAL A N 1
ATOM 2167 C CA . VAL A 1 304 ? 0.662 -9.044 3.791 1.00 80.88 304 VAL A CA 1
ATOM 2168 C C . VAL A 1 304 ? -0.529 -8.764 4.727 1.00 80.88 304 VAL A C 1
ATOM 2170 O O . VAL A 1 304 ? -1.669 -8.952 4.293 1.00 80.88 304 VAL A O 1
ATOM 2173 N N . PRO A 1 305 ? -0.310 -8.336 5.981 1.00 90.44 305 PRO A N 1
ATOM 2174 C CA . PRO A 1 305 ? 0.984 -7.989 6.563 1.00 90.44 305 PRO A CA 1
ATOM 2175 C C . PRO A 1 305 ? 1.896 -9.194 6.844 1.00 90.44 305 PRO A C 1
ATOM 2177 O O . PRO A 1 305 ? 1.431 -10.301 7.101 1.00 90.44 305 PRO A O 1
ATOM 2180 N N . ASP A 1 306 ? 3.211 -8.966 6.814 1.00 87.00 306 ASP A N 1
ATOM 2181 C CA . ASP A 1 306 ? 4.214 -9.928 7.280 1.00 87.00 306 ASP A CA 1
ATOM 2182 C C . ASP A 1 306 ? 5.268 -9.281 8.196 1.00 87.00 306 ASP A C 1
ATOM 2184 O O . ASP A 1 306 ? 5.339 -8.064 8.367 1.00 87.00 306 ASP A O 1
ATOM 2188 N N . ARG A 1 307 ? 6.099 -10.114 8.830 1.00 89.69 307 ARG A N 1
ATOM 2189 C CA . ARG A 1 307 ? 7.093 -9.696 9.838 1.00 89.69 307 ARG A CA 1
ATOM 2190 C C . ARG A 1 307 ? 8.315 -8.970 9.256 1.00 89.69 307 ARG A C 1
ATOM 2192 O O . ARG A 1 307 ? 9.138 -8.479 10.017 1.00 89.69 307 ARG A O 1
ATOM 2199 N N . SER A 1 308 ? 8.479 -8.926 7.939 1.00 89.12 308 SER A N 1
ATOM 2200 C CA . SER A 1 308 ? 9.639 -8.334 7.266 1.00 89.12 308 SER A CA 1
ATOM 2201 C C . SER A 1 308 ? 9.336 -6.952 6.698 1.00 89.12 308 SER A C 1
ATOM 2203 O O . SER A 1 308 ? 10.124 -6.030 6.890 1.00 89.12 308 SER A O 1
ATOM 2205 N N . GLN A 1 309 ? 8.202 -6.809 6.012 1.00 91.00 309 GLN A N 1
ATOM 2206 C CA . GLN A 1 309 ? 7.805 -5.572 5.323 1.00 91.00 309 GLN A CA 1
ATOM 2207 C C . GLN A 1 309 ? 6.535 -4.928 5.898 1.00 91.00 309 GLN A C 1
ATOM 2209 O O . GLN A 1 309 ? 6.095 -3.891 5.397 1.00 91.00 309 GLN A O 1
ATOM 2214 N N . GLY A 1 310 ? 5.924 -5.524 6.926 1.00 94.50 310 GLY A N 1
ATOM 2215 C CA . GLY A 1 310 ? 4.629 -5.072 7.420 1.00 94.50 310 GLY A CA 1
ATOM 2216 C C . GLY A 1 310 ? 3.584 -5.163 6.319 1.00 94.50 310 GLY A C 1
ATOM 2217 O O . GLY A 1 310 ? 3.472 -6.184 5.646 1.00 94.50 310 GLY A O 1
ATOM 2218 N N . TYR A 1 311 ? 2.867 -4.065 6.097 1.00 94.50 311 TYR A N 1
ATOM 2219 C CA . TYR A 1 311 ? 1.861 -3.927 5.044 1.00 94.50 311 TYR A CA 1
ATOM 2220 C C . TYR A 1 311 ? 2.459 -3.580 3.668 1.00 94.50 311 TYR A C 1
ATOM 2222 O O . TYR A 1 311 ? 1.724 -3.439 2.691 1.00 94.50 311 TYR A O 1
ATOM 2230 N N . GLY A 1 312 ? 3.786 -3.468 3.569 1.00 92.56 312 GLY A N 1
ATOM 2231 C CA . GLY A 1 312 ? 4.507 -3.245 2.321 1.00 92.56 312 GLY A CA 1
ATOM 2232 C C . GLY A 1 312 ? 4.963 -1.801 2.115 1.00 92.56 312 GLY A C 1
ATOM 2233 O O . GLY A 1 312 ? 4.909 -0.954 3.012 1.00 92.56 312 GLY A O 1
ATOM 2234 N N . ARG A 1 313 ? 5.460 -1.518 0.911 1.00 92.31 313 ARG A N 1
ATOM 2235 C CA . ARG A 1 313 ? 5.978 -0.208 0.523 1.00 92.31 313 ARG A CA 1
ATOM 2236 C C . ARG A 1 313 ? 4.865 0.782 0.230 1.00 92.31 313 ARG A C 1
ATOM 2238 O O . ARG A 1 313 ? 3.915 0.458 -0.476 1.00 92.31 313 ARG A O 1
ATOM 2245 N N . VAL A 1 314 ? 5.023 1.999 0.738 1.00 94.44 314 VAL A N 1
ATOM 2246 C CA . VAL A 1 314 ? 4.076 3.100 0.533 1.00 94.44 314 VAL A CA 1
ATOM 2247 C C . VAL A 1 314 ? 3.936 3.435 -0.949 1.00 94.44 314 VAL A C 1
ATOM 2249 O O . VAL A 1 314 ? 4.917 3.795 -1.600 1.00 94.44 314 VAL A O 1
ATOM 2252 N N . ASP A 1 315 ? 2.702 3.405 -1.448 1.00 90.06 315 ASP A N 1
ATOM 2253 C CA . ASP A 1 315 ? 2.323 4.022 -2.716 1.00 90.06 315 ASP A CA 1
ATOM 2254 C C . ASP A 1 315 ? 1.037 4.840 -2.563 1.00 90.06 315 ASP A C 1
ATOM 2256 O O . ASP A 1 315 ? -0.079 4.321 -2.665 1.00 90.06 315 ASP A O 1
ATOM 2260 N N . LEU A 1 316 ? 1.197 6.148 -2.357 1.00 91.44 316 LEU A N 1
ATOM 2261 C CA . LEU A 1 316 ? 0.077 7.062 -2.139 1.00 91.44 316 LEU A CA 1
ATOM 2262 C C . LEU A 1 316 ? -0.908 7.112 -3.312 1.00 91.44 316 LEU A C 1
ATOM 2264 O O . LEU A 1 316 ? -2.089 7.342 -3.070 1.00 91.44 316 LEU A O 1
ATOM 2268 N N . LEU A 1 317 ? -0.478 6.852 -4.551 1.00 87.25 317 LEU A N 1
ATOM 2269 C CA . LEU A 1 317 ? -1.383 6.849 -5.708 1.00 87.25 317 LEU A CA 1
ATOM 2270 C C . LEU A 1 317 ? -2.383 5.687 -5.667 1.00 87.25 317 LEU A C 1
ATOM 2272 O O . LEU A 1 317 ? -3.426 5.746 -6.309 1.00 87.25 317 LEU A O 1
ATOM 2276 N N . SER A 1 318 ? -2.096 4.643 -4.886 1.00 84.44 318 SER A N 1
ATOM 2277 C CA . SER A 1 318 ? -3.008 3.513 -4.695 1.00 84.44 318 SER A CA 1
ATOM 2278 C C . SER A 1 318 ? -4.131 3.767 -3.684 1.00 84.44 318 SER A C 1
ATOM 2280 O O . SER A 1 318 ? -4.992 2.900 -3.524 1.00 84.44 318 SER A O 1
ATOM 2282 N N . VAL A 1 319 ? -4.112 4.913 -2.988 1.00 94.12 319 VAL A N 1
ATOM 2283 C CA . VAL A 1 319 ? -5.088 5.256 -1.941 1.00 94.12 319 VAL A CA 1
ATOM 2284 C C . VAL A 1 319 ? -5.635 6.679 -2.055 1.00 94.12 319 VAL A C 1
ATOM 2286 O O . VAL A 1 319 ? -6.827 6.882 -1.843 1.00 94.12 319 VAL A O 1
ATOM 2289 N N . LEU A 1 320 ? -4.805 7.670 -2.393 1.00 94.38 320 LEU A N 1
ATOM 2290 C CA . LEU A 1 320 ? -5.241 9.053 -2.556 1.00 94.38 320 LEU A CA 1
ATOM 2291 C C . LEU A 1 320 ? -5.958 9.182 -3.898 1.00 94.38 320 LEU A C 1
ATOM 2293 O O . LEU A 1 320 ? -5.341 9.100 -4.959 1.00 94.38 320 LEU A O 1
ATOM 2297 N N . ARG A 1 321 ? -7.276 9.358 -3.834 1.00 92.56 321 ARG A N 1
ATOM 2298 C CA . ARG A 1 321 ? -8.133 9.449 -5.011 1.00 92.56 321 ARG A CA 1
ATOM 2299 C C . ARG A 1 321 ? -8.031 10.831 -5.652 1.00 92.56 321 ARG A C 1
ATOM 2301 O O . ARG A 1 321 ? -8.220 11.839 -4.977 1.00 92.56 321 ARG A O 1
ATOM 2308 N N . PHE A 1 322 ? -7.817 10.848 -6.957 1.00 92.50 322 PHE A N 1
ATOM 2309 C CA . PHE A 1 322 ? -7.988 11.984 -7.857 1.00 92.50 322 PHE A CA 1
ATOM 2310 C C . PHE A 1 322 ? -8.986 11.593 -8.959 1.00 92.50 322 PHE A C 1
ATOM 2312 O O . PHE A 1 322 ? -9.408 10.435 -9.026 1.00 92.50 322 PHE A O 1
ATOM 2319 N N . GLU A 1 323 ? -9.386 12.538 -9.810 1.00 84.81 323 GLU A N 1
ATOM 2320 C CA . GLU A 1 323 ? -10.411 12.314 -10.847 1.00 84.81 323 GLU A CA 1
ATOM 2321 C C . GLU A 1 323 ? -10.100 11.102 -11.749 1.00 84.81 323 GLU A C 1
ATOM 2323 O O . GLU A 1 323 ? -10.992 10.321 -12.076 1.00 84.81 323 GLU A O 1
ATOM 2328 N N . GLU A 1 324 ? -8.822 10.884 -12.067 1.00 82.06 324 GLU A N 1
ATOM 2329 C CA . GLU A 1 324 ? -8.351 9.826 -12.973 1.00 82.06 324 GLU A CA 1
ATOM 2330 C C . GLU A 1 324 ? -8.031 8.489 -12.277 1.00 82.06 324 GLU A C 1
ATOM 2332 O O . GLU A 1 324 ? -7.661 7.517 -12.932 1.00 82.06 324 GLU A O 1
ATOM 2337 N N . SER A 1 325 ? -8.160 8.401 -10.949 1.00 77.50 325 SER A N 1
ATOM 2338 C CA . SER A 1 325 ? -7.661 7.250 -10.180 1.00 77.50 325 SER A CA 1
ATOM 2339 C C . SER A 1 325 ? -8.378 5.923 -10.468 1.00 77.50 325 SER A C 1
ATOM 2341 O O . SER A 1 325 ? -7.838 4.866 -10.152 1.00 77.50 325 SER A O 1
ATOM 2343 N N . GLY A 1 326 ? -9.589 5.940 -11.034 1.00 81.62 326 GLY A N 1
ATOM 2344 C CA . GLY A 1 326 ? -10.326 4.718 -11.390 1.00 81.62 326 GLY A CA 1
ATOM 2345 C C . GLY A 1 326 ? -10.816 3.875 -10.200 1.00 81.62 326 GLY A C 1
ATOM 2346 O O . GLY A 1 326 ? -11.243 2.739 -10.392 1.00 81.62 326 GLY A O 1
ATOM 2347 N N . PHE A 1 327 ? -10.773 4.413 -8.977 1.00 86.62 327 PHE A N 1
ATOM 2348 C CA . PHE A 1 327 ? -11.307 3.788 -7.764 1.00 86.62 327 PHE A CA 1
ATOM 2349 C C . PHE A 1 327 ? -12.025 4.810 -6.871 1.00 86.62 327 PHE A C 1
ATOM 2351 O O . PHE A 1 327 ? -11.837 6.023 -6.997 1.00 86.62 327 PHE A O 1
ATOM 2358 N N . ASN A 1 328 ? -12.850 4.316 -5.951 1.00 92.06 328 ASN A N 1
ATOM 2359 C CA . ASN A 1 328 ? -13.493 5.072 -4.882 1.00 92.06 328 ASN A CA 1
ATOM 2360 C C . ASN A 1 328 ? -12.622 5.060 -3.621 1.00 92.06 328 ASN A C 1
ATOM 2362 O O . ASN A 1 328 ? -11.980 4.057 -3.315 1.00 92.06 328 ASN A O 1
ATOM 2366 N N . LEU A 1 329 ? -12.634 6.172 -2.886 1.00 95.31 329 LEU A N 1
ATOM 2367 C CA . LEU A 1 329 ? -12.030 6.310 -1.564 1.00 95.31 329 LEU A CA 1
ATOM 2368 C C . LEU A 1 329 ? -13.133 6.692 -0.583 1.00 95.31 329 LEU A C 1
ATOM 2370 O O . LEU A 1 329 ? -13.970 7.547 -0.872 1.00 95.31 329 LEU A O 1
ATOM 2374 N N . SER A 1 330 ? -13.141 6.079 0.592 1.00 95.81 330 SER A N 1
ATOM 2375 C CA . SER A 1 330 ? -13.982 6.519 1.703 1.00 95.81 330 SER A CA 1
ATOM 2376 C C . SER A 1 330 ? -13.225 6.396 3.006 1.00 95.81 330 SER A C 1
ATOM 2378 O O . SER A 1 330 ? -12.482 5.435 3.219 1.00 95.81 330 SER A O 1
ATOM 2380 N N . VAL A 1 331 ? -13.376 7.412 3.850 1.00 97.06 331 VAL A N 1
ATOM 2381 C CA . VAL A 1 331 ? -12.588 7.562 5.066 1.00 97.06 331 VAL A CA 1
ATOM 2382 C C . VAL A 1 331 ? -13.467 7.920 6.251 1.00 97.06 331 VAL A C 1
ATOM 2384 O O . VAL A 1 331 ? -14.367 8.749 6.153 1.00 97.06 331 VAL A O 1
ATOM 2387 N N . TRP A 1 332 ? -13.130 7.340 7.395 1.00 96.88 332 TRP A N 1
ATOM 2388 C CA . TRP A 1 332 ? -13.683 7.668 8.699 1.00 96.88 332 TRP A CA 1
ATOM 2389 C C . TRP A 1 332 ? -12.532 8.073 9.602 1.00 96.88 332 TRP A C 1
ATOM 2391 O O . TRP A 1 332 ? -11.514 7.388 9.660 1.00 96.88 332 TRP A O 1
ATOM 2401 N N . ASN A 1 333 ? -12.659 9.213 10.275 1.00 95.50 333 ASN A N 1
ATOM 2402 C CA . ASN A 1 333 ? -11.528 9.842 10.962 1.00 95.50 333 ASN A CA 1
ATOM 2403 C C . ASN A 1 333 ? -11.509 9.604 12.482 1.00 95.50 333 ASN A C 1
ATOM 2405 O O . ASN A 1 333 ? -10.433 9.509 13.074 1.00 95.50 333 ASN A O 1
ATOM 2409 N N . LYS A 1 334 ? -12.690 9.605 13.112 1.00 95.38 334 LYS A N 1
ATOM 2410 C CA . LYS A 1 334 ? -12.895 9.554 14.570 1.00 95.38 334 LYS A CA 1
ATOM 2411 C C . LYS A 1 334 ? -14.183 8.799 14.913 1.00 95.38 334 LYS A C 1
ATOM 2413 O O . LYS A 1 334 ? -15.004 9.288 15.684 1.00 95.38 334 LYS A O 1
ATOM 2418 N N . GLU A 1 335 ? -14.370 7.638 14.303 1.00 97.44 335 GLU A N 1
ATOM 2419 C CA . GLU A 1 335 ? -15.465 6.748 14.693 1.00 97.44 335 GLU A CA 1
ATOM 2420 C C . GLU A 1 335 ? -15.170 6.137 16.055 1.00 97.44 335 GLU A C 1
ATOM 2422 O O . GLU A 1 335 ? -14.013 6.082 16.466 1.00 97.44 335 GLU A O 1
ATOM 2427 N N . GLN A 1 336 ? -16.207 5.711 16.770 1.00 97.06 336 GLN A N 1
ATOM 2428 C CA . GLN A 1 336 ? -16.057 5.156 18.113 1.00 97.06 336 GLN A CA 1
ATOM 2429 C C . GLN A 1 336 ? -16.844 3.866 18.282 1.00 97.06 336 GLN A C 1
ATOM 2431 O O . GLN A 1 336 ? -17.976 3.751 17.796 1.00 97.06 336 GLN A O 1
ATOM 2436 N N . VAL A 1 337 ? -16.271 2.938 19.039 1.00 97.06 337 VAL A N 1
ATOM 2437 C CA . VAL A 1 337 ? -16.915 1.696 19.459 1.00 97.06 337 VAL A CA 1
ATOM 2438 C C . VAL A 1 337 ? -16.658 1.465 20.950 1.00 97.06 337 VAL A C 1
ATOM 2440 O O . VAL A 1 337 ? -15.586 1.785 21.471 1.00 97.06 337 VAL A O 1
ATOM 2443 N N . SER A 1 338 ? -17.691 1.003 21.651 1.00 97.25 338 SER A N 1
ATOM 2444 C CA . SER A 1 338 ? -17.629 0.646 23.072 1.00 97.25 338 SER A CA 1
ATOM 2445 C C . SER A 1 338 ? -17.305 -0.837 23.229 1.00 97.25 338 SER A C 1
ATOM 2447 O O . SER A 1 338 ? -17.427 -1.593 22.269 1.00 97.25 338 SER A O 1
ATOM 2449 N N . ASP A 1 339 ? -16.964 -1.246 24.446 1.00 96.44 339 ASP A N 1
ATOM 2450 C CA . ASP A 1 339 ? -16.810 -2.655 24.812 1.00 96.44 339 ASP A CA 1
ATOM 2451 C C . ASP A 1 339 ? -18.067 -3.474 24.469 1.00 96.44 339 ASP A C 1
ATOM 2453 O O . ASP A 1 339 ? -19.191 -3.040 24.746 1.00 96.44 339 ASP A O 1
ATOM 2457 N N . GLY A 1 340 ? -17.886 -4.600 23.775 1.00 91.75 340 GLY A N 1
ATOM 2458 C CA . GLY A 1 340 ? -18.956 -5.443 23.229 1.00 91.75 340 GLY A CA 1
ATOM 2459 C C . GLY A 1 340 ? -19.823 -4.788 22.140 1.00 91.75 340 GLY A C 1
ATOM 2460 O O . GLY A 1 340 ? -20.784 -5.394 21.662 1.00 91.75 340 GLY A O 1
ATOM 2461 N N . GLY A 1 341 ? -19.531 -3.542 21.755 1.00 91.56 341 GLY A N 1
ATOM 2462 C CA . GLY A 1 341 ? -20.266 -2.791 20.742 1.00 91.56 341 GLY A CA 1
ATOM 2463 C C . GLY A 1 341 ? -19.813 -3.112 19.318 1.00 91.56 341 GLY A C 1
ATOM 2464 O O . GLY A 1 341 ? -18.740 -3.666 19.098 1.00 91.56 341 GLY A O 1
ATOM 2465 N N . SER A 1 342 ? -20.612 -2.700 18.329 1.00 93.19 342 SER A N 1
ATOM 2466 C CA . SER A 1 342 ? -20.287 -2.887 16.912 1.00 93.19 342 SER A CA 1
ATOM 2467 C C . SER A 1 342 ? -20.648 -1.675 16.054 1.00 93.19 342 SER A C 1
ATOM 2469 O O . SER A 1 342 ? -21.622 -0.960 16.321 1.00 93.19 342 SER A O 1
ATOM 2471 N N . ARG A 1 343 ? -19.860 -1.443 15.001 1.00 93.38 343 ARG A N 1
ATOM 2472 C CA . ARG A 1 343 ? -20.147 -0.503 13.910 1.00 93.38 343 ARG A CA 1
ATOM 2473 C C . ARG A 1 343 ? -20.239 -1.257 12.596 1.00 93.38 343 ARG A C 1
ATOM 2475 O O . ARG A 1 343 ? -19.420 -2.130 12.326 1.00 93.38 343 ARG A O 1
ATOM 2482 N N . HIS A 1 344 ? -21.205 -0.880 11.763 1.00 90.56 344 HIS A N 1
ATOM 2483 C CA . HIS A 1 344 ? -21.438 -1.505 10.465 1.00 90.56 344 HIS A CA 1
ATOM 2484 C C . HIS A 1 344 ? -21.443 -0.459 9.354 1.00 90.56 344 HIS A C 1
ATOM 2486 O O . HIS A 1 344 ? -22.056 0.598 9.497 1.00 90.56 344 HIS A O 1
ATOM 2492 N N . TYR A 1 345 ? -20.798 -0.786 8.239 1.00 93.06 345 TYR 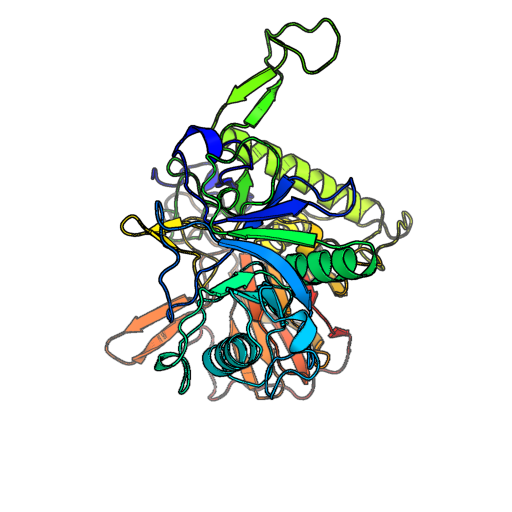A N 1
ATOM 2493 C CA . TYR A 1 345 ? -20.743 0.036 7.036 1.00 93.06 345 TYR A CA 1
ATOM 2494 C C . TYR A 1 345 ? -21.039 -0.849 5.832 1.00 93.06 345 TYR A C 1
ATOM 2496 O O . TYR A 1 345 ? -20.448 -1.921 5.693 1.00 93.06 345 TYR A O 1
ATOM 2504 N N . CYS A 1 346 ? -21.955 -0.418 4.971 1.00 91.88 346 CYS A N 1
ATOM 2505 C CA . CYS A 1 346 ? -22.446 -1.244 3.876 1.00 91.88 346 CYS A CA 1
ATOM 2506 C C . CYS A 1 346 ? -22.173 -0.606 2.520 1.00 91.88 346 CYS A C 1
ATOM 2508 O O . CYS A 1 346 ? -22.405 0.581 2.294 1.00 91.88 346 CYS A O 1
ATOM 2510 N N . LEU A 1 347 ? -21.645 -1.424 1.617 1.00 94.00 347 LEU A N 1
ATOM 2511 C CA . LEU A 1 347 ? -21.295 -1.027 0.262 1.00 94.00 347 LEU A CA 1
ATOM 2512 C C . LEU A 1 347 ? -21.707 -2.113 -0.724 1.00 94.00 347 LEU A C 1
ATOM 2514 O O . LEU A 1 347 ? -21.840 -3.284 -0.367 1.00 94.00 347 LEU A O 1
ATOM 2518 N N . VAL A 1 348 ? -21.906 -1.725 -1.975 1.00 94.44 348 VAL A N 1
ATOM 2519 C CA . VAL A 1 348 ? -22.139 -2.640 -3.089 1.00 94.44 348 VAL A CA 1
ATOM 2520 C C . VAL A 1 348 ? -20.899 -2.628 -3.968 1.00 94.44 348 VAL A C 1
ATOM 2522 O O . VAL A 1 348 ? -20.585 -1.610 -4.579 1.00 94.44 348 VAL A O 1
ATOM 2525 N N . VAL A 1 349 ? -20.177 -3.747 -4.014 1.00 92.25 349 VAL A N 1
ATOM 2526 C CA . VAL A 1 349 ? -19.024 -3.932 -4.902 1.00 92.25 349 VAL A CA 1
ATOM 2527 C C . VAL A 1 349 ? -19.523 -4.042 -6.339 1.00 92.25 349 VAL A C 1
ATOM 2529 O O . VAL A 1 349 ? -20.410 -4.847 -6.640 1.00 92.25 349 VAL A O 1
ATOM 2532 N N . ASN A 1 350 ? -18.946 -3.237 -7.229 1.00 88.56 350 ASN A N 1
ATOM 2533 C CA . ASN A 1 350 ? -19.328 -3.205 -8.637 1.00 88.56 350 ASN A CA 1
ATOM 2534 C C . ASN A 1 350 ? -18.779 -4.431 -9.397 1.00 88.56 350 ASN A C 1
ATOM 2536 O O . ASN A 1 350 ? -17.692 -4.923 -9.079 1.00 88.56 350 ASN A O 1
ATOM 2540 N N . PRO A 1 351 ? -19.464 -4.900 -10.457 1.00 83.69 351 PRO A N 1
ATOM 2541 C CA . PRO A 1 351 ? -18.922 -5.911 -11.362 1.00 83.69 351 PRO A CA 1
ATOM 2542 C C . PRO A 1 351 ? -17.554 -5.528 -11.932 1.00 83.69 351 PRO A C 1
ATOM 2544 O O . PRO A 1 351 ? -17.351 -4.400 -12.377 1.00 83.69 351 PRO A O 1
ATOM 2547 N N . GLY A 1 352 ? -16.623 -6.485 -11.936 1.00 76.56 352 GLY A N 1
ATOM 2548 C CA . GLY A 1 352 ? -15.271 -6.280 -12.460 1.00 76.56 352 GLY A CA 1
ATOM 2549 C C . GLY A 1 352 ? -14.351 -5.459 -11.552 1.00 76.56 352 GLY A C 1
ATOM 2550 O O . GLY A 1 352 ? -13.292 -5.031 -12.011 1.00 76.56 352 GLY A O 1
ATOM 2551 N N . ALA A 1 353 ? -14.722 -5.230 -10.286 1.00 77.06 353 ALA A N 1
ATOM 2552 C CA . ALA A 1 353 ? -13.826 -4.632 -9.305 1.00 77.06 353 ALA A CA 1
ATOM 2553 C C . ALA A 1 353 ? -12.517 -5.436 -9.218 1.00 77.06 353 ALA A C 1
ATOM 2555 O O . ALA A 1 353 ? -12.526 -6.644 -8.993 1.00 77.06 353 ALA A O 1
ATOM 2556 N N . SER A 1 354 ? -11.381 -4.762 -9.403 1.00 76.19 354 SER A N 1
ATOM 2557 C CA . SER A 1 354 ? -10.065 -5.406 -9.343 1.00 76.19 354 SER A CA 1
ATOM 2558 C C . SER A 1 354 ? -9.633 -5.703 -7.911 1.00 76.19 354 SER A C 1
ATOM 2560 O O . SER A 1 354 ? -8.954 -6.696 -7.671 1.00 76.19 354 SER A O 1
ATOM 2562 N N . ARG A 1 355 ? -10.048 -4.857 -6.960 1.00 80.94 355 ARG A N 1
ATOM 2563 C CA . ARG A 1 355 ? -9.692 -4.964 -5.546 1.00 80.94 355 ARG A CA 1
ATOM 2564 C C . ARG A 1 355 ? -10.713 -4.250 -4.662 1.00 80.94 355 ARG A C 1
ATOM 2566 O O . ARG A 1 355 ? -11.215 -3.187 -5.031 1.00 80.94 355 ARG A O 1
ATOM 2573 N N . LEU A 1 356 ? -10.948 -4.797 -3.474 1.00 87.50 356 LEU A N 1
ATOM 2574 C CA . LEU A 1 356 ? -11.534 -4.092 -2.333 1.00 87.50 356 LEU A CA 1
ATOM 2575 C C . LEU A 1 356 ? -10.547 -4.184 -1.172 1.00 87.50 356 LEU A C 1
ATOM 2577 O O . LEU A 1 356 ? -10.137 -5.278 -0.789 1.00 87.50 356 LEU A O 1
ATOM 2581 N N . ARG A 1 357 ? -10.167 -3.045 -0.601 1.00 93.75 357 ARG A N 1
ATOM 2582 C CA . ARG A 1 357 ? -9.305 -2.994 0.579 1.00 93.75 357 ARG A CA 1
ATOM 2583 C C . ARG A 1 357 ? -9.989 -2.192 1.669 1.00 93.75 357 ARG A C 1
ATOM 2585 O O . ARG A 1 357 ? -10.562 -1.140 1.397 1.00 93.75 357 ARG A O 1
ATOM 2592 N N . VAL A 1 358 ? -9.895 -2.680 2.899 1.00 98.00 358 VAL A N 1
ATOM 2593 C CA . VAL A 1 358 ? -10.425 -2.054 4.112 1.00 98.00 358 VAL A CA 1
ATOM 2594 C C . VAL A 1 358 ? -9.321 -2.066 5.156 1.00 98.00 358 VAL A C 1
ATOM 2596 O O . VAL A 1 358 ? -8.677 -3.090 5.358 1.00 98.00 358 VAL A O 1
ATOM 2599 N N . THR A 1 359 ? -9.050 -0.935 5.799 1.00 98.56 359 THR A N 1
ATOM 2600 C CA . THR A 1 359 ? -8.051 -0.843 6.872 1.00 98.56 359 THR A CA 1
ATOM 2601 C C . THR A 1 359 ? -8.610 -0.048 8.031 1.00 98.56 359 THR A C 1
ATOM 2603 O O . THR A 1 359 ? -9.062 1.077 7.826 1.00 98.56 359 THR A O 1
ATOM 2606 N N . VAL A 1 360 ? -8.535 -0.616 9.230 1.00 98.62 360 VAL A N 1
ATOM 2607 C CA . VAL A 1 360 ? -8.904 0.018 10.495 1.00 98.62 360 VAL A CA 1
ATOM 2608 C C . VAL A 1 360 ? -7.641 0.240 11.316 1.00 98.62 360 VAL A C 1
ATOM 2610 O O . VAL A 1 360 ? -6.782 -0.633 11.404 1.00 98.62 360 VAL A O 1
ATOM 2613 N N . VAL A 1 361 ? -7.507 1.430 11.898 1.00 98.75 361 VAL A N 1
ATOM 2614 C CA . VAL A 1 361 ? -6.397 1.787 12.790 1.00 98.75 361 VAL A CA 1
ATOM 2615 C C . VAL A 1 361 ? -6.931 2.555 13.979 1.00 98.75 361 VAL A C 1
ATOM 2617 O O . VAL A 1 361 ? -7.724 3.484 13.818 1.00 98.75 361 VAL A O 1
ATOM 2620 N N . TRP A 1 362 ? -6.420 2.246 15.166 1.00 98.62 362 TRP A N 1
ATOM 2621 C CA . TRP A 1 362 ? -6.721 3.005 16.371 1.00 98.62 362 TRP A CA 1
ATOM 2622 C C . TRP A 1 362 ? -5.458 3.413 17.123 1.00 98.62 362 TRP A C 1
ATOM 2624 O O . TRP A 1 362 ? -4.401 2.783 17.055 1.00 98.62 362 TRP A O 1
ATOM 2634 N N . THR A 1 363 ? -5.563 4.545 17.819 1.00 98.19 363 THR A N 1
ATOM 2635 C CA . THR A 1 363 ? -4.553 4.959 18.797 1.00 98.19 363 THR A CA 1
ATOM 2636 C C . THR A 1 363 ? -4.932 4.320 20.123 1.00 98.19 363 THR A C 1
ATOM 2638 O O . THR A 1 363 ? -5.840 4.798 20.800 1.00 98.19 363 THR A O 1
ATOM 2641 N N . ASP A 1 364 ? -4.271 3.215 20.441 1.00 98.19 364 ASP A N 1
ATOM 2642 C CA . ASP A 1 364 ? -4.547 2.380 21.607 1.00 98.19 364 ASP A CA 1
ATOM 2643 C C . ASP A 1 364 ? -3.963 3.017 22.886 1.00 98.19 364 ASP A C 1
ATOM 2645 O O . ASP A 1 364 ? -2.885 3.627 22.809 1.00 98.19 364 ASP A O 1
ATOM 2649 N N . PRO A 1 365 ? -4.597 2.910 24.070 1.00 97.31 365 PRO A N 1
ATOM 2650 C CA . PRO A 1 365 ? -4.010 3.406 25.309 1.00 97.31 365 PRO A CA 1
ATOM 2651 C C . PRO A 1 365 ? -2.606 2.837 25.588 1.00 97.31 365 PRO A C 1
ATOM 2653 O O . PRO A 1 365 ? -2.253 1.748 25.114 1.00 97.31 365 PRO A O 1
ATOM 2656 N N . PRO A 1 366 ? -1.756 3.560 26.343 1.00 94.12 366 PRO A N 1
ATOM 2657 C CA . PRO A 1 366 ? -0.433 3.069 26.712 1.00 94.12 366 PRO A CA 1
ATOM 2658 C C . PRO A 1 366 ? -0.523 1.709 27.412 1.00 94.12 366 PRO A C 1
ATOM 2660 O O . PRO A 1 366 ? -1.251 1.555 28.386 1.00 94.12 366 PRO A O 1
ATOM 2663 N N . GLY A 1 367 ? 0.220 0.727 26.900 1.00 90.38 367 GLY A N 1
ATOM 2664 C CA . GLY A 1 367 ? 0.327 -0.586 27.531 1.00 90.38 367 GLY A CA 1
ATOM 2665 C C . GLY A 1 367 ? 1.458 -0.640 28.557 1.00 90.38 367 GLY A C 1
ATOM 2666 O O . GLY A 1 367 ? 2.353 0.208 28.565 1.00 90.38 367 GLY A O 1
ATOM 2667 N N . THR A 1 368 ? 1.444 -1.675 29.392 1.00 88.50 368 THR A N 1
ATOM 2668 C CA . THR A 1 368 ? 2.493 -1.929 30.388 1.00 88.50 368 THR A CA 1
ATOM 2669 C C . THR A 1 368 ? 3.759 -2.472 29.720 1.00 88.50 368 THR A C 1
ATOM 2671 O O . THR A 1 368 ? 3.708 -3.441 28.958 1.00 88.50 368 THR A O 1
ATOM 2674 N N . LEU A 1 369 ? 4.916 -1.867 30.012 1.00 83.62 369 LEU A N 1
ATOM 2675 C CA . LEU A 1 369 ? 6.214 -2.340 29.518 1.00 83.62 369 LEU A CA 1
ATOM 2676 C C . LEU A 1 369 ? 6.510 -3.753 30.041 1.00 83.62 369 LEU A C 1
ATOM 2678 O O . LEU A 1 369 ? 6.311 -4.033 31.219 1.00 83.62 369 LEU A O 1
ATOM 2682 N N . GLY A 1 370 ? 7.002 -4.634 29.169 1.00 79.06 370 GLY A N 1
ATOM 2683 C CA . GLY A 1 370 ? 7.314 -6.024 29.522 1.00 79.06 370 GLY A CA 1
ATOM 2684 C C . GLY A 1 370 ? 6.106 -6.966 29.584 1.00 79.06 370 GLY A C 1
ATOM 2685 O O . GLY A 1 370 ? 6.298 -8.148 29.851 1.00 79.06 370 GLY A O 1
ATOM 2686 N N . SER A 1 371 ? 4.883 -6.485 29.319 1.00 87.06 371 SER A N 1
ATOM 2687 C CA . SER A 1 371 ? 3.714 -7.358 29.155 1.00 87.06 371 SER A CA 1
ATOM 2688 C C . SER A 1 371 ? 3.858 -8.252 27.918 1.00 87.06 371 SER A C 1
ATOM 2690 O O . SER A 1 371 ? 4.323 -7.798 26.872 1.00 87.06 371 SER A O 1
ATOM 2692 N N . ASN A 1 372 ? 3.384 -9.498 28.020 1.00 84.88 372 ASN A N 1
ATOM 2693 C CA . ASN A 1 372 ? 3.322 -10.445 26.898 1.00 84.88 372 ASN A CA 1
ATOM 2694 C C . ASN A 1 372 ? 2.305 -10.031 25.820 1.00 84.88 372 ASN A C 1
ATOM 2696 O O . ASN A 1 372 ? 2.411 -10.476 24.682 1.00 84.88 372 ASN A O 1
ATOM 2700 N N . ARG A 1 373 ? 1.343 -9.168 26.172 1.00 90.75 373 ARG A N 1
ATOM 2701 C CA . ARG A 1 373 ? 0.411 -8.500 25.255 1.00 90.75 373 ARG A CA 1
ATOM 2702 C C . ARG A 1 373 ? 0.366 -7.023 25.622 1.00 90.75 373 ARG A C 1
ATOM 2704 O O . ARG A 1 373 ? -0.045 -6.676 26.730 1.00 90.75 373 ARG A O 1
ATOM 2711 N N . ILE A 1 374 ? 0.844 -6.156 24.728 1.00 93.50 374 ILE A N 1
ATOM 2712 C CA . ILE A 1 374 ? 0.865 -4.708 24.986 1.00 93.50 374 ILE A CA 1
ATOM 2713 C C . ILE A 1 374 ? -0.468 -4.066 24.584 1.00 93.50 374 ILE A C 1
ATOM 2715 O O . ILE A 1 374 ? -0.787 -3.009 25.127 1.00 93.50 374 ILE A O 1
ATOM 2719 N N . LEU A 1 375 ? -1.230 -4.657 23.652 1.00 95.56 375 LEU A N 1
ATOM 2720 C CA . LEU A 1 375 ? -2.558 -4.181 23.233 1.00 95.56 375 LEU A CA 1
ATOM 2721 C C . LEU A 1 375 ? -3.511 -4.092 24.437 1.00 95.56 375 LEU A C 1
ATOM 2723 O O . LEU A 1 375 ? -3.534 -5.009 25.258 1.00 95.56 375 LEU A O 1
ATOM 2727 N N . ILE A 1 376 ? -4.234 -2.973 24.558 1.00 97.38 376 ILE A N 1
ATOM 2728 C CA . ILE A 1 376 ? -5.185 -2.725 25.653 1.00 97.38 376 ILE A CA 1
ATOM 2729 C C . ILE A 1 376 ? -6.618 -2.825 25.151 1.00 97.38 376 ILE A C 1
ATOM 2731 O O . ILE A 1 376 ? -7.366 -3.642 25.668 1.00 97.38 376 ILE A O 1
ATOM 2735 N N . ASN A 1 377 ? -6.980 -2.012 24.160 1.00 98.00 377 ASN A N 1
ATOM 2736 C CA . ASN A 1 377 ? -8.280 -2.073 23.519 1.00 98.00 377 ASN A CA 1
ATOM 2737 C C . ASN A 1 377 ? -8.156 -2.885 22.228 1.00 98.00 377 ASN A C 1
ATOM 2739 O O . ASN A 1 377 ? -7.367 -2.539 21.342 1.00 98.00 377 ASN A O 1
ATOM 2743 N N . ASP A 1 378 ? -8.946 -3.946 22.145 1.00 97.38 378 ASP A N 1
ATOM 2744 C CA . ASP A 1 378 ? -8.996 -4.902 21.051 1.00 97.38 378 ASP A CA 1
ATOM 2745 C C . ASP A 1 378 ? -10.192 -4.612 20.150 1.00 97.38 378 ASP A C 1
ATOM 2747 O O . ASP A 1 378 ? -11.337 -4.606 20.618 1.00 97.38 378 ASP A O 1
ATOM 2751 N N . LEU A 1 379 ? -9.917 -4.322 18.878 1.00 97.62 379 LEU A N 1
ATOM 2752 C CA . LEU A 1 379 ? -10.944 -4.074 17.876 1.00 97.62 379 LEU A CA 1
ATOM 2753 C C . LEU A 1 379 ? -10.804 -5.070 16.732 1.00 97.62 379 LEU A C 1
ATOM 2755 O O . LEU A 1 379 ? -9.761 -5.081 16.087 1.00 97.62 379 LEU A O 1
ATOM 2759 N N . ASP A 1 380 ? -11.891 -5.759 16.393 1.00 95.25 380 ASP A N 1
ATOM 2760 C CA . ASP A 1 380 ? -11.891 -6.736 15.304 1.00 95.25 380 ASP A CA 1
ATOM 2761 C C . ASP A 1 380 ? -12.537 -6.134 14.049 1.00 95.25 380 ASP A C 1
ATOM 2763 O O . ASP A 1 380 ? -13.690 -5.682 14.062 1.00 95.25 380 ASP A O 1
ATOM 2767 N N . LEU A 1 381 ? -11.818 -6.159 12.930 1.00 95.56 381 LEU A N 1
ATOM 2768 C CA . LEU A 1 381 ? -12.333 -5.886 11.595 1.00 95.56 381 LEU A CA 1
ATOM 2769 C C . LEU A 1 381 ? -12.813 -7.193 10.963 1.00 95.56 381 LEU A C 1
ATOM 2771 O O . LEU A 1 381 ? -12.068 -8.162 10.820 1.00 95.56 381 LEU A O 1
ATOM 2775 N N . SER A 1 382 ? -14.043 -7.183 10.457 1.00 92.38 382 SER A N 1
ATOM 2776 C CA . SER A 1 382 ? -14.530 -8.227 9.561 1.00 92.38 382 SER A CA 1
ATOM 2777 C C . SER A 1 382 ? -15.232 -7.652 8.335 1.00 92.38 382 SER A C 1
ATOM 2779 O O . SER A 1 382 ? -15.901 -6.619 8.385 1.00 92.38 382 SER A O 1
ATOM 2781 N N . VAL A 1 383 ? -15.071 -8.329 7.201 1.00 91.31 383 VAL A N 1
ATOM 2782 C CA . VAL A 1 383 ? -15.809 -8.064 5.965 1.00 91.31 383 VAL A CA 1
ATOM 2783 C C . VAL A 1 383 ? -16.636 -9.294 5.643 1.00 91.31 383 VAL A C 1
ATOM 2785 O O . VAL A 1 383 ? -16.098 -10.393 5.525 1.00 91.31 383 VAL A O 1
ATOM 2788 N N . VAL A 1 384 ? -17.944 -9.097 5.506 1.00 87.94 384 VAL A N 1
ATOM 2789 C CA . VAL A 1 384 ? -18.903 -10.156 5.200 1.00 87.94 384 VAL A CA 1
ATOM 2790 C C . VAL A 1 384 ? -19.519 -9.906 3.840 1.00 87.94 384 VAL A C 1
ATOM 2792 O O . VAL A 1 384 ? -19.979 -8.800 3.548 1.00 87.94 384 VAL A O 1
ATOM 2795 N N . THR A 1 385 ? -19.521 -10.933 3.010 1.00 85.50 385 THR A N 1
ATOM 2796 C CA . THR A 1 385 ? -20.011 -10.880 1.633 1.00 85.50 385 THR A CA 1
ATOM 2797 C C . THR A 1 385 ? -21.437 -11.411 1.531 1.00 85.50 385 THR A C 1
ATOM 2799 O O . THR A 1 385 ? -21.962 -12.043 2.451 1.00 85.50 385 THR A O 1
ATOM 2802 N N . SER A 1 386 ? -22.099 -11.163 0.401 1.00 78.44 386 SER A N 1
ATOM 2803 C CA . SER A 1 386 ? -23.484 -11.596 0.177 1.00 78.44 386 SER A CA 1
ATOM 2804 C C . SER A 1 386 ? -23.674 -13.119 0.163 1.00 78.44 386 SER A C 1
ATOM 2806 O O . SER A 1 386 ? -24.770 -13.595 0.444 1.00 78.44 386 SER A O 1
ATOM 2808 N N . ASP A 1 387 ? -22.625 -13.884 -0.136 1.00 77.81 387 ASP A N 1
ATOM 2809 C CA . ASP A 1 387 ? -22.567 -15.350 -0.039 1.00 77.81 387 ASP A CA 1
ATOM 2810 C C . ASP A 1 387 ? -22.173 -15.844 1.367 1.00 77.81 387 ASP A C 1
ATOM 2812 O O . ASP A 1 387 ? -21.936 -17.031 1.564 1.00 77.81 387 ASP A O 1
ATOM 2816 N N . SER A 1 388 ? -22.175 -14.954 2.367 1.00 75.94 388 SER A N 1
ATOM 2817 C CA . SER A 1 388 ? -21.848 -15.243 3.771 1.00 75.94 388 SER A CA 1
ATOM 2818 C C . SER A 1 388 ? -20.397 -15.676 4.013 1.00 75.94 388 SER A C 1
ATOM 2820 O O . SER A 1 388 ? -20.114 -16.293 5.040 1.00 75.94 388 SER A O 1
ATOM 2822 N N . ALA A 1 389 ? -19.463 -15.342 3.114 1.00 79.56 389 ALA A N 1
ATOM 2823 C CA . ALA A 1 389 ? -18.041 -15.509 3.395 1.00 79.56 389 ALA A CA 1
ATOM 2824 C C . ALA A 1 389 ? -17.562 -14.417 4.367 1.00 79.56 389 ALA A C 1
ATOM 2826 O O . ALA A 1 389 ? -17.921 -13.244 4.238 1.00 79.56 389 ALA A O 1
ATOM 2827 N N . PHE A 1 390 ? -16.746 -14.819 5.344 1.00 83.94 390 PHE A N 1
ATOM 2828 C CA . PHE A 1 390 ? -16.192 -13.948 6.380 1.00 83.94 390 PHE A CA 1
ATOM 2829 C C . PHE A 1 390 ? -14.688 -13.775 6.188 1.00 83.94 390 PHE A C 1
ATOM 2831 O O . PHE A 1 390 ? -13.946 -14.751 6.080 1.00 83.94 390 PHE A O 1
ATOM 2838 N N . TYR A 1 391 ? -14.241 -12.524 6.205 1.00 86.25 391 TYR A N 1
ATOM 2839 C CA . TYR A 1 391 ? -12.833 -12.156 6.110 1.00 86.25 391 TYR A CA 1
ATOM 2840 C C . TYR A 1 391 ? -12.459 -11.299 7.315 1.00 86.25 391 TYR A C 1
ATOM 2842 O O . TYR A 1 391 ? -12.940 -10.175 7.435 1.00 86.25 391 TYR A O 1
ATOM 2850 N N . TYR A 1 392 ? -11.618 -11.830 8.201 1.00 89.06 392 TYR A N 1
ATOM 2851 C CA . TYR A 1 392 ? -11.108 -11.110 9.371 1.00 89.06 392 TYR A CA 1
ATOM 2852 C C . TYR A 1 392 ? -9.877 -10.269 9.029 1.00 89.06 392 TYR A C 1
ATOM 2854 O O . TYR A 1 392 ? -9.149 -10.572 8.079 1.00 89.06 392 TYR A O 1
ATOM 2862 N N . GLY A 1 393 ? -9.626 -9.221 9.806 1.00 91.38 393 GLY A N 1
ATOM 2863 C CA . GLY A 1 393 ? -8.406 -8.438 9.711 1.00 91.38 393 GLY A CA 1
ATOM 2864 C C . GLY A 1 393 ? -7.154 -9.295 9.881 1.00 91.38 393 GLY A C 1
ATOM 2865 O O . GLY A 1 393 ? -7.090 -10.175 10.733 1.00 91.38 393 GLY A O 1
ATOM 2866 N N . ASN A 1 394 ? -6.154 -9.052 9.030 1.00 89.88 394 ASN A N 1
ATOM 2867 C CA . ASN A 1 394 ? -4.818 -9.655 9.104 1.00 89.88 394 ASN A CA 1
ATOM 2868 C C . ASN A 1 394 ? -4.769 -11.198 9.130 1.00 89.88 394 ASN A C 1
ATOM 2870 O O . ASN A 1 394 ? -3.747 -11.731 9.558 1.00 89.88 394 ASN A O 1
ATOM 2874 N N . VAL A 1 395 ? -5.826 -11.892 8.662 1.00 73.00 395 VAL A N 1
ATOM 2875 C CA . VAL A 1 395 ? -6.050 -13.355 8.765 1.00 73.00 395 VAL A CA 1
ATOM 2876 C C . VAL A 1 395 ? -4.771 -14.156 9.031 1.00 73.00 395 VAL A C 1
ATOM 2878 O O . VAL A 1 395 ? -4.006 -14.478 8.113 1.00 73.00 395 VAL A O 1
ATOM 2881 N N . LEU A 1 396 ? -4.569 -14.524 10.296 1.00 63.88 396 LEU A N 1
ATOM 2882 C CA . LEU A 1 396 ? -3.478 -15.395 10.710 1.00 63.88 396 LEU A CA 1
ATOM 2883 C C . LEU A 1 396 ? -3.930 -16.843 10.528 1.00 63.88 396 LEU A C 1
ATOM 2885 O O . LEU A 1 396 ? -4.969 -17.235 11.044 1.00 63.88 396 LEU A O 1
ATOM 2889 N N . THR A 1 397 ? -3.173 -17.667 9.806 1.00 61.09 397 THR A N 1
ATOM 2890 C CA . THR A 1 397 ? -3.445 -19.113 9.736 1.00 61.09 397 THR A CA 1
ATOM 2891 C C . THR A 1 397 ? -2.583 -19.838 10.757 1.00 61.09 397 THR A C 1
ATOM 2893 O O . THR A 1 397 ? -1.356 -19.812 10.634 1.00 61.09 397 THR A O 1
ATOM 2896 N N . GLN A 1 398 ? -3.203 -20.500 11.732 1.00 57.09 398 GLN A N 1
ATOM 2897 C CA . GLN A 1 398 ? -2.511 -21.365 12.688 1.00 57.09 398 GLN A CA 1
ATOM 2898 C C . GLN A 1 398 ? -2.890 -22.820 12.459 1.00 57.09 398 GLN A C 1
ATOM 2900 O O . GLN A 1 398 ? -4.000 -23.129 12.038 1.00 57.09 398 GLN A O 1
ATOM 2905 N N . TRP A 1 399 ? -1.948 -23.721 12.716 1.00 61.50 399 TRP A N 1
ATOM 2906 C CA . TRP A 1 399 ? -2.190 -25.155 12.671 1.00 61.50 399 TRP A CA 1
ATOM 2907 C C . TRP A 1 399 ? -2.303 -25.698 14.093 1.00 61.50 399 TRP A C 1
ATOM 2909 O O . TRP A 1 399 ? -1.492 -25.356 14.953 1.00 61.50 399 TRP A O 1
ATOM 2919 N N . SER A 1 400 ? -3.284 -26.566 14.325 1.00 62.16 400 SER A N 1
ATOM 2920 C CA . SER A 1 400 ? -3.357 -27.402 15.523 1.00 62.16 400 SER A CA 1
ATOM 2921 C C . SER A 1 400 ? -3.623 -28.854 15.140 1.00 62.16 400 SER A C 1
ATOM 2923 O O . SER A 1 400 ? -4.272 -29.122 14.130 1.00 62.16 400 SER A O 1
ATOM 2925 N N . GLU A 1 401 ? -3.178 -29.788 15.978 1.00 60.75 401 GLU A N 1
ATOM 2926 C CA . GLU A 1 401 ? -3.451 -31.220 15.798 1.00 60.75 401 GLU A CA 1
ATOM 2927 C C . GLU A 1 401 ? -4.953 -31.535 15.797 1.00 60.75 401 GLU A C 1
ATOM 2929 O O . GLU A 1 401 ? -5.397 -32.410 15.060 1.00 60.75 401 GLU A O 1
ATOM 2934 N N . ALA A 1 402 ? -5.740 -30.803 16.592 1.00 61.09 402 ALA A N 1
ATOM 2935 C CA . ALA A 1 402 ? -7.164 -31.066 16.788 1.00 61.09 402 ALA A CA 1
ATOM 2936 C C . ALA A 1 402 ? -8.067 -30.496 15.679 1.00 61.09 402 ALA A C 1
ATOM 2938 O O . ALA A 1 402 ? -9.094 -31.094 15.371 1.00 61.09 402 ALA A O 1
ATOM 2939 N N . HIS A 1 403 ? -7.693 -29.363 15.074 1.00 52.28 403 HIS A N 1
ATOM 2940 C CA . HIS A 1 403 ? -8.552 -28.626 14.129 1.00 52.28 403 HIS A CA 1
ATOM 2941 C C . HIS A 1 403 ? -7.888 -28.377 12.767 1.00 52.28 403 HIS A C 1
ATOM 2943 O O . HIS A 1 403 ? -8.446 -27.691 11.914 1.00 52.28 403 HIS A O 1
ATOM 2949 N N . GLY A 1 404 ? -6.677 -28.899 12.545 1.00 66.94 404 GLY A N 1
ATOM 2950 C CA . GLY A 1 404 ? -5.886 -28.582 11.361 1.00 66.94 404 GLY A CA 1
ATOM 2951 C C . GLY A 1 404 ? -5.566 -27.086 11.270 1.00 66.94 404 GLY A C 1
ATOM 2952 O O . GLY A 1 404 ? -5.413 -26.396 12.286 1.00 66.94 404 GLY A O 1
ATOM 2953 N N . SER A 1 405 ? -5.436 -26.583 10.042 1.00 61.12 405 SER A N 1
ATOM 2954 C CA . SER A 1 405 ? -5.210 -25.161 9.778 1.00 61.12 405 SER A CA 1
ATOM 2955 C C . SER A 1 405 ? -6.509 -24.364 9.884 1.00 61.12 405 SER A C 1
ATOM 2957 O O . SER A 1 405 ? -7.422 -24.573 9.092 1.00 61.12 405 SER A O 1
ATOM 2959 N N . HIS A 1 406 ? -6.562 -23.417 10.814 1.00 62.72 406 HIS A N 1
ATOM 2960 C CA . HIS A 1 406 ? -7.705 -22.538 11.051 1.00 62.72 406 HIS A CA 1
ATOM 2961 C C . HIS A 1 406 ? -7.263 -21.069 11.084 1.00 62.72 406 HIS A C 1
ATOM 2963 O O . HIS A 1 406 ? -6.092 -20.751 11.319 1.00 62.72 406 HIS A O 1
ATOM 2969 N N . ALA A 1 407 ? -8.199 -20.170 10.779 1.00 68.06 407 ALA A N 1
ATOM 2970 C CA . ALA A 1 407 ? -7.981 -18.735 10.890 1.00 68.06 407 ALA A CA 1
ATOM 2971 C C . ALA A 1 407 ? -8.049 -18.315 12.363 1.00 68.06 407 ALA A C 1
ATOM 2973 O O . ALA A 1 407 ? -8.919 -18.771 13.098 1.00 68.06 407 ALA A O 1
ATOM 2974 N N . VAL A 1 408 ? -7.140 -17.438 12.772 1.00 74.12 408 VAL A N 1
ATOM 2975 C CA . VAL A 1 408 ? -7.107 -16.833 14.102 1.00 74.12 408 VAL A CA 1
ATOM 2976 C C . VAL A 1 408 ? -7.306 -15.335 13.936 1.00 74.12 408 VAL A C 1
ATOM 2978 O O . VAL A 1 408 ? -6.655 -14.712 13.092 1.00 74.12 408 VAL A O 1
ATOM 2981 N N . ILE A 1 409 ? -8.235 -14.792 14.721 1.00 85.12 409 ILE A N 1
ATOM 2982 C CA . ILE A 1 409 ? -8.514 -13.356 14.787 1.00 85.12 409 ILE A CA 1
ATOM 2983 C C . ILE A 1 409 ? -7.289 -12.659 15.384 1.00 85.12 409 ILE A C 1
ATOM 2985 O O . ILE A 1 409 ? -6.674 -13.165 16.328 1.00 85.12 409 ILE A O 1
ATOM 2989 N N . ASP A 1 410 ? -6.894 -11.538 14.790 1.00 90.06 410 ASP A N 1
ATOM 2990 C CA . ASP A 1 410 ? -5.806 -10.728 15.319 1.00 90.06 410 ASP A CA 1
ATOM 2991 C C . ASP A 1 410 ? -6.261 -10.071 16.622 1.00 90.06 410 ASP A C 1
ATOM 2993 O O . ASP A 1 410 ? -7.283 -9.416 16.664 1.00 90.06 410 ASP A O 1
ATOM 2997 N N . ASN A 1 411 ? -5.515 -10.284 17.700 1.00 91.62 411 ASN A N 1
ATOM 2998 C CA . ASN A 1 411 ? -5.778 -9.666 19.000 1.00 91.62 411 ASN A CA 1
ATOM 2999 C C . ASN A 1 411 ? -4.516 -9.008 19.572 1.00 91.62 411 ASN A C 1
ATOM 3001 O O . ASN A 1 411 ? -4.356 -8.843 20.789 1.00 91.62 411 ASN A O 1
ATOM 3005 N N . LEU A 1 412 ? -3.556 -8.709 18.692 1.00 93.06 412 LEU A N 1
ATOM 3006 C CA . LEU A 1 412 ? -2.243 -8.181 19.040 1.00 93.06 412 LEU A CA 1
ATOM 3007 C C . LEU A 1 412 ? -2.028 -6.801 18.431 1.00 93.06 412 LEU A C 1
ATOM 3009 O O . LEU A 1 412 ? -1.410 -5.945 19.066 1.00 93.06 412 LEU A O 1
ATOM 3013 N N . ASN A 1 413 ? -2.480 -6.576 17.201 1.00 95.69 413 ASN A N 1
ATOM 3014 C CA . ASN A 1 413 ? -2.172 -5.370 16.446 1.00 95.69 413 ASN A CA 1
ATOM 3015 C C . ASN A 1 413 ? -3.263 -4.310 16.602 1.00 95.69 413 ASN A C 1
ATOM 3017 O O . ASN A 1 413 ? -4.443 -4.596 16.524 1.00 95.69 413 ASN A O 1
ATOM 3021 N N . ASN A 1 414 ? -2.862 -3.040 16.713 1.00 97.62 414 ASN A N 1
ATOM 3022 C CA . ASN A 1 414 ? -3.790 -1.902 16.680 1.00 97.62 414 ASN A CA 1
ATOM 3023 C C . ASN A 1 414 ? -4.102 -1.405 15.255 1.00 97.62 414 ASN A C 1
ATOM 3025 O O . ASN A 1 414 ? -4.324 -0.211 15.011 1.00 97.62 414 ASN A O 1
ATOM 3029 N N . VAL A 1 415 ? -3.974 -2.317 14.297 1.00 98.06 415 VAL A N 1
ATOM 3030 C CA . VAL A 1 415 ? -4.137 -2.113 12.864 1.00 98.06 415 VAL A CA 1
ATOM 3031 C C . VAL A 1 415 ? -4.659 -3.423 12.314 1.00 98.06 415 VAL A C 1
ATOM 3033 O O . VAL A 1 415 ? -3.988 -4.439 12.470 1.00 98.06 415 VAL A O 1
ATOM 3036 N N . GLU A 1 416 ? -5.765 -3.366 11.590 1.00 97.56 416 GLU A N 1
ATOM 3037 C CA . GLU A 1 416 ? -6.311 -4.511 10.879 1.00 97.56 416 GLU A CA 1
ATOM 3038 C C . GLU A 1 416 ? -6.630 -4.162 9.432 1.00 97.56 416 GLU A C 1
ATOM 3040 O O . GLU A 1 416 ? -7.183 -3.097 9.140 1.00 97.56 416 GLU A O 1
ATOM 3045 N N . GLN A 1 417 ? -6.281 -5.055 8.506 1.00 96.44 417 GLN A N 1
ATOM 3046 C CA . GLN A 1 417 ? -6.575 -4.897 7.088 1.00 96.44 417 GLN A CA 1
ATOM 3047 C C . GLN A 1 417 ? -7.210 -6.156 6.502 1.00 96.44 417 GLN A C 1
ATOM 3049 O O . GLN A 1 417 ? -6.744 -7.271 6.721 1.00 96.44 417 GLN A O 1
ATOM 3054 N N . VAL A 1 418 ? -8.225 -5.942 5.669 1.00 94.00 418 VAL A N 1
ATOM 3055 C CA . VAL A 1 418 ? -8.769 -6.941 4.749 1.00 94.00 418 VAL A CA 1
ATOM 3056 C C . VAL A 1 418 ? -8.507 -6.456 3.328 1.00 94.00 418 VAL A C 1
ATOM 3058 O O . VAL A 1 418 ? -8.909 -5.351 2.961 1.00 94.00 418 VAL A O 1
ATOM 3061 N N . THR A 1 419 ? -7.830 -7.276 2.525 1.00 87.38 419 THR A N 1
ATOM 3062 C CA . THR A 1 419 ? -7.670 -7.056 1.081 1.00 87.38 419 THR A CA 1
ATOM 3063 C C . THR A 1 419 ? -8.286 -8.233 0.340 1.00 87.38 419 THR A C 1
ATOM 3065 O O . THR A 1 419 ? -7.885 -9.375 0.550 1.00 87.38 419 THR A O 1
ATOM 3068 N N . LEU A 1 420 ? -9.244 -7.942 -0.533 1.00 82.38 420 LEU A N 1
ATOM 3069 C CA . LEU A 1 420 ? -9.871 -8.899 -1.432 1.00 82.38 420 LEU A CA 1
ATOM 3070 C C . LEU A 1 420 ? -9.456 -8.547 -2.855 1.00 82.38 420 LEU A C 1
ATOM 3072 O O . LEU A 1 420 ? -9.787 -7.469 -3.352 1.00 82.38 420 LEU A O 1
ATOM 3076 N N . GLU A 1 421 ? -8.719 -9.450 -3.490 1.00 80.00 421 GLU A N 1
ATOM 3077 C CA . GLU A 1 421 ? -8.374 -9.354 -4.907 1.00 80.00 421 GLU A CA 1
ATOM 3078 C C . GLU A 1 421 ? -9.502 -9.976 -5.733 1.00 80.00 421 GLU A C 1
ATOM 3080 O O . GLU A 1 421 ? -9.997 -11.051 -5.392 1.00 80.00 421 GLU A O 1
ATOM 3085 N N . LEU A 1 422 ? -9.916 -9.294 -6.805 1.00 76.62 422 LEU A N 1
ATOM 3086 C CA . LEU A 1 422 ? -11.040 -9.693 -7.663 1.00 76.62 422 LEU A CA 1
ATOM 3087 C C . LEU A 1 422 ? -12.335 -10.018 -6.878 1.00 76.62 422 LEU A C 1
ATOM 3089 O O . LEU A 1 422 ? -12.903 -11.100 -7.057 1.00 76.62 422 LEU A O 1
ATOM 3093 N N . PRO A 1 423 ? -12.818 -9.119 -5.993 1.00 81.12 423 PRO A N 1
ATOM 3094 C CA . PRO A 1 423 ? -14.027 -9.377 -5.219 1.00 81.12 423 PRO A CA 1
ATOM 3095 C C . PRO A 1 423 ? -15.240 -9.559 -6.139 1.00 81.12 423 PRO A C 1
ATOM 3097 O O . PRO A 1 423 ? -15.419 -8.845 -7.129 1.00 81.12 423 PRO A O 1
ATOM 3100 N N . THR A 1 424 ? -16.105 -10.509 -5.790 1.00 84.00 424 THR A N 1
ATOM 3101 C CA . THR A 1 424 ? -17.378 -10.716 -6.481 1.00 84.00 424 THR A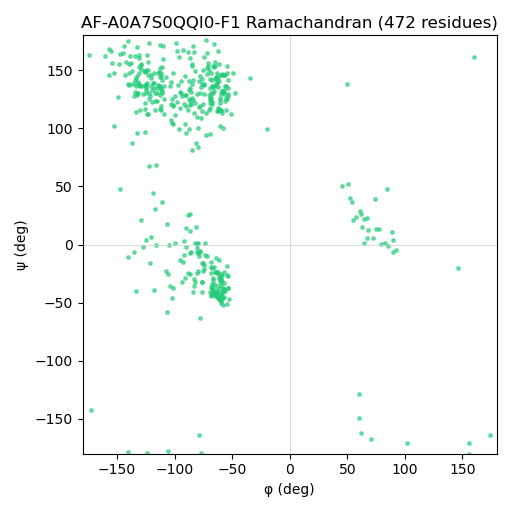 CA 1
ATOM 3102 C C . THR A 1 424 ? -18.280 -9.494 -6.337 1.00 84.00 424 THR A C 1
ATOM 3104 O O . THR A 1 424 ? -18.313 -8.853 -5.288 1.00 84.00 424 THR A O 1
ATOM 3107 N N . ALA A 1 425 ? -19.056 -9.182 -7.374 1.00 88.19 425 ALA A N 1
ATOM 3108 C CA . ALA A 1 425 ? -20.067 -8.136 -7.275 1.00 88.19 425 ALA A CA 1
ATOM 3109 C C . ALA A 1 425 ? -21.143 -8.524 -6.254 1.00 88.19 425 ALA A C 1
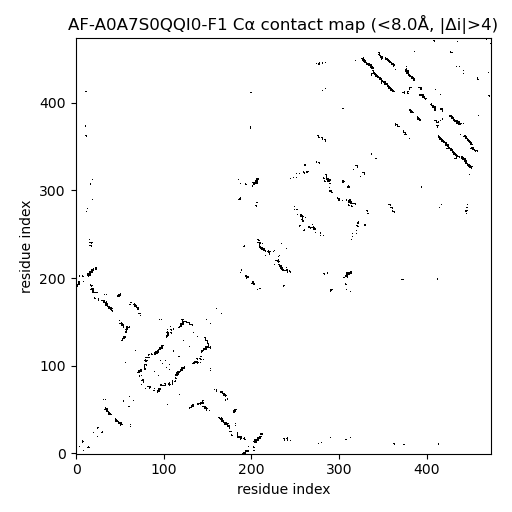ATOM 3111 O O . ALA A 1 425 ? -21.602 -9.667 -6.245 1.00 88.19 425 ALA A O 1
ATOM 3112 N N . GLY A 1 426 ? -21.578 -7.576 -5.429 1.00 89.81 426 GLY A N 1
ATOM 3113 C CA . GLY A 1 426 ? -22.593 -7.840 -4.413 1.00 89.81 426 GLY A CA 1
ATOM 3114 C C . GLY A 1 426 ? -22.528 -6.879 -3.238 1.00 89.81 426 GLY A C 1
ATOM 3115 O O . GLY A 1 426 ? -21.698 -5.973 -3.197 1.00 89.81 426 GLY A O 1
ATOM 3116 N N . THR A 1 427 ? -23.425 -7.069 -2.275 1.00 91.19 427 THR A N 1
ATOM 3117 C CA . THR A 1 427 ? -23.433 -6.289 -1.033 1.00 91.19 427 THR A CA 1
ATOM 3118 C C . THR A 1 427 ? -22.405 -6.845 -0.060 1.00 91.19 427 THR A C 1
ATOM 3120 O O . THR A 1 427 ? -22.388 -8.042 0.220 1.00 91.19 427 THR A O 1
ATOM 3123 N N . TYR A 1 428 ? -21.566 -5.958 0.460 1.00 91.69 428 TYR A N 1
ATOM 3124 C CA . TYR A 1 428 ? -20.548 -6.250 1.454 1.00 91.69 428 TYR A CA 1
ATOM 3125 C C . TYR A 1 428 ? -20.855 -5.442 2.710 1.00 91.69 428 TYR A C 1
ATOM 3127 O O . TYR A 1 428 ? -21.228 -4.267 2.642 1.00 91.69 428 TYR A O 1
ATOM 3135 N N . ARG A 1 429 ? -20.672 -6.078 3.864 1.00 91.06 429 ARG A N 1
ATOM 3136 C CA . ARG A 1 429 ? -20.763 -5.450 5.178 1.00 91.06 429 ARG A CA 1
ATOM 3137 C C . ARG A 1 429 ? -19.389 -5.425 5.810 1.00 91.06 429 ARG A C 1
ATOM 3139 O O . ARG A 1 429 ? -18.813 -6.471 6.081 1.00 91.06 429 ARG A O 1
ATOM 3146 N N . ILE A 1 430 ? -18.901 -4.229 6.081 1.00 94.38 430 ILE A N 1
ATOM 3147 C CA . ILE A 1 430 ? -17.724 -4.001 6.905 1.00 94.38 430 ILE A CA 1
ATOM 3148 C C . ILE A 1 430 ? -18.209 -3.839 8.341 1.00 94.38 430 ILE A C 1
ATOM 3150 O O . ILE A 1 430 ? -19.115 -3.046 8.606 1.00 94.38 430 ILE A O 1
ATOM 3154 N N . ARG A 1 431 ? -17.621 -4.590 9.262 1.00 93.19 431 ARG A N 1
ATOM 3155 C CA . ARG A 1 431 ? -17.952 -4.582 10.681 1.00 93.19 431 ARG A CA 1
ATOM 3156 C C . ARG A 1 431 ? -16.689 -4.310 11.495 1.00 93.19 431 ARG A C 1
ATOM 3158 O O . ARG A 1 431 ? -15.643 -4.880 11.202 1.00 93.19 431 ARG A O 1
ATOM 3165 N N . VAL A 1 432 ? -16.804 -3.414 12.472 1.00 96.38 432 VAL A N 1
ATOM 3166 C CA . VAL A 1 432 ? -15.751 -3.103 13.448 1.00 96.38 432 VAL A CA 1
ATOM 3167 C C . VAL A 1 432 ? -16.326 -3.324 14.837 1.00 96.38 432 VAL A C 1
ATOM 3169 O O . VAL A 1 432 ? -17.242 -2.603 15.244 1.00 96.38 432 VAL A O 1
ATOM 3172 N N . ASP A 1 433 ? -15.815 -4.328 15.533 1.00 95.06 433 ASP A N 1
ATOM 3173 C CA . ASP A 1 433 ? -16.273 -4.744 16.856 1.00 95.06 433 ASP A CA 1
ATOM 3174 C C . ASP A 1 433 ? -15.322 -4.261 17.944 1.00 95.06 433 ASP A C 1
ATOM 3176 O O . ASP A 1 433 ? -14.112 -4.304 17.766 1.00 95.06 433 ASP A O 1
ATOM 3180 N N . GLY A 1 434 ? -15.860 -3.812 19.077 1.00 96.31 434 GLY A N 1
ATOM 3181 C CA . GLY A 1 434 ? -15.084 -3.614 20.299 1.00 96.31 434 GLY A CA 1
ATOM 3182 C C . GLY A 1 434 ? -14.992 -4.929 21.059 1.00 96.31 434 GLY A C 1
ATOM 3183 O O . GLY A 1 434 ? -15.798 -5.150 21.957 1.00 96.31 434 GLY A O 1
ATOM 3184 N N . ALA A 1 435 ? -14.070 -5.806 20.661 1.00 92.50 435 ALA A N 1
ATOM 3185 C CA . ALA A 1 435 ? -13.966 -7.166 21.187 1.00 92.50 435 ALA A CA 1
ATOM 3186 C C . ALA A 1 435 ? -13.618 -7.201 22.685 1.00 92.50 435 ALA A C 1
ATOM 3188 O O . ALA A 1 435 ? -14.202 -7.989 23.426 1.00 92.50 435 ALA A O 1
ATOM 3189 N N . ASP A 1 436 ? -12.702 -6.331 23.115 1.00 95.88 436 ASP A N 1
ATOM 3190 C CA . ASP A 1 436 ? -12.325 -6.110 24.517 1.00 95.88 436 ASP A CA 1
ATOM 3191 C C . ASP A 1 436 ? -11.823 -4.665 24.657 1.00 95.88 436 ASP A C 1
ATOM 3193 O O . ASP A 1 436 ? -10.714 -4.338 24.236 1.00 95.88 436 ASP A O 1
ATOM 3197 N N . VAL A 1 437 ? -12.651 -3.757 25.179 1.00 97.56 437 VAL A N 1
ATOM 3198 C CA . VAL A 1 437 ? -12.347 -2.313 25.261 1.00 97.56 437 VAL A CA 1
ATOM 3199 C C . VAL A 1 437 ? -12.405 -1.837 26.719 1.00 97.56 437 VAL A C 1
ATOM 3201 O O . VAL A 1 437 ? -13.271 -1.031 27.085 1.00 97.56 437 VAL A O 1
ATOM 3204 N N . PRO A 1 438 ? -11.470 -2.285 27.580 1.00 96.38 438 PRO A N 1
ATOM 3205 C CA . PRO A 1 438 ? -11.485 -1.974 29.009 1.00 96.38 438 PRO A CA 1
ATOM 3206 C C . PRO A 1 438 ? -11.307 -0.476 29.293 1.00 96.38 438 PRO A C 1
ATOM 3208 O O . PRO A 1 438 ? -11.739 0.014 30.338 1.00 96.38 438 PRO A O 1
ATOM 3211 N N . LEU A 1 439 ? -10.692 0.272 28.368 1.00 96.19 439 LEU A N 1
ATOM 3212 C CA . LEU A 1 439 ? -10.533 1.725 28.436 1.00 96.19 439 LEU A CA 1
ATOM 3213 C C . LEU A 1 439 ? -11.287 2.401 27.280 1.00 96.19 439 LEU A C 1
ATOM 3215 O O . LEU A 1 439 ? -10.678 2.939 26.352 1.00 96.19 439 LEU A O 1
ATOM 3219 N N . GLY A 1 440 ? -12.620 2.335 27.329 1.00 92.56 440 GLY A N 1
ATOM 3220 C CA . GLY A 1 440 ? -13.510 2.810 26.268 1.00 92.56 440 GLY A CA 1
ATOM 3221 C C . GLY A 1 440 ? -14.130 4.209 26.459 1.00 92.56 440 GLY A C 1
ATOM 3222 O O . GLY A 1 440 ? -14.021 4.813 27.529 1.00 92.56 440 GLY A O 1
ATOM 3223 N N . PRO A 1 441 ? -14.835 4.716 25.426 1.00 96.06 441 PRO A N 1
ATOM 3224 C CA . PRO A 1 441 ? -14.920 4.131 24.084 1.00 96.06 441 PRO A CA 1
ATOM 3225 C C . PRO A 1 441 ? -13.599 4.297 23.311 1.00 96.06 441 PRO A C 1
ATOM 3227 O O . PRO A 1 441 ? -12.898 5.299 23.469 1.00 96.06 441 PRO A O 1
ATOM 3230 N N . GLN A 1 442 ? -13.264 3.330 22.453 1.00 98.38 442 GLN A N 1
ATOM 3231 C CA . GLN A 1 442 ? -12.079 3.415 21.598 1.00 98.38 442 GLN A CA 1
ATOM 3232 C C . GLN A 1 442 ? -12.432 4.127 20.293 1.00 98.38 442 GLN A C 1
ATOM 3234 O O . GLN A 1 442 ? -13.330 3.710 19.558 1.00 98.38 442 GLN A O 1
ATOM 3239 N N . TYR A 1 443 ? -11.680 5.184 19.983 1.00 98.38 443 TYR A N 1
ATOM 3240 C CA . TYR A 1 443 ? -11.765 5.859 18.692 1.00 98.38 443 TYR A CA 1
ATOM 3241 C C . TYR A 1 443 ? -10.894 5.168 17.643 1.00 98.38 443 TYR A C 1
ATOM 3243 O O . TYR A 1 443 ? -9.733 4.848 17.911 1.00 98.38 443 TYR A O 1
ATOM 3251 N N . PHE A 1 444 ? -11.405 5.027 16.427 1.00 98.69 444 PHE A N 1
ATOM 3252 C CA . PHE A 1 444 ? -10.678 4.470 15.294 1.00 98.69 444 PHE A CA 1
ATOM 3253 C C . PHE A 1 444 ? -10.856 5.315 14.030 1.00 98.69 444 PHE A C 1
ATOM 3255 O O . PHE A 1 444 ? -11.765 6.142 13.903 1.00 98.69 444 PHE A O 1
ATOM 3262 N N . ALA A 1 445 ? -9.946 5.096 13.088 1.00 98.69 445 ALA A N 1
ATOM 3263 C CA . ALA A 1 445 ? -10.051 5.562 11.721 1.00 98.69 445 ALA A CA 1
ATOM 3264 C C . ALA A 1 445 ? -10.174 4.363 10.781 1.00 98.69 445 ALA A C 1
ATOM 3266 O O . ALA A 1 445 ? -9.593 3.307 11.038 1.00 98.69 445 ALA A O 1
ATOM 3267 N N . MET A 1 446 ? -10.903 4.538 9.683 1.00 98.50 446 MET A N 1
ATOM 3268 C CA . MET A 1 446 ? -11.085 3.510 8.664 1.00 98.50 446 MET A CA 1
ATOM 3269 C C . MET A 1 446 ? -10.848 4.091 7.274 1.00 98.50 446 MET A C 1
ATOM 3271 O O . MET A 1 446 ? -11.254 5.217 6.992 1.00 98.50 446 MET A O 1
ATOM 3275 N N . VAL A 1 447 ? -10.193 3.320 6.411 1.00 98.56 447 VAL A N 1
ATOM 3276 C CA . VAL A 1 447 ? -9.945 3.656 5.005 1.00 98.56 447 VAL A CA 1
ATOM 3277 C C . VAL A 1 447 ? -10.432 2.505 4.140 1.00 98.56 447 VAL A C 1
ATOM 3279 O O . VAL A 1 447 ? -10.070 1.352 4.381 1.00 98.56 447 VAL A O 1
ATOM 3282 N N . VAL A 1 448 ? -11.235 2.825 3.129 1.00 98.19 448 VAL A N 1
ATOM 3283 C CA . VAL A 1 448 ? -11.769 1.871 2.156 1.00 98.19 448 VAL A CA 1
ATOM 3284 C C . VAL A 1 448 ? -11.414 2.343 0.750 1.00 98.19 448 VAL A C 1
ATOM 3286 O O . VAL A 1 448 ? -11.651 3.508 0.422 1.00 98.19 448 VAL A O 1
ATOM 3289 N N . THR A 1 449 ? -10.856 1.448 -0.072 1.00 95.56 449 THR A N 1
ATOM 3290 C CA . THR A 1 449 ? -10.656 1.678 -1.512 1.00 95.56 449 THR A CA 1
ATOM 3291 C C . THR A 1 449 ? -11.158 0.508 -2.345 1.00 95.56 449 THR A C 1
ATOM 3293 O O . THR A 1 449 ? -11.110 -0.646 -1.917 1.00 95.56 449 THR A O 1
ATOM 3296 N N . GLY A 1 450 ? -11.642 0.802 -3.549 1.00 89.25 450 GLY A N 1
ATOM 3297 C CA . GLY A 1 450 ? -12.133 -0.197 -4.498 1.00 89.25 450 GLY A CA 1
ATOM 3298 C C . GLY A 1 450 ? -13.127 0.399 -5.486 1.00 89.25 450 GLY A C 1
ATOM 3299 O O . GLY A 1 450 ? -13.303 1.611 -5.526 1.00 89.25 450 GLY A O 1
ATOM 3300 N N . SER A 1 451 ? -13.790 -0.445 -6.275 1.00 89.38 451 SER A N 1
ATOM 3301 C CA . SER A 1 451 ? -14.917 -0.027 -7.121 1.00 89.38 451 SER A CA 1
ATOM 3302 C C . SER A 1 451 ? -16.225 -0.435 -6.453 1.00 89.38 451 SER A C 1
ATOM 3304 O O . SER A 1 451 ? -16.575 -1.617 -6.435 1.00 89.38 451 SER A O 1
ATOM 3306 N N . TYR A 1 452 ? -16.922 0.530 -5.854 1.00 93.56 452 TYR A N 1
ATOM 3307 C CA . TYR A 1 452 ? -18.149 0.277 -5.098 1.00 93.56 452 TYR A CA 1
ATOM 3308 C C . TYR A 1 452 ? -19.062 1.507 -5.037 1.00 93.56 452 TYR A C 1
ATOM 3310 O O . TYR A 1 452 ? -18.641 2.632 -5.310 1.00 93.56 452 TYR A O 1
ATOM 3318 N N . SER A 1 453 ? -20.311 1.296 -4.623 1.00 91.69 453 SER A N 1
ATOM 3319 C CA . SER A 1 453 ? -21.261 2.347 -4.246 1.00 91.69 453 SER A CA 1
ATOM 3320 C C . SER A 1 453 ? -21.719 2.185 -2.793 1.00 91.69 453 SER A C 1
ATOM 3322 O O . SER A 1 453 ? -21.807 1.072 -2.276 1.00 91.69 453 SER A O 1
ATOM 3324 N N . TRP A 1 454 ? -21.974 3.301 -2.104 1.00 87.94 454 TRP A N 1
ATOM 3325 C CA . TRP A 1 454 ? -22.472 3.284 -0.725 1.00 87.94 454 TRP A CA 1
ATOM 3326 C C . TRP A 1 454 ? -23.952 2.929 -0.670 1.00 87.94 454 TRP A C 1
ATOM 3328 O O . TRP A 1 454 ? -24.732 3.375 -1.510 1.00 87.94 454 TRP A O 1
ATOM 3338 N N . THR A 1 455 ? -24.340 2.165 0.351 1.00 84.62 455 THR A N 1
ATOM 3339 C CA . THR A 1 455 ? -25.743 1.860 0.636 1.00 84.62 455 THR A CA 1
ATOM 3340 C C . THR A 1 455 ? -26.003 1.895 2.137 1.00 84.62 455 THR A C 1
ATOM 3342 O O . THR A 1 455 ? -25.222 1.375 2.930 1.00 84.62 455 THR A O 1
ATOM 3345 N N . GLU A 1 456 ? -27.127 2.486 2.534 1.00 75.25 456 GLU A N 1
ATOM 3346 C CA . GLU A 1 456 ? -27.600 2.445 3.923 1.00 75.25 456 GLU A CA 1
ATOM 3347 C C . GLU A 1 456 ? -28.186 1.070 4.284 1.00 75.25 456 GLU A C 1
ATOM 3349 O O . GLU A 1 456 ? -28.247 0.692 5.453 1.00 75.25 456 GLU A O 1
ATOM 3354 N N . ALA A 1 457 ? -28.599 0.289 3.280 1.00 69.75 457 ALA A N 1
ATOM 3355 C CA . ALA A 1 457 ? -29.222 -1.010 3.478 1.00 69.75 457 ALA A CA 1
ATOM 3356 C C . ALA A 1 457 ? -28.176 -2.132 3.485 1.00 69.75 457 ALA A C 1
ATOM 3358 O O . ALA A 1 457 ? -27.711 -2.589 2.438 1.00 69.75 457 ALA A O 1
ATOM 3359 N N . CYS A 1 458 ? -27.859 -2.627 4.678 1.00 67.56 458 CYS A N 1
ATOM 3360 C CA . CYS A 1 458 ? -27.218 -3.920 4.857 1.00 67.56 458 CYS A CA 1
ATOM 3361 C C . CYS A 1 458 ? -28.278 -5.016 4.657 1.00 67.56 458 CYS A C 1
ATOM 3363 O O . CYS A 1 458 ? -29.231 -5.105 5.430 1.00 67.56 458 CYS A O 1
ATOM 3365 N N . SER A 1 459 ? -28.164 -5.859 3.632 1.00 54.34 459 SER A N 1
ATOM 3366 C CA . SER A 1 459 ? -29.080 -6.993 3.460 1.00 54.34 459 SER A CA 1
ATOM 3367 C C . SER A 1 459 ? -28.959 -7.956 4.653 1.00 54.34 459 SER A C 1
ATOM 3369 O O . SER A 1 459 ? -27.894 -8.530 4.843 1.00 54.34 459 SER A O 1
ATOM 3371 N N . LYS A 1 460 ? -30.045 -8.091 5.443 1.00 52.84 460 LYS A N 1
ATOM 3372 C CA . LYS A 1 460 ? -30.304 -9.018 6.581 1.00 52.84 460 LYS A CA 1
ATOM 3373 C C . LYS A 1 460 ? -29.238 -9.126 7.683 1.00 52.84 460 LYS A C 1
ATOM 3375 O O . LYS A 1 460 ? -28.059 -9.272 7.410 1.00 52.84 460 LYS A O 1
ATOM 3380 N N . ASP A 1 461 ? -29.638 -9.177 8.951 1.00 50.31 461 ASP A N 1
ATOM 3381 C CA . ASP A 1 461 ? -28.714 -9.533 10.038 1.00 50.31 461 ASP A CA 1
ATOM 3382 C C . ASP A 1 461 ? -28.045 -10.889 9.763 1.00 50.31 461 ASP A C 1
ATOM 3384 O O . ASP A 1 461 ? -28.708 -11.922 9.663 1.00 50.31 461 ASP A O 1
ATOM 3388 N N . LEU A 1 462 ? -26.721 -10.869 9.581 1.00 49.22 462 LEU A N 1
ATOM 3389 C CA . LEU A 1 462 ? -25.907 -12.071 9.480 1.00 49.22 462 LEU A CA 1
ATOM 3390 C C . LEU A 1 462 ? -25.671 -12.562 10.904 1.00 49.22 462 LEU A C 1
ATOM 3392 O O . LEU A 1 462 ? -24.849 -12.020 11.641 1.00 49.22 462 LEU A O 1
ATOM 3396 N N . VAL A 1 463 ? -26.453 -13.564 11.293 1.00 50.91 463 VAL A N 1
ATOM 3397 C CA . VAL A 1 463 ? -26.214 -14.359 12.495 1.00 50.91 463 VAL A CA 1
ATOM 3398 C C . VAL A 1 463 ? -24.968 -15.196 12.220 1.00 50.91 463 VAL A C 1
ATOM 3400 O O . VAL A 1 463 ? -24.920 -15.879 11.195 1.00 50.91 463 VAL A O 1
ATOM 3403 N N . CYS A 1 464 ? -23.959 -15.129 13.096 1.00 47.03 464 CYS A N 1
ATOM 3404 C CA . CYS A 1 464 ? -22.794 -16.008 13.005 1.00 47.03 464 CYS A CA 1
ATOM 3405 C C . CYS A 1 464 ? -23.281 -17.451 12.812 1.00 47.03 464 CYS A C 1
ATOM 3407 O O . CYS A 1 464 ? -24.153 -17.888 13.575 1.00 47.03 464 CYS A O 1
ATOM 3409 N N . PRO A 1 465 ? -22.762 -18.203 11.828 1.00 43.97 465 PRO A N 1
ATOM 3410 C CA . PRO A 1 465 ? -23.054 -19.622 11.779 1.00 43.97 465 PRO A CA 1
ATOM 3411 C C . PRO A 1 465 ? -22.622 -20.215 13.130 1.00 43.97 465 PRO A C 1
ATOM 3413 O O . PRO A 1 465 ? -21.491 -20.022 13.561 1.00 43.97 465 PRO A O 1
ATOM 3416 N N . SER A 1 466 ? -23.555 -20.864 13.834 1.00 46.19 466 SER A N 1
ATOM 3417 C CA . SER A 1 466 ? -23.332 -21.658 15.058 1.00 46.19 466 SER A CA 1
ATOM 3418 C C . SER A 1 466 ? -23.048 -20.969 16.413 1.00 46.19 466 SER A C 1
ATOM 3420 O O . SER A 1 466 ? -22.324 -21.533 17.222 1.00 46.19 466 SER A O 1
ATOM 3422 N N . ASN A 1 467 ? -23.697 -19.848 16.766 1.00 43.19 467 ASN A N 1
ATOM 3423 C CA . ASN A 1 467 ? -23.674 -19.327 18.157 1.00 43.19 467 ASN A CA 1
ATOM 3424 C C . ASN A 1 467 ? -22.255 -19.126 18.744 1.00 43.19 467 ASN A C 1
ATOM 3426 O O . ASN A 1 467 ? -22.048 -19.361 19.935 1.00 43.19 467 ASN A O 1
ATOM 3430 N N . CYS A 1 468 ? -21.277 -18.702 17.939 1.00 47.88 468 CYS A N 1
ATOM 3431 C CA . CYS A 1 468 ? -19.935 -18.405 18.437 1.00 47.88 468 CYS A CA 1
ATOM 3432 C C . CYS A 1 468 ? -20.007 -17.283 19.484 1.00 47.88 468 CYS A C 1
ATOM 3434 O O . CYS A 1 468 ? -20.165 -16.107 19.148 1.00 47.88 468 CYS A O 1
ATOM 3436 N N . SER A 1 469 ? -19.922 -17.654 20.764 1.00 40.69 469 SER A N 1
ATOM 3437 C CA . SER A 1 469 ? -19.574 -16.732 21.841 1.00 40.69 469 SER A CA 1
ATOM 3438 C C . SER A 1 469 ? -18.193 -16.153 21.545 1.00 40.69 469 SER A C 1
ATOM 3440 O O . SER A 1 469 ? -17.367 -16.854 20.964 1.00 40.69 469 SER A O 1
ATOM 3442 N N . GLY A 1 470 ? -17.978 -14.888 21.911 1.00 40.94 470 GLY A N 1
ATOM 3443 C CA . GLY A 1 470 ? -16.795 -14.091 21.579 1.00 40.94 470 GLY A CA 1
ATOM 3444 C C . GLY A 1 470 ? -15.471 -14.861 21.515 1.00 40.94 470 GLY A C 1
ATOM 3445 O O . GLY A 1 470 ? -15.217 -15.758 22.318 1.00 40.94 470 GLY A O 1
ATOM 3446 N N . HIS A 1 471 ? -14.630 -14.446 20.564 1.00 40.19 471 HIS A N 1
ATOM 3447 C CA . HIS A 1 471 ? -13.284 -14.965 20.280 1.00 40.19 471 HIS A CA 1
ATOM 3448 C C . HIS A 1 471 ? -13.189 -16.202 19.370 1.00 40.19 471 HIS A C 1
ATOM 3450 O O . HIS A 1 471 ? -12.420 -17.125 19.629 1.00 40.19 471 HIS A O 1
ATOM 3456 N N . GLY A 1 472 ? -13.898 -16.176 18.235 1.00 40.06 472 GLY A N 1
ATOM 3457 C CA . GLY A 1 472 ? -13.357 -16.738 16.987 1.00 40.06 472 GLY A CA 1
ATOM 3458 C C . GLY A 1 472 ? -13.011 -18.228 16.968 1.00 40.06 472 GLY A C 1
ATOM 3459 O O . GLY A 1 472 ? -12.134 -18.626 16.209 1.00 40.06 472 GLY A O 1
ATOM 3460 N N . SER A 1 473 ? -13.689 -19.054 17.760 1.00 31.98 473 SER A N 1
ATOM 3461 C CA . SER A 1 473 ? -13.667 -20.507 17.574 1.00 31.98 473 SER A CA 1
ATOM 3462 C C . SER A 1 473 ? -14.945 -20.919 16.842 1.00 31.98 473 SER A C 1
ATOM 3464 O O . SER A 1 473 ? -16.040 -20.776 17.392 1.00 31.98 473 SER A O 1
ATOM 3466 N N . CYS A 1 474 ? -14.803 -21.368 15.595 1.00 40.66 474 CYS A N 1
ATOM 3467 C CA . CYS A 1 474 ? -15.779 -22.231 14.927 1.00 40.66 474 CYS A CA 1
ATOM 3468 C C . CYS A 1 474 ? -15.290 -23.672 15.040 1.00 40.66 474 CYS A C 1
ATOM 3470 O O . CYS A 1 474 ? -14.096 -23.888 14.724 1.00 40.66 474 CYS A O 1
#

Secondary structure (DSSP, 8-state):
-PBP-TTTT-SSS--EEEE--TTTHHHHS--EEEEEEEEESSTTTTT-EEE-EE-SSSS---TTSPPEEEEEEE-SSTT--S--TTHHHHTTSEEEEE--SS-HHHHHHHHHHTT-SEEEEEPSS--SPPP----TTTGGG--S-EEEE-HHHHHHHHHHHHHS--EEEEEEEEE--TTS--GGGSBB-TTS-B---TT----SSEEEE-SSEEEE-TTS--TTSSS-TTTEEEE-SHHHHHHHHHHHHHHHHHHHHTTTTTTSS--GGG-----HHHHHHHHHHTEE--BEEETTEEE--SSSSBTTTBT-EE-GGGTS--TTS-SEEEEEEEEEE-TT-EEEEEEEEPTT--EEEEEEEE-PPPPPTT-S----SEEEEEEE-TT--EEETT-EEEEETTTEEEEE---S-SEEEEEEESPPSEEEEEEEEEEE-TTPSEEEEEEEEESEEE-S---S--PPTT---SS---

Foldseek 3Di:
DAADDPPLQDQLDQQAWAFFALVQLLPPDLDFFQWKAWCDFPPVRHGAIAGKAWAPFADDQDPVDDKDKFWEDQFVVQQQQDATPPLVVQARHEYEHEHDDDAPLSSQVNSVVSNHQEYEYEYPDQDPDWDHRYCPPNRHVHHHIYIYYYPVVSVVVVVRVVPTIIMMMTRDTDSDDRDHYYLSRQAGDPQIHFDDDLLRHAPNQAYFHFGFDKDADPPFDCPPVDPDDRGIDTDGDSVRRVVVLVVVLVVVQVLQCQQCQPQQDGDNVNRDRADSQQSSQLQLLQADFGFYDDPNDTDTDPDDDDRRGHSHHGDNLQARDHNPSPKHKDKDGWDWADAQGKDKFKWWADPPKQKKKKKKAFDAPAADPPDSARGQWFKWKWKAFPVGDIDTFRFDWDADPVPGTDTFHDRRHRMTMDMDGNDDGGMMMIMMGRLDGPPDGTIMMMMIMIHIGGDPDDPDDDDPPPPDDGGDDD

Organism: NCBI:txid233186

pLDDT: mean 82.36, std 17.04, range [31.98, 98.75]

Nearest PDB structures (foldseek):
  3eif-assembly1_A  TM=3.271E-01  e=1.223E-18  Streptococcus pyogenes
  7yzx-assembly1_A  TM=3.330E-01  e=1.538E-18  Streptococcus pyogenes
  4tjx-assembly1_A  TM=7.857E-01  e=2.897E-09  Arabidopsis thaliana
  6hc6-assembly2_B  TM=7.944E-01  e=1.018E-07  Bacillus subtilis subsp. subtilis str. 168
  6hc6-assembly3_C  TM=5.932E-01  e=1.707E-07  Bacillus subtilis subsp. subtilis str. 168

Mean predicted aligned error: 14.1 Å